Protein AF-A0A292QP17-F1 (afdb_monomer_lite)

Radius of gyration: 52.18 Å; chains: 1; bounding box: 113×86×152 Å

Structure (mmCIF, N/CA/C/O backbone):
data_AF-A0A292QP17-F1
#
_entry.id   AF-A0A292QP17-F1
#
loop_
_atom_site.group_PDB
_atom_site.id
_atom_site.type_symbol
_atom_site.label_atom_id
_atom_site.label_alt_id
_atom_site.label_comp_id
_atom_site.label_asym_id
_atom_site.label_entity_id
_atom_site.label_seq_id
_atom_site.pdbx_PDB_ins_code
_atom_site.Cartn_x
_atom_site.Cartn_y
_atom_site.Cartn_z
_atom_site.occupancy
_atom_site.B_iso_or_equiv
_atom_site.auth_seq_id
_atom_site.auth_comp_id
_atom_site.auth_asym_id
_atom_site.auth_atom_id
_atom_site.pdbx_PDB_model_num
ATOM 1 N N . MET A 1 1 ? 50.361 14.205 -34.081 1.00 39.09 1 MET A N 1
ATOM 2 C CA . MET A 1 1 ? 49.705 14.824 -32.908 1.00 39.09 1 MET A CA 1
ATOM 3 C C . MET A 1 1 ? 50.433 16.118 -32.607 1.00 39.09 1 MET A C 1
ATOM 5 O O . MET A 1 1 ? 51.654 16.113 -32.688 1.00 39.09 1 MET A O 1
ATOM 9 N N . THR A 1 2 ? 49.721 17.203 -32.314 1.00 47.66 2 THR A N 1
ATOM 10 C CA . THR A 1 2 ? 50.339 18.479 -31.921 1.00 47.66 2 THR A CA 1
ATOM 11 C C . THR A 1 2 ? 50.500 18.476 -30.406 1.00 47.66 2 THR A C 1
ATOM 13 O O . THR A 1 2 ? 49.503 18.347 -29.698 1.00 47.66 2 THR A O 1
ATOM 16 N N . GLU A 1 3 ? 51.724 18.567 -29.887 1.00 60.66 3 GLU A N 1
ATOM 17 C CA . GLU A 1 3 ? 51.924 18.586 -28.436 1.00 60.66 3 GLU A CA 1
ATOM 18 C C . GLU A 1 3 ? 51.480 19.923 -27.835 1.00 60.66 3 GLU A C 1
ATOM 20 O O . GLU A 1 3 ? 52.009 20.980 -28.176 1.00 60.66 3 GLU A O 1
ATOM 25 N N . TYR A 1 4 ? 50.526 19.874 -26.903 1.00 76.44 4 TYR A N 1
ATOM 26 C CA . TYR A 1 4 ? 50.118 21.050 -26.137 1.00 76.44 4 TYR A CA 1
ATOM 27 C C . TYR A 1 4 ? 51.253 21.534 -25.227 1.00 76.44 4 TYR A C 1
ATOM 29 O O . TYR A 1 4 ? 51.888 20.736 -24.524 1.00 76.44 4 TYR A O 1
ATOM 37 N N . ASN A 1 5 ? 51.474 22.850 -25.204 1.00 77.88 5 ASN A N 1
ATOM 38 C CA . ASN A 1 5 ? 52.463 23.473 -24.329 1.00 77.88 5 ASN A CA 1
ATOM 39 C C . ASN A 1 5 ? 52.028 23.411 -22.846 1.00 77.88 5 ASN A C 1
ATOM 41 O O . ASN A 1 5 ? 50.898 23.042 -22.519 1.00 77.88 5 ASN A O 1
ATOM 45 N N . VAL A 1 6 ? 52.929 23.762 -21.924 1.00 71.75 6 VAL A N 1
ATOM 46 C CA . VAL A 1 6 ? 52.686 23.625 -20.473 1.00 71.75 6 VAL A CA 1
ATOM 47 C C . VAL A 1 6 ? 51.477 24.448 -19.999 1.00 71.75 6 VAL A C 1
ATOM 49 O O . VAL A 1 6 ? 50.675 23.941 -19.217 1.00 71.75 6 VAL A O 1
ATOM 52 N N . GLN A 1 7 ? 51.290 25.671 -20.511 1.00 71.69 7 GLN A N 1
ATOM 53 C CA . GLN A 1 7 ? 50.132 26.511 -20.174 1.00 71.69 7 GLN A CA 1
ATOM 54 C C . GLN A 1 7 ? 48.825 25.929 -20.727 1.00 71.69 7 GLN A C 1
ATOM 56 O O . GLN A 1 7 ? 47.835 25.861 -20.004 1.00 71.69 7 GLN A O 1
ATOM 61 N N . GLN A 1 8 ? 48.832 25.440 -21.968 1.00 75.81 8 GLN A N 1
ATOM 62 C CA . GLN A 1 8 ? 47.685 24.783 -22.601 1.00 75.81 8 GLN A CA 1
ATOM 63 C C . GLN A 1 8 ? 47.260 23.518 -21.840 1.00 75.81 8 GLN A C 1
ATOM 65 O O . GLN A 1 8 ? 46.077 23.345 -21.553 1.00 75.81 8 GLN A O 1
ATOM 70 N N . LYS A 1 9 ? 48.215 22.661 -21.451 1.00 79.19 9 LYS A N 1
ATOM 71 C CA . LYS A 1 9 ? 47.945 21.460 -20.638 1.00 79.19 9 LYS A CA 1
ATOM 72 C C . LYS A 1 9 ? 47.366 21.820 -19.272 1.00 79.19 9 LYS A C 1
ATOM 74 O O . LYS A 1 9 ? 46.407 21.187 -18.834 1.00 79.19 9 LYS A O 1
ATOM 79 N N . GLN A 1 10 ? 47.903 22.847 -18.613 1.00 78.19 10 GLN A N 1
ATOM 80 C CA . GLN A 1 10 ? 47.377 23.297 -17.327 1.00 78.19 10 GLN A CA 1
ATOM 81 C C . GLN A 1 10 ? 45.957 23.876 -17.460 1.00 78.19 10 GLN A C 1
ATOM 83 O O . GLN A 1 10 ? 45.074 23.489 -16.696 1.00 78.19 10 GLN A O 1
ATOM 88 N N . PHE A 1 11 ? 45.697 24.693 -18.484 1.00 81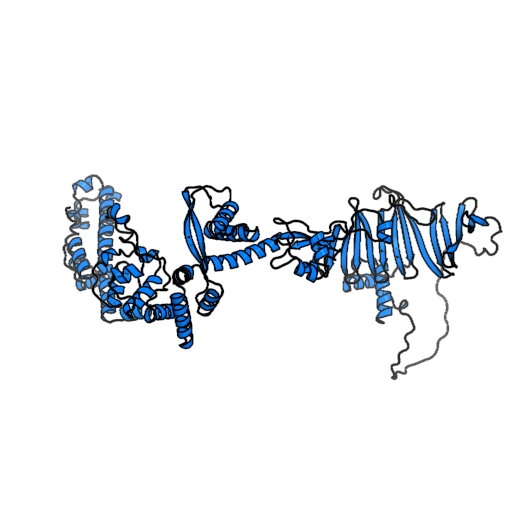.38 11 PHE A N 1
ATOM 89 C CA . PHE A 1 11 ? 44.361 25.223 -18.760 1.00 81.38 11 PHE A CA 1
ATOM 90 C C . PHE A 1 11 ? 43.337 24.112 -19.062 1.00 81.38 11 PHE A C 1
ATOM 92 O O . PHE A 1 11 ? 42.224 24.143 -18.542 1.00 81.38 11 PHE A O 1
ATOM 99 N N . ILE A 1 12 ? 43.709 23.084 -19.838 1.00 80.50 12 ILE A N 1
ATOM 100 C CA . ILE A 1 12 ? 42.854 21.909 -20.091 1.00 80.50 12 ILE A CA 1
ATOM 101 C C . ILE A 1 12 ? 42.467 21.214 -18.773 1.00 80.50 12 ILE A C 1
ATOM 103 O O . ILE A 1 12 ? 41.304 20.850 -18.591 1.00 80.50 12 ILE A O 1
ATOM 107 N N . GLN A 1 13 ? 43.403 21.056 -17.831 1.00 78.12 13 GLN A N 1
ATOM 108 C CA . GLN A 1 13 ? 43.125 20.450 -16.520 1.00 78.12 13 GLN A CA 1
ATOM 109 C C . GLN A 1 13 ? 42.220 21.333 -15.643 1.00 78.12 13 GLN A C 1
ATOM 111 O O . GLN A 1 13 ? 41.300 20.826 -14.998 1.00 78.12 13 GLN A O 1
ATOM 116 N N . GLU A 1 14 ? 42.416 22.653 -15.661 1.00 78.06 14 GLU A N 1
ATOM 117 C CA . GLU A 1 14 ? 41.554 23.610 -14.955 1.00 78.06 14 GLU A CA 1
ATOM 118 C C . GLU A 1 14 ? 40.126 23.623 -15.541 1.00 78.06 14 GLU A C 1
ATOM 120 O O . GLU A 1 14 ? 39.151 23.525 -14.789 1.00 78.06 14 GLU A O 1
ATOM 125 N N . TYR A 1 15 ? 39.981 23.595 -16.872 1.00 76.81 15 TYR A N 1
ATOM 126 C CA . TYR A 1 15 ? 38.689 23.478 -17.561 1.00 76.81 15 TYR A CA 1
ATOM 127 C C . TYR A 1 15 ? 37.989 22.143 -17.236 1.00 76.81 15 TYR A C 1
ATOM 129 O O . TYR A 1 15 ? 36.796 22.128 -16.911 1.00 76.81 15 TYR A O 1
ATOM 137 N N . LYS A 1 16 ? 38.724 21.014 -17.214 1.00 79.19 16 LYS A N 1
ATOM 138 C CA . LYS A 1 16 ? 38.202 19.710 -16.745 1.00 79.19 16 LYS A CA 1
ATOM 139 C C . LYS A 1 16 ? 37.657 19.789 -15.323 1.00 79.19 16 LYS A C 1
ATOM 141 O O . LYS A 1 16 ? 36.577 19.253 -15.062 1.00 79.19 16 LYS A O 1
ATOM 146 N N . ALA A 1 17 ? 38.378 20.438 -14.410 1.00 72.25 17 ALA A N 1
ATOM 147 C CA . ALA A 1 17 ? 37.969 20.573 -13.016 1.00 72.25 17 ALA A CA 1
ATOM 148 C C . ALA A 1 17 ? 36.721 21.462 -12.870 1.00 72.25 17 ALA A C 1
ATOM 150 O O . ALA A 1 17 ? 35.746 21.055 -12.232 1.00 72.25 17 ALA A O 1
ATOM 151 N N . GLN A 1 18 ? 36.711 22.634 -13.513 1.00 74.12 18 GLN A N 1
ATOM 152 C CA . GLN A 1 18 ? 35.611 23.601 -13.451 1.00 74.12 18 GLN A CA 1
ATOM 153 C C . GLN A 1 18 ? 34.304 23.041 -14.037 1.00 74.12 18 GLN A C 1
ATOM 155 O O . GLN A 1 18 ? 33.238 23.200 -13.436 1.00 74.12 18 GLN A O 1
ATOM 160 N N . HIS A 1 19 ? 34.381 22.328 -15.164 1.00 67.69 19 HIS A N 1
ATOM 161 C CA . HIS A 1 19 ? 33.215 21.764 -15.857 1.00 67.69 19 HIS A CA 1
ATOM 162 C C . HIS A 1 19 ? 32.889 20.311 -15.454 1.00 67.69 19 HIS A C 1
ATOM 164 O O . HIS A 1 19 ? 31.920 19.738 -15.950 1.00 67.69 19 HIS A O 1
ATOM 170 N N . LYS A 1 20 ? 33.644 19.723 -14.510 1.00 75.12 20 LYS A N 1
ATOM 171 C CA . LYS A 1 20 ? 33.499 18.333 -14.021 1.00 75.12 20 LYS A CA 1
ATOM 172 C C . LYS A 1 20 ? 33.649 17.267 -15.118 1.00 75.12 20 LYS A C 1
ATOM 174 O O . LYS A 1 20 ? 33.000 16.223 -15.078 1.00 75.12 20 LYS A O 1
ATOM 179 N N . LEU A 1 21 ? 34.536 17.519 -16.079 1.00 68.12 21 LEU A N 1
ATOM 180 C CA . LEU A 1 21 ? 34.821 16.662 -17.236 1.00 68.12 21 LEU A CA 1
ATOM 181 C C . LEU A 1 21 ? 36.082 15.796 -17.025 1.00 68.12 21 LEU A C 1
ATOM 183 O O . LEU A 1 21 ? 36.800 15.483 -17.970 1.00 68.12 21 LEU A O 1
ATOM 187 N N . THR A 1 22 ? 36.365 15.395 -15.781 1.00 58.22 22 THR A N 1
ATOM 188 C CA . THR A 1 22 ? 37.618 14.722 -15.368 1.00 58.22 22 THR A CA 1
ATOM 189 C C . THR A 1 22 ? 37.908 13.395 -16.073 1.00 58.22 22 THR A C 1
ATOM 191 O O . THR A 1 22 ? 39.045 12.940 -16.057 1.00 58.22 22 THR A O 1
ATOM 194 N N . ASN A 1 23 ? 36.900 12.780 -16.697 1.00 62.69 23 ASN A N 1
ATOM 195 C CA . ASN A 1 23 ? 37.002 11.484 -17.373 1.00 62.69 23 ASN A CA 1
ATOM 196 C C . ASN A 1 23 ? 37.081 11.619 -18.910 1.00 62.69 23 ASN A C 1
ATOM 198 O O . ASN A 1 23 ? 36.809 10.655 -19.619 1.00 62.69 23 ASN A O 1
ATOM 202 N N . GLN A 1 24 ? 37.346 12.817 -19.438 1.00 63.56 24 GLN A N 1
ATOM 203 C CA . GLN A 1 24 ? 37.535 13.064 -20.873 1.00 63.56 24 GLN A CA 1
ATOM 204 C C . GLN A 1 24 ? 39.028 13.195 -21.204 1.00 63.56 24 GLN A C 1
ATOM 206 O O . GLN A 1 24 ? 39.811 13.673 -20.375 1.00 63.56 24 GLN A O 1
ATOM 211 N N . THR A 1 25 ? 39.427 12.789 -22.411 1.00 74.44 25 THR A N 1
ATOM 212 C CA . THR A 1 25 ? 40.802 12.989 -22.904 1.00 74.44 25 THR A CA 1
ATOM 213 C C . THR A 1 25 ? 41.065 14.467 -23.209 1.00 74.44 25 THR A C 1
ATOM 215 O O . THR A 1 25 ? 40.134 15.275 -23.272 1.00 74.44 25 THR A O 1
ATOM 218 N N . ASP A 1 26 ? 42.330 14.854 -23.369 1.00 70.25 26 ASP A N 1
ATOM 219 C CA . ASP A 1 26 ? 42.687 16.253 -23.642 1.00 70.25 26 ASP A CA 1
ATOM 220 C C . ASP A 1 26 ? 42.139 16.706 -25.011 1.00 70.25 26 ASP A C 1
ATOM 222 O O . ASP A 1 26 ? 41.616 17.812 -25.132 1.00 70.25 26 ASP A O 1
ATOM 226 N N . GLU A 1 27 ? 42.115 15.817 -26.009 1.00 72.31 27 GLU A N 1
ATOM 227 C CA . GLU A 1 27 ? 41.538 16.067 -27.338 1.00 72.31 27 GLU A CA 1
ATOM 228 C C . GLU A 1 27 ? 40.015 16.264 -27.277 1.00 72.31 27 GLU A C 1
ATOM 230 O O . GLU A 1 27 ? 39.464 17.132 -27.957 1.00 72.31 27 GLU A O 1
ATOM 235 N N . GLN A 1 28 ? 39.318 15.491 -26.434 1.00 65.62 28 GLN A N 1
ATOM 236 C CA . GLN A 1 28 ? 37.877 15.652 -26.211 1.00 65.62 28 GLN A CA 1
ATOM 237 C C . GLN A 1 28 ? 37.563 17.009 -25.572 1.00 65.62 28 GLN A C 1
ATOM 239 O O . GLN A 1 28 ? 36.618 17.679 -25.987 1.00 65.62 28 GLN A O 1
ATOM 244 N N . ILE A 1 29 ? 38.378 17.453 -24.609 1.00 78.62 29 ILE A N 1
ATOM 245 C CA . ILE A 1 29 ? 38.250 18.788 -24.010 1.00 78.62 29 ILE A CA 1
ATOM 246 C C . ILE A 1 29 ? 38.546 19.894 -25.016 1.00 78.62 29 ILE A C 1
ATOM 248 O O . ILE A 1 29 ? 37.822 20.887 -25.033 1.00 78.62 29 ILE A O 1
ATOM 252 N N . MET A 1 30 ? 39.519 19.713 -25.908 1.00 74.94 30 MET A N 1
ATOM 253 C CA . MET A 1 30 ? 39.791 20.696 -26.955 1.00 74.94 30 MET A CA 1
ATOM 254 C C . MET A 1 30 ? 38.618 20.898 -27.917 1.00 74.94 30 MET A C 1
ATOM 256 O O . MET A 1 30 ? 38.344 22.036 -28.297 1.00 74.94 30 MET A O 1
ATOM 260 N N . LEU A 1 31 ? 37.863 19.844 -28.239 1.00 71.81 31 LEU A N 1
ATOM 261 C CA . LEU A 1 31 ? 36.622 19.971 -29.014 1.00 71.81 31 LEU A CA 1
ATOM 262 C C . LEU A 1 31 ? 35.525 20.734 -28.251 1.00 71.81 31 LEU A C 1
ATOM 264 O O . LEU A 1 31 ? 34.751 21.465 -28.873 1.00 71.81 31 LEU A O 1
ATOM 268 N N . PHE A 1 32 ? 35.459 20.611 -26.919 1.00 72.62 32 PHE A N 1
ATOM 269 C CA . PHE A 1 32 ? 34.558 21.430 -26.101 1.00 72.62 32 PHE A CA 1
ATOM 270 C C . PHE A 1 32 ? 35.002 22.896 -26.066 1.00 72.62 32 PHE A C 1
ATOM 272 O O . PHE A 1 32 ? 34.186 23.757 -26.379 1.00 72.62 32 PHE A O 1
ATOM 279 N N . ILE A 1 33 ? 36.279 23.173 -25.781 1.00 76.38 33 ILE A N 1
ATOM 280 C CA . ILE A 1 33 ? 36.854 24.529 -25.752 1.00 76.38 33 ILE A CA 1
ATOM 281 C C . ILE A 1 33 ? 36.634 25.231 -27.097 1.00 76.38 33 ILE A C 1
ATOM 283 O O . ILE A 1 33 ? 36.056 26.314 -27.135 1.00 76.38 33 ILE A O 1
ATOM 287 N N . GLN A 1 34 ? 37.001 24.597 -28.214 1.00 70.19 34 GLN A N 1
ATOM 288 C CA . GLN A 1 34 ? 36.843 25.181 -29.549 1.00 70.19 34 GLN A CA 1
ATOM 289 C C . GLN A 1 34 ? 35.371 25.482 -29.882 1.00 70.19 34 GLN A C 1
ATOM 291 O O . GLN A 1 34 ? 35.066 26.517 -30.476 1.00 70.19 34 GLN A O 1
ATOM 296 N N . LYS A 1 35 ? 34.438 24.619 -29.457 1.00 69.75 35 LYS A N 1
ATOM 297 C CA . LYS A 1 35 ? 32.996 24.840 -29.632 1.00 69.75 35 LYS A CA 1
ATOM 298 C C . LYS A 1 35 ? 32.454 25.943 -28.719 1.00 69.75 35 LYS A C 1
ATOM 300 O O . LYS A 1 35 ? 31.580 26.691 -29.150 1.00 69.75 35 LYS A O 1
ATOM 305 N N . ASP A 1 36 ? 32.956 26.064 -27.493 1.00 69.69 36 ASP A N 1
ATOM 306 C CA . ASP A 1 36 ? 32.594 27.121 -26.539 1.00 69.69 36 ASP A CA 1
ATOM 307 C C . ASP A 1 36 ? 33.038 28.495 -27.074 1.00 69.69 36 ASP A C 1
ATOM 309 O O . ASP A 1 36 ? 32.225 29.413 -27.188 1.00 69.69 36 ASP A O 1
ATOM 313 N N . MET A 1 37 ? 34.278 28.585 -27.573 1.00 73.00 37 MET A N 1
ATOM 314 C CA . MET A 1 37 ? 34.803 29.770 -28.264 1.00 73.00 37 MET A CA 1
ATOM 315 C C . MET A 1 37 ? 33.953 30.152 -29.489 1.00 73.00 37 MET A C 1
ATOM 317 O O . MET A 1 37 ? 33.605 31.318 -29.665 1.00 73.00 37 MET A O 1
ATOM 321 N N . GLN A 1 38 ? 33.557 29.174 -30.314 1.00 64.12 38 GLN A N 1
ATOM 322 C CA . GLN A 1 38 ? 32.714 29.401 -31.499 1.00 64.12 38 GLN A CA 1
ATOM 323 C C . GLN A 1 38 ? 31.256 29.766 -31.177 1.00 64.12 38 GLN A C 1
ATOM 325 O O . GLN A 1 38 ? 30.623 30.465 -31.964 1.00 64.12 38 GLN A O 1
ATOM 330 N N . THR A 1 39 ? 30.701 29.274 -30.065 1.00 60.91 39 THR A N 1
ATOM 331 C CA . THR A 1 39 ? 29.273 29.447 -29.734 1.00 60.91 39 THR A CA 1
ATOM 332 C C . THR A 1 39 ? 29.030 30.677 -28.862 1.00 60.91 39 THR A C 1
ATOM 334 O O . THR A 1 39 ? 28.027 31.363 -29.039 1.00 60.91 39 THR A O 1
ATOM 337 N N . ASN A 1 40 ? 29.942 30.954 -27.926 1.00 59.50 40 ASN A N 1
ATOM 338 C CA . ASN A 1 40 ? 29.779 31.972 -26.889 1.00 59.50 40 ASN A CA 1
ATOM 339 C C . ASN A 1 40 ? 30.774 33.142 -27.019 1.00 59.50 40 ASN A C 1
ATOM 341 O O . ASN A 1 40 ? 30.689 34.089 -26.242 1.00 59.50 40 ASN A O 1
ATOM 345 N N . GLY A 1 41 ? 31.711 33.099 -27.977 1.00 58.00 41 GLY A N 1
ATOM 346 C CA . GLY A 1 41 ? 32.659 34.191 -28.253 1.00 58.00 41 GLY A CA 1
ATOM 347 C C . GLY A 1 41 ? 33.713 34.426 -27.164 1.00 58.00 41 GLY A C 1
ATOM 348 O O . GLY A 1 41 ? 34.422 35.430 -27.199 1.00 58.00 41 GLY A O 1
ATOM 349 N N . VAL A 1 42 ? 33.816 33.523 -26.187 1.00 64.44 42 VAL A N 1
ATOM 350 C CA . VAL A 1 42 ? 34.834 33.566 -25.130 1.00 64.44 42 VAL A CA 1
ATOM 351 C C . VAL A 1 42 ? 36.184 33.177 -25.732 1.00 64.44 42 VAL A C 1
ATOM 353 O O . VAL A 1 42 ? 36.251 32.243 -26.523 1.00 64.44 42 VAL A O 1
ATOM 356 N N . VAL A 1 43 ? 37.264 33.863 -25.357 1.00 70.88 43 VAL A N 1
ATOM 357 C CA . VAL A 1 43 ? 38.633 33.505 -25.761 1.00 70.88 43 VAL A CA 1
ATOM 358 C C . VAL A 1 43 ? 39.404 33.032 -24.534 1.00 70.88 43 VAL A C 1
ATOM 360 O O . VAL A 1 43 ? 39.374 33.691 -23.494 1.00 70.88 43 VAL A O 1
ATOM 363 N N . TYR A 1 44 ? 40.079 31.888 -24.651 1.00 73.25 44 TYR A N 1
ATOM 364 C CA . TYR A 1 44 ? 40.796 31.257 -23.544 1.00 73.25 44 TYR A CA 1
ATOM 365 C C . TYR A 1 44 ? 42.319 31.422 -23.673 1.00 73.25 44 TYR A C 1
ATOM 367 O O . TYR A 1 44 ? 42.844 31.222 -24.773 1.00 73.25 44 TYR A O 1
ATOM 375 N N . PRO A 1 45 ? 43.035 31.746 -22.574 1.00 61.16 45 PRO A N 1
ATOM 376 C CA . PRO A 1 45 ? 44.485 31.922 -22.590 1.00 61.16 45 PRO A CA 1
ATOM 377 C C . PRO A 1 45 ? 45.237 30.698 -23.130 1.00 61.16 45 PRO A C 1
ATOM 379 O O . PRO A 1 45 ? 44.998 29.571 -22.697 1.00 61.16 45 PRO A O 1
ATOM 382 N N . GLY A 1 46 ? 46.157 30.920 -24.068 1.00 66.75 46 GLY A N 1
ATOM 383 C CA . GLY A 1 46 ? 46.931 29.880 -24.752 1.00 66.75 46 GLY A CA 1
ATOM 384 C C . GLY A 1 46 ? 46.212 29.200 -25.927 1.00 66.75 46 GLY A C 1
ATOM 385 O O . GLY A 1 46 ? 46.827 28.387 -26.625 1.00 66.75 46 GLY A O 1
ATOM 386 N N . PHE A 1 47 ? 44.938 29.517 -26.178 1.00 74.69 47 PHE A N 1
ATOM 387 C CA . PHE A 1 47 ? 44.127 28.964 -27.271 1.00 74.69 47 PHE A CA 1
ATOM 388 C C . PHE A 1 47 ? 43.577 30.035 -28.225 1.00 74.69 47 PHE A C 1
ATOM 390 O O . PHE A 1 47 ? 42.710 29.754 -29.046 1.00 74.69 47 PHE A O 1
ATOM 397 N N . GLU A 1 48 ? 44.118 31.252 -28.176 1.00 71.44 48 GLU A N 1
ATOM 398 C CA . GLU A 1 48 ? 43.677 32.425 -28.943 1.00 71.44 48 GLU A CA 1
ATOM 399 C C . GLU A 1 48 ? 43.672 32.171 -30.459 1.00 71.44 48 GLU A C 1
ATOM 401 O O . GLU A 1 48 ? 42.780 32.628 -31.167 1.00 71.44 48 GLU A O 1
ATOM 406 N N . HIS A 1 49 ? 44.619 31.364 -30.945 1.00 65.06 49 HIS A N 1
ATOM 407 C CA . HIS A 1 49 ? 44.734 30.930 -32.341 1.00 65.06 49 HIS A CA 1
ATOM 408 C C . HIS A 1 49 ? 43.548 30.081 -32.851 1.00 65.06 49 HIS A C 1
ATOM 410 O O . HIS A 1 49 ? 43.447 29.842 -34.052 1.00 65.06 49 HIS A O 1
ATOM 416 N N . LEU A 1 50 ? 42.658 29.616 -31.964 1.00 62.81 50 LEU A N 1
ATOM 417 C CA . LEU A 1 50 ? 41.429 28.890 -32.311 1.00 62.81 50 LEU A CA 1
ATOM 418 C C . LEU A 1 50 ? 40.196 29.809 -32.409 1.00 62.81 50 LEU A C 1
ATOM 420 O O . LEU A 1 50 ? 39.120 29.341 -32.792 1.00 62.81 50 LEU A O 1
ATOM 424 N N . ALA A 1 51 ? 40.329 31.101 -32.084 1.00 58.38 51 ALA A N 1
ATOM 425 C CA . ALA A 1 51 ? 39.276 32.092 -32.284 1.00 58.38 51 ALA A CA 1
ATOM 426 C C . ALA A 1 51 ? 39.228 32.526 -33.759 1.00 58.38 51 ALA A C 1
ATOM 428 O O . ALA A 1 51 ? 40.204 33.029 -34.312 1.00 58.38 51 ALA A O 1
ATOM 429 N N . ASN A 1 52 ? 38.076 32.342 -34.405 1.00 51.22 52 ASN A N 1
ATOM 430 C CA . ASN A 1 52 ? 37.906 32.659 -35.823 1.00 51.22 52 ASN A CA 1
ATOM 431 C C . ASN A 1 52 ? 37.783 34.186 -36.034 1.00 51.22 52 ASN A C 1
ATOM 433 O O . ASN A 1 52 ? 36.914 34.804 -35.411 1.00 51.22 52 ASN A O 1
ATOM 437 N N . PRO A 1 53 ? 38.557 34.813 -36.939 1.00 45.53 53 PRO A N 1
ATOM 438 C CA . PRO A 1 53 ? 38.469 36.248 -37.194 1.00 45.53 53 PRO A CA 1
ATOM 439 C C . PRO A 1 53 ? 37.308 36.570 -38.150 1.00 45.53 53 PRO A C 1
ATOM 441 O O . PRO A 1 53 ? 37.539 36.879 -39.315 1.00 45.53 53 PRO A O 1
ATOM 444 N N . ASN A 1 54 ? 36.054 36.479 -37.683 1.00 36.19 54 ASN A N 1
ATOM 445 C CA . ASN A 1 54 ? 34.901 37.096 -38.361 1.00 36.19 54 ASN A CA 1
ATOM 446 C C . ASN A 1 54 ? 33.613 37.114 -37.511 1.00 36.19 54 ASN A C 1
ATOM 448 O O . ASN A 1 54 ? 32.809 36.184 -37.556 1.00 36.19 54 ASN A O 1
ATOM 452 N N . THR A 1 55 ? 33.352 38.237 -36.836 1.00 32.31 55 THR A N 1
ATOM 453 C CA . THR A 1 55 ? 31.990 38.658 -36.456 1.00 32.31 55 THR A CA 1
ATOM 454 C C . THR A 1 55 ? 31.848 40.167 -36.628 1.00 32.31 55 THR A C 1
ATOM 456 O O . THR A 1 55 ? 32.386 40.946 -35.844 1.00 32.31 55 THR A O 1
ATOM 459 N N . SER A 1 56 ? 31.105 40.595 -37.648 1.00 29.08 56 SER A N 1
ATOM 460 C CA . SER A 1 56 ? 30.771 42.005 -37.860 1.00 29.08 56 SER A CA 1
ATOM 461 C C . SER A 1 56 ? 29.548 42.397 -37.023 1.00 29.08 56 SER A C 1
ATOM 463 O O . SER A 1 56 ? 28.421 42.088 -37.401 1.00 29.08 56 SER A O 1
ATOM 465 N N . ALA A 1 57 ? 29.747 43.112 -35.913 1.00 26.75 57 ALA A N 1
ATOM 466 C CA . ALA A 1 57 ? 28.670 43.822 -35.220 1.00 26.75 57 ALA A CA 1
ATOM 467 C C . ALA A 1 57 ? 29.196 45.094 -34.535 1.00 26.75 57 ALA A C 1
ATOM 469 O O . ALA A 1 57 ? 30.014 45.047 -33.626 1.00 26.75 57 ALA A O 1
ATOM 470 N N . SER A 1 58 ? 28.702 46.232 -35.019 1.00 26.02 58 SER A N 1
ATOM 471 C CA . SER A 1 58 ? 28.993 47.598 -34.575 1.00 26.02 58 SER A CA 1
ATOM 472 C C . SER A 1 58 ? 28.949 47.828 -33.056 1.00 26.02 58 SER A C 1
ATOM 474 O O . SER A 1 58 ? 27.928 47.574 -32.417 1.00 26.02 58 SER A O 1
ATOM 476 N N . SER A 1 59 ? 29.984 48.489 -32.527 1.00 25.95 59 SER A N 1
ATOM 477 C CA . SER A 1 59 ? 29.838 49.415 -31.398 1.00 25.95 59 SER A CA 1
ATOM 478 C C . SER A 1 59 ? 30.730 50.647 -31.579 1.00 25.95 59 SER A C 1
ATOM 480 O O . SER A 1 59 ? 31.957 50.556 -31.578 1.00 25.95 59 SER A O 1
ATOM 482 N N . THR A 1 60 ? 30.103 51.807 -31.733 1.00 26.30 60 THR A N 1
ATOM 483 C CA . THR A 1 60 ? 30.737 53.126 -31.833 1.00 26.30 60 THR A CA 1
ATOM 484 C C . THR A 1 60 ? 31.356 53.565 -30.499 1.00 26.30 60 THR A C 1
ATOM 486 O O . THR A 1 60 ? 30.633 53.580 -29.508 1.00 26.30 60 THR A O 1
ATOM 489 N N . ALA A 1 61 ? 32.627 53.999 -30.491 1.00 25.70 61 ALA A N 1
ATOM 490 C CA . ALA A 1 61 ? 33.126 55.237 -29.847 1.00 25.70 61 ALA A CA 1
ATOM 491 C C . ALA A 1 61 ? 34.650 55.219 -29.572 1.00 25.70 61 ALA A C 1
ATOM 493 O O . ALA A 1 61 ? 35.134 54.456 -28.748 1.00 25.70 61 ALA A O 1
ATOM 494 N N . ASN A 1 62 ? 35.356 56.148 -30.226 1.00 27.12 62 ASN A N 1
ATOM 495 C CA . ASN A 1 62 ? 36.566 56.876 -29.809 1.00 27.12 62 ASN A CA 1
ATOM 496 C C . ASN A 1 62 ? 37.664 56.194 -28.963 1.00 27.12 62 ASN A C 1
ATOM 498 O O . ASN A 1 62 ? 37.523 55.991 -27.761 1.00 27.12 62 ASN A O 1
ATOM 502 N N . GLY A 1 63 ? 38.855 56.102 -29.566 1.00 25.94 63 GLY A N 1
ATOM 503 C CA . GLY A 1 63 ? 40.126 55.898 -28.867 1.00 25.94 63 GLY A CA 1
ATOM 504 C C . GLY A 1 63 ? 41.322 55.978 -29.820 1.00 25.94 63 GLY A C 1
ATOM 505 O O . GLY A 1 63 ? 41.864 54.948 -30.202 1.00 25.94 63 GLY A O 1
ATOM 506 N N . GLN A 1 64 ? 41.725 57.186 -30.235 1.00 29.81 64 GLN A N 1
ATOM 507 C CA . GLN A 1 64 ? 43.041 57.378 -30.867 1.00 29.81 64 GLN A CA 1
ATOM 508 C C . GLN A 1 64 ? 44.147 57.001 -29.877 1.00 29.81 64 GLN A C 1
ATOM 510 O O . GLN A 1 64 ? 44.041 57.398 -28.721 1.00 29.81 64 GLN A O 1
ATOM 515 N N . ILE A 1 65 ? 45.227 56.371 -30.356 1.00 27.42 65 ILE A N 1
ATOM 516 C CA . ILE A 1 65 ? 46.625 56.618 -29.944 1.00 27.42 65 ILE A CA 1
ATOM 517 C C . ILE A 1 65 ? 47.556 55.786 -30.856 1.00 27.42 65 ILE A C 1
ATOM 519 O O . ILE A 1 65 ? 47.505 54.569 -30.791 1.00 27.42 65 ILE A O 1
ATOM 523 N N . PHE A 1 66 ? 48.329 56.489 -31.708 1.00 28.89 66 PHE A N 1
ATOM 524 C CA . PHE A 1 66 ? 49.687 56.212 -32.249 1.00 28.89 66 PHE A CA 1
ATOM 525 C C . PHE A 1 66 ? 50.093 54.790 -32.733 1.00 28.89 66 PHE A C 1
ATOM 527 O O . PHE A 1 66 ? 49.658 53.778 -32.209 1.00 28.89 66 PHE A O 1
ATOM 534 N N . ASP A 1 67 ? 51.043 54.593 -33.653 1.00 24.69 67 ASP A N 1
ATOM 535 C CA . ASP A 1 67 ? 51.586 55.371 -34.783 1.00 24.69 67 ASP A CA 1
ATOM 536 C C . ASP A 1 67 ? 52.383 54.366 -35.658 1.00 24.69 67 ASP A C 1
ATOM 538 O O . ASP A 1 67 ? 52.470 53.171 -35.376 1.00 24.69 67 ASP A O 1
ATOM 542 N N . THR A 1 68 ? 52.933 54.861 -36.750 1.00 28.27 68 THR A N 1
ATOM 543 C CA . THR A 1 68 ? 53.636 54.197 -37.838 1.00 28.27 68 THR A CA 1
ATOM 544 C C . THR A 1 68 ? 54.981 53.536 -37.490 1.00 28.27 68 THR A C 1
ATOM 546 O O . THR A 1 68 ? 55.724 53.964 -36.614 1.00 28.27 68 THR A O 1
ATOM 549 N N . SER A 1 69 ? 55.354 52.581 -38.355 1.00 27.52 69 SER A N 1
ATOM 550 C CA . SER A 1 69 ? 56.728 52.171 -38.708 1.00 27.52 69 SER A CA 1
ATOM 551 C C . SER A 1 69 ? 57.586 51.392 -37.691 1.00 27.52 69 SER A C 1
ATOM 553 O O . SER A 1 69 ? 57.999 51.907 -36.661 1.00 27.52 69 SER A O 1
ATOM 555 N N . ASN A 1 70 ? 58.039 50.195 -38.095 1.00 26.56 70 ASN A N 1
ATOM 556 C CA . ASN A 1 70 ? 59.459 50.035 -38.441 1.00 26.56 70 ASN A CA 1
ATOM 557 C C . ASN A 1 70 ? 59.747 48.807 -39.327 1.00 26.56 70 ASN A C 1
ATOM 559 O O . ASN A 1 70 ? 58.933 47.892 -39.439 1.00 26.56 70 ASN A O 1
ATOM 563 N N . LYS A 1 71 ? 60.909 48.828 -39.988 1.00 29.08 71 LYS A N 1
ATOM 564 C CA . LYS A 1 71 ? 61.443 47.785 -40.884 1.00 29.08 71 LYS A CA 1
ATOM 565 C C . LYS A 1 71 ? 62.620 47.064 -40.209 1.00 29.08 71 LYS A C 1
ATOM 567 O O . LYS A 1 71 ? 63.351 47.737 -39.502 1.00 29.08 71 LYS A O 1
ATOM 572 N N . PHE A 1 72 ? 62.821 45.783 -40.557 1.00 28.27 72 PHE A N 1
ATOM 573 C CA . PHE A 1 72 ? 64.059 44.973 -40.445 1.00 28.27 72 PHE A CA 1
ATOM 574 C C . PHE A 1 72 ? 64.835 44.957 -39.107 1.00 28.27 72 PHE A C 1
ATOM 576 O O . PHE A 1 72 ? 65.303 45.987 -38.647 1.00 28.27 72 PHE A O 1
ATOM 583 N N . ASP A 1 73 ? 65.157 43.756 -38.608 1.00 26.05 73 ASP A N 1
ATOM 584 C CA . ASP A 1 73 ? 66.556 43.293 -38.687 1.00 26.05 73 ASP A CA 1
ATOM 585 C C . ASP A 1 73 ? 66.670 41.755 -38.616 1.00 26.05 73 ASP A C 1
ATOM 587 O O . ASP A 1 73 ? 65.704 41.057 -38.295 1.00 26.05 73 ASP A O 1
ATOM 591 N N . GLU A 1 74 ? 67.840 41.233 -38.976 1.00 27.05 74 GLU A N 1
ATOM 592 C CA . GLU A 1 74 ? 68.129 39.814 -39.182 1.00 27.05 74 GLU A CA 1
ATOM 593 C C . GLU A 1 74 ? 68.782 39.102 -37.970 1.00 27.05 74 GLU A C 1
ATOM 595 O O . GLU A 1 74 ? 69.322 39.715 -37.055 1.00 27.05 74 GLU A O 1
ATOM 600 N N . ASN A 1 75 ? 68.845 37.766 -38.069 1.00 31.33 75 ASN A N 1
ATOM 601 C CA . ASN A 1 75 ? 69.922 36.893 -37.569 1.00 31.33 75 ASN A CA 1
ATOM 602 C C . ASN A 1 75 ? 70.258 36.818 -36.058 1.00 31.33 75 ASN A C 1
ATOM 604 O O . ASN A 1 75 ? 70.927 37.684 -35.495 1.00 31.33 75 ASN A O 1
ATOM 608 N N . LYS A 1 76 ? 70.056 35.616 -35.477 1.00 28.30 76 LYS A N 1
ATOM 609 C CA . LYS A 1 76 ? 71.050 34.971 -34.580 1.00 28.30 76 LYS A CA 1
ATOM 610 C C . LYS A 1 76 ? 70.834 33.454 -34.371 1.00 28.30 76 LYS A C 1
ATOM 612 O O . LYS A 1 76 ? 69.920 33.069 -33.658 1.00 28.30 76 LYS A O 1
ATOM 617 N N . GLY A 1 77 ? 71.759 32.633 -34.899 1.00 25.45 77 GLY A N 1
ATOM 618 C CA . GLY A 1 77 ? 72.011 31.220 -34.515 1.00 25.45 77 GLY A CA 1
ATOM 619 C C . GLY A 1 77 ? 71.022 30.175 -35.077 1.00 25.45 77 GLY A C 1
ATOM 620 O O . GLY A 1 77 ? 69.848 30.260 -34.755 1.00 25.45 77 GLY A O 1
ATOM 621 N N . ILE A 1 78 ? 71.338 29.187 -35.937 1.00 26.42 78 ILE A N 1
ATOM 622 C CA . ILE A 1 78 ? 72.521 28.293 -36.088 1.00 26.42 78 ILE A CA 1
ATOM 623 C C . ILE A 1 78 ? 72.661 27.386 -34.837 1.00 26.42 78 ILE A C 1
ATOM 625 O O . ILE A 1 78 ? 72.800 27.922 -33.745 1.00 26.42 78 ILE A O 1
ATOM 629 N N . SER A 1 79 ? 72.597 26.038 -34.893 1.00 28.48 79 SER A N 1
ATOM 630 C CA . SER A 1 79 ? 73.150 25.115 -35.913 1.00 28.48 79 SER A CA 1
ATOM 631 C C . SER A 1 79 ? 72.547 23.680 -35.922 1.00 28.48 79 SER A C 1
ATOM 633 O O . SER A 1 79 ? 72.223 23.201 -34.846 1.00 28.48 79 SER A O 1
ATOM 635 N N . VAL A 1 80 ? 72.534 23.028 -37.112 1.00 26.09 80 VAL A N 1
ATOM 636 C CA . VAL A 1 80 ? 72.555 21.565 -37.490 1.00 26.09 80 VAL A CA 1
ATOM 637 C C . VAL A 1 80 ? 71.739 20.496 -36.697 1.00 26.09 80 VAL A C 1
ATOM 639 O O . VAL A 1 80 ? 71.461 20.650 -35.522 1.00 26.09 80 VAL A O 1
ATOM 642 N N . GLU A 1 81 ? 71.293 19.361 -37.269 1.00 26.45 81 GLU A N 1
ATOM 643 C CA . GLU A 1 81 ? 71.803 18.569 -38.414 1.00 26.45 81 GLU A CA 1
ATOM 644 C C . GLU A 1 81 ? 70.794 18.275 -39.548 1.00 26.45 81 GLU A C 1
ATOM 646 O O . GLU A 1 81 ? 69.578 18.315 -39.378 1.00 26.45 81 GLU A O 1
ATOM 651 N N . LYS A 1 82 ? 71.337 17.980 -40.741 1.00 28.23 82 LYS A N 1
ATOM 652 C CA . LYS A 1 82 ? 70.609 17.572 -41.957 1.00 28.23 82 LYS A CA 1
ATOM 653 C C . LYS A 1 82 ? 70.637 16.053 -42.132 1.00 28.23 82 LYS A C 1
ATOM 655 O O . LYS A 1 82 ? 71.668 15.435 -41.887 1.00 28.23 82 LYS A O 1
ATOM 660 N N . SER A 1 83 ? 69.618 15.507 -42.795 1.00 25.86 83 SER A N 1
ATOM 661 C CA . SER A 1 83 ? 69.817 14.474 -43.823 1.00 25.86 83 SER A CA 1
ATOM 662 C C . SER A 1 83 ? 68.765 14.595 -44.937 1.00 25.86 83 SER A C 1
ATOM 664 O O . SER A 1 83 ? 67.579 14.762 -44.679 1.00 25.86 83 SER A O 1
ATOM 666 N N . SER A 1 84 ? 69.270 14.590 -46.170 1.00 24.70 84 SER A N 1
ATOM 667 C CA . SER A 1 84 ? 68.630 14.503 -47.500 1.00 24.70 84 SER A CA 1
ATOM 668 C C . SER A 1 84 ? 67.630 13.338 -47.655 1.00 24.70 84 SER A C 1
ATOM 670 O O . SER A 1 84 ? 67.756 12.380 -46.902 1.00 24.70 84 SER A O 1
ATOM 672 N N . THR A 1 85 ? 66.691 13.239 -48.613 1.00 26.17 85 THR A N 1
ATOM 673 C CA . THR A 1 85 ? 66.115 14.066 -49.725 1.00 26.17 85 THR A CA 1
ATOM 674 C C . THR A 1 85 ? 64.759 13.386 -50.116 1.00 26.17 85 THR A C 1
ATOM 676 O O . THR A 1 85 ? 64.355 12.474 -49.403 1.00 26.17 85 THR A O 1
ATOM 679 N N . THR A 1 86 ? 63.942 13.718 -51.133 1.00 26.81 86 THR A N 1
ATOM 680 C CA . THR A 1 86 ? 64.056 14.528 -52.372 1.00 26.81 86 THR A CA 1
ATOM 681 C C . THR A 1 86 ? 62.659 15.023 -52.804 1.00 26.81 86 THR A C 1
ATOM 683 O O . THR A 1 86 ? 61.658 14.433 -52.409 1.00 26.81 86 THR A O 1
ATOM 686 N N . GLU A 1 87 ? 62.571 16.021 -53.690 1.00 38.12 87 GLU A N 1
ATOM 687 C CA . GLU A 1 87 ? 61.383 16.230 -54.538 1.00 38.12 87 GLU A CA 1
ATOM 688 C C . GLU A 1 87 ? 61.514 15.416 -55.837 1.00 38.12 87 GLU A C 1
ATOM 690 O O . GLU A 1 87 ? 62.491 15.604 -56.559 1.00 38.12 87 GLU A O 1
ATOM 695 N N . THR A 1 88 ? 60.557 14.532 -56.151 1.00 32.09 88 THR A N 1
ATOM 696 C CA . THR A 1 88 ? 59.993 14.294 -57.508 1.00 32.09 88 THR A CA 1
ATOM 697 C C . THR A 1 88 ? 58.956 13.162 -57.491 1.00 32.09 88 THR A C 1
ATOM 699 O O . THR A 1 88 ? 59.206 12.096 -56.936 1.00 32.09 88 THR A O 1
ATOM 702 N N . SER A 1 89 ? 57.805 13.377 -58.135 1.00 32.44 89 SER A N 1
ATOM 703 C CA . SER A 1 89 ? 57.042 12.341 -58.866 1.00 32.44 89 SER A CA 1
ATOM 704 C C . SER A 1 89 ? 55.910 12.955 -59.709 1.00 32.44 89 SER A C 1
ATOM 706 O O . SER A 1 89 ? 54.771 12.497 -59.697 1.00 32.44 89 SER A O 1
ATOM 708 N N . ASP A 1 90 ? 56.248 13.959 -60.525 1.00 38.84 90 ASP A N 1
ATOM 709 C CA . ASP A 1 90 ? 55.650 13.992 -61.864 1.00 38.84 90 ASP A CA 1
ATOM 710 C C . ASP A 1 90 ? 56.306 12.858 -62.675 1.00 38.84 90 ASP A C 1
ATOM 712 O O . ASP A 1 90 ? 57.528 12.701 -62.630 1.00 38.84 90 ASP A O 1
ATOM 716 N N . ASN A 1 91 ? 55.495 12.082 -63.404 1.00 37.69 91 ASN A N 1
ATOM 717 C CA . ASN A 1 91 ? 55.787 10.753 -63.980 1.00 37.69 91 ASN A CA 1
ATOM 718 C C . ASN A 1 91 ? 55.815 9.580 -62.979 1.00 37.69 91 ASN A C 1
ATOM 720 O O . ASN A 1 91 ? 56.869 9.044 -62.643 1.00 37.69 91 ASN A O 1
ATOM 724 N N . LEU A 1 92 ? 54.626 9.073 -62.643 1.00 35.56 92 LEU A N 1
ATOM 725 C CA . LEU A 1 92 ? 54.450 7.629 -62.474 1.00 35.56 92 LEU A CA 1
ATOM 726 C C . LEU A 1 92 ? 54.346 6.980 -63.864 1.00 35.56 92 LEU A C 1
ATOM 728 O O . LEU A 1 92 ? 53.544 7.415 -64.694 1.00 35.56 92 LEU A O 1
ATOM 732 N N . SER A 1 93 ? 55.166 5.951 -64.105 1.00 37.09 93 SER A N 1
ATOM 733 C CA . SER A 1 93 ? 55.051 5.058 -65.268 1.00 37.09 93 SER A CA 1
ATOM 734 C C . SER A 1 93 ? 53.638 4.471 -65.348 1.00 37.09 93 SER A C 1
ATOM 736 O O . SER A 1 93 ? 52.983 4.261 -64.328 1.00 37.09 93 SER A O 1
ATOM 738 N N . SER A 1 94 ? 53.169 4.145 -66.551 1.00 44.00 94 SER A N 1
ATOM 739 C CA . SER A 1 94 ? 51.894 3.447 -66.773 1.00 44.00 94 SER A CA 1
ATOM 740 C C . SER A 1 94 ? 51.955 1.943 -66.448 1.00 44.00 94 SER A C 1
ATOM 742 O O . SER A 1 94 ? 51.258 1.144 -67.070 1.00 44.00 94 SER A O 1
ATOM 744 N N . GLU A 1 95 ? 52.794 1.551 -65.492 1.00 51.81 95 GLU A N 1
ATOM 745 C CA . GLU A 1 95 ? 52.971 0.187 -64.995 1.00 51.81 95 GLU A CA 1
ATOM 746 C C . GLU A 1 95 ? 52.386 0.113 -63.577 1.00 51.81 95 GLU A C 1
ATOM 748 O O . GLU A 1 95 ? 52.697 0.949 -62.735 1.00 51.81 95 GLU A O 1
ATOM 753 N N . GLY A 1 96 ? 51.493 -0.851 -63.325 1.00 60.34 96 GLY A N 1
ATOM 754 C CA . GLY A 1 96 ? 50.836 -1.040 -62.020 1.00 60.34 96 GLY A CA 1
ATOM 755 C C . GLY A 1 96 ? 49.381 -0.554 -61.914 1.00 60.34 96 GLY A C 1
ATOM 756 O O . GLY A 1 96 ? 48.738 -0.814 -60.899 1.00 60.34 96 GLY A O 1
ATOM 757 N N . LYS A 1 97 ? 48.817 0.096 -62.947 1.00 80.88 97 LYS A N 1
ATOM 758 C CA . LYS A 1 97 ? 47.384 0.456 -62.994 1.00 80.88 97 LYS A CA 1
ATOM 759 C C . LYS A 1 97 ? 46.568 -0.561 -63.794 1.00 80.88 97 LYS A C 1
ATOM 761 O O . LYS A 1 97 ? 46.632 -0.588 -65.021 1.00 80.88 97 LYS A O 1
ATOM 766 N N . GLU A 1 98 ? 45.726 -1.323 -63.108 1.00 83.62 98 GLU A N 1
ATOM 767 C CA . GLU A 1 98 ? 44.769 -2.254 -63.714 1.00 83.62 98 GLU A CA 1
ATOM 768 C C . GLU A 1 98 ? 43.352 -1.673 -63.663 1.00 83.62 98 GLU A C 1
ATOM 770 O O . GLU A 1 98 ? 42.929 -1.131 -62.643 1.00 83.62 98 GLU A O 1
ATOM 775 N N . VAL A 1 99 ? 42.598 -1.791 -64.760 1.00 84.62 99 VAL A N 1
ATOM 776 C CA . VAL A 1 99 ? 41.173 -1.435 -64.802 1.00 84.62 99 VAL A CA 1
ATOM 777 C C . VAL A 1 99 ? 40.379 -2.660 -65.228 1.00 84.62 99 VAL A C 1
ATOM 779 O O . VAL A 1 99 ? 40.633 -3.232 -66.287 1.00 84.62 99 VAL A O 1
ATOM 782 N N . THR A 1 100 ? 39.417 -3.055 -64.403 1.00 86.31 100 THR A N 1
ATOM 783 C CA . THR A 1 100 ? 38.530 -4.197 -64.630 1.00 86.31 100 THR A CA 1
ATOM 784 C C . THR A 1 100 ? 37.072 -3.788 -64.430 1.00 86.31 100 THR A C 1
ATOM 786 O O . THR A 1 100 ? 36.763 -2.734 -63.868 1.00 86.31 100 THR A O 1
ATOM 789 N N . THR A 1 101 ? 36.157 -4.625 -64.912 1.00 84.38 101 THR A N 1
ATOM 790 C CA . THR A 1 101 ? 34.723 -4.512 -64.632 1.00 84.38 101 THR A CA 1
ATOM 791 C C . THR A 1 101 ? 34.305 -5.737 -63.833 1.00 84.38 101 THR A C 1
ATOM 793 O O . THR A 1 101 ? 34.686 -6.851 -64.196 1.00 84.38 101 THR A O 1
ATOM 796 N N . ASP A 1 102 ? 33.566 -5.545 -62.740 1.00 79.75 102 ASP A N 1
ATOM 797 C CA . ASP A 1 102 ? 33.055 -6.665 -61.946 1.00 79.75 102 ASP A CA 1
ATOM 798 C C . ASP A 1 102 ? 31.804 -7.311 -62.569 1.00 79.75 102 ASP A C 1
ATOM 800 O O . ASP A 1 102 ? 31.241 -6.838 -63.559 1.00 79.75 102 ASP A O 1
ATOM 804 N N . GLU A 1 103 ? 31.350 -8.409 -61.966 1.00 76.44 103 GLU A N 1
ATOM 805 C CA . GLU A 1 103 ? 30.149 -9.152 -62.374 1.00 76.44 103 GLU A CA 1
ATOM 806 C C . GLU A 1 103 ? 28.843 -8.333 -62.315 1.00 76.44 103 GLU A C 1
ATOM 808 O O . GLU A 1 103 ? 27.844 -8.728 -62.915 1.00 76.44 103 GLU A O 1
ATOM 813 N N . ASN A 1 104 ? 28.855 -7.179 -61.641 1.00 74.50 104 ASN A N 1
ATOM 814 C CA . ASN A 1 104 ? 27.725 -6.261 -61.501 1.00 74.50 104 ASN A CA 1
ATOM 815 C C . ASN A 1 104 ? 27.828 -5.045 -62.445 1.00 74.50 104 ASN A C 1
ATOM 817 O O . ASN A 1 104 ? 26.946 -4.185 -62.433 1.00 74.50 104 ASN A O 1
ATOM 821 N N . GLY A 1 105 ? 28.879 -4.961 -63.270 1.00 75.81 105 GLY A N 1
ATOM 822 C CA . GLY A 1 105 ? 29.117 -3.849 -64.191 1.00 75.81 105 GLY A CA 1
ATOM 823 C C . GLY A 1 105 ? 29.818 -2.634 -63.570 1.00 75.81 105 GLY A C 1
ATOM 824 O O . GLY A 1 105 ? 29.899 -1.594 -64.224 1.00 75.81 105 GLY A O 1
ATOM 825 N N . ASN A 1 106 ? 30.327 -2.733 -62.338 1.00 85.50 106 ASN A N 1
ATOM 826 C CA . ASN A 1 106 ? 31.067 -1.649 -61.690 1.00 85.50 106 ASN A CA 1
ATOM 827 C C . ASN A 1 106 ? 32.490 -1.558 -62.247 1.00 85.50 106 ASN A C 1
ATOM 829 O O . ASN A 1 106 ? 33.137 -2.578 -62.488 1.00 85.50 106 ASN A O 1
ATOM 833 N N . THR A 1 107 ? 33.017 -0.342 -62.387 1.00 87.62 107 THR A N 1
ATOM 834 C CA . THR A 1 107 ? 34.407 -0.130 -62.814 1.00 87.62 107 THR A CA 1
ATOM 835 C C . THR A 1 107 ? 35.327 -0.162 -61.601 1.00 87.62 107 THR A C 1
ATOM 837 O O . THR A 1 107 ? 35.204 0.683 -60.714 1.00 87.62 107 THR A O 1
ATOM 840 N N . ILE A 1 108 ? 36.278 -1.093 -61.586 1.00 87.81 108 ILE A N 1
ATOM 841 C CA . ILE A 1 108 ? 37.310 -1.211 -60.555 1.00 87.81 108 ILE A CA 1
ATOM 842 C C . ILE A 1 108 ? 38.644 -0.765 -61.152 1.00 87.81 108 ILE A C 1
ATOM 844 O O . ILE A 1 108 ? 39.105 -1.304 -62.152 1.00 87.81 108 ILE A O 1
ATOM 848 N N . THR A 1 109 ? 39.270 0.233 -60.538 1.00 88.69 109 THR A N 1
ATOM 849 C CA . THR A 1 109 ? 40.646 0.653 -60.823 1.00 88.69 109 THR A CA 1
ATOM 850 C C . THR A 1 109 ? 41.526 0.237 -59.656 1.00 88.69 109 THR A C 1
ATOM 852 O O . THR A 1 109 ? 41.289 0.683 -58.538 1.00 88.69 109 THR A O 1
ATOM 855 N N . THR A 1 110 ? 42.543 -0.577 -59.906 1.00 88.31 110 THR A N 1
ATOM 856 C CA . THR A 1 110 ? 43.513 -1.028 -58.901 1.00 88.31 110 THR A CA 1
ATOM 857 C C . THR A 1 110 ? 44.878 -0.427 -59.222 1.00 88.31 110 THR A C 1
ATOM 859 O O . THR A 1 110 ? 45.297 -0.428 -60.380 1.00 88.31 110 THR A O 1
ATOM 862 N N . ILE A 1 111 ? 45.565 0.085 -58.204 1.00 88.69 111 ILE A N 1
ATOM 863 C CA . ILE A 1 111 ? 46.944 0.572 -58.270 1.00 88.69 111 ILE A CA 1
ATOM 864 C C . ILE A 1 111 ? 47.797 -0.356 -57.403 1.00 88.69 111 ILE A C 1
ATOM 866 O O . ILE A 1 111 ? 47.461 -0.597 -56.237 1.00 88.69 111 ILE A O 1
ATOM 870 N N . LYS A 1 112 ? 48.876 -0.881 -57.984 1.00 85.81 112 LYS A N 1
ATOM 871 C CA . LYS A 1 112 ? 49.824 -1.796 -57.340 1.00 85.81 112 LYS A CA 1
ATOM 872 C C . LYS A 1 112 ? 51.217 -1.185 -57.221 1.00 85.81 112 LYS A C 1
ATOM 874 O O . LYS A 1 112 ? 51.601 -0.373 -58.061 1.00 85.81 112 LYS A O 1
ATOM 879 N N . ASP A 1 113 ? 51.962 -1.639 -56.221 1.00 81.50 113 ASP A N 1
ATOM 880 C CA . ASP A 1 113 ? 53.412 -1.486 -56.106 1.00 81.50 113 ASP A CA 1
ATOM 881 C C . ASP A 1 113 ? 54.022 -2.897 -56.042 1.00 81.50 113 ASP A C 1
ATOM 883 O O . ASP A 1 113 ? 53.812 -3.641 -55.085 1.00 81.50 113 ASP A O 1
ATOM 887 N N . GLY A 1 114 ? 54.666 -3.331 -57.128 1.00 80.94 114 GLY A N 1
ATOM 888 C CA . GLY A 1 114 ? 54.998 -4.745 -57.330 1.00 80.94 114 GLY A CA 1
ATOM 889 C C . GLY A 1 114 ? 53.748 -5.637 -57.397 1.00 80.94 114 GLY A C 1
ATOM 890 O O . GLY A 1 114 ? 52.827 -5.368 -58.172 1.00 80.94 114 GLY A O 1
ATOM 891 N N . ASP A 1 115 ? 53.727 -6.703 -56.592 1.00 77.12 115 ASP A N 1
ATOM 892 C CA . ASP A 1 115 ? 52.570 -7.601 -56.447 1.00 77.12 115 ASP A CA 1
ATOM 893 C C . ASP A 1 115 ? 51.513 -7.064 -55.454 1.00 77.12 115 ASP A C 1
ATOM 895 O O . ASP A 1 115 ? 50.367 -7.525 -55.464 1.00 77.12 115 ASP A O 1
ATOM 899 N N . ASP A 1 116 ? 51.865 -6.079 -54.618 1.00 80.56 116 ASP A N 1
ATOM 900 C CA . ASP A 1 116 ? 51.003 -5.559 -53.557 1.00 80.56 116 ASP A CA 1
ATOM 901 C C . ASP A 1 116 ? 50.021 -4.501 -54.078 1.00 80.56 116 ASP A C 1
ATOM 903 O O . ASP A 1 116 ? 50.375 -3.580 -54.815 1.00 80.56 116 ASP A O 1
ATOM 907 N N . ILE A 1 117 ? 48.756 -4.595 -53.661 1.00 84.56 117 ILE A N 1
ATOM 908 C CA . ILE A 1 117 ? 47.748 -3.559 -53.925 1.00 84.56 117 ILE A CA 1
ATOM 909 C C . ILE A 1 117 ? 47.944 -2.425 -52.916 1.00 84.56 117 ILE A C 1
ATOM 911 O O . ILE A 1 117 ? 47.943 -2.677 -51.714 1.00 84.56 117 ILE A O 1
ATOM 915 N N . ILE A 1 118 ? 48.035 -1.180 -53.398 1.00 89.00 118 ILE A N 1
ATOM 916 C CA . ILE A 1 118 ? 48.154 0.025 -52.555 1.00 89.00 118 ILE A CA 1
ATOM 917 C C . ILE A 1 118 ? 46.879 0.883 -52.562 1.00 89.00 118 ILE A C 1
ATOM 919 O O . ILE A 1 118 ? 46.527 1.499 -51.551 1.00 89.00 118 ILE A O 1
ATOM 923 N N . GLU A 1 119 ? 46.130 0.889 -53.669 1.00 91.06 119 GLU A N 1
ATOM 924 C CA . GLU A 1 119 ? 44.836 1.569 -53.772 1.00 91.06 119 GLU A CA 1
ATOM 925 C C . GLU A 1 119 ? 43.871 0.816 -54.696 1.00 91.06 119 GLU A C 1
ATOM 927 O O . GLU A 1 119 ? 44.260 0.268 -55.727 1.00 91.06 119 GLU A O 1
ATOM 932 N N . GLN A 1 120 ? 42.585 0.832 -54.351 1.00 90.00 120 GLN A N 1
ATOM 933 C CA . GLN A 1 120 ? 41.499 0.353 -55.193 1.00 90.00 120 GLN A CA 1
ATOM 934 C C . GLN A 1 120 ? 40.351 1.366 -55.203 1.00 90.00 120 GLN A C 1
ATOM 936 O O . GLN A 1 120 ? 39.824 1.726 -54.155 1.00 90.00 120 GLN A O 1
ATOM 941 N N . THR A 1 121 ? 39.934 1.805 -56.388 1.00 90.31 121 THR A N 1
ATOM 942 C CA . THR A 1 121 ? 38.778 2.683 -56.597 1.00 90.31 121 THR A CA 1
ATOM 943 C C . THR A 1 121 ? 37.668 1.920 -57.309 1.00 90.31 121 THR A C 1
ATOM 945 O O . THR A 1 121 ? 37.854 1.455 -58.432 1.00 90.31 121 THR A O 1
ATOM 948 N N . ILE A 1 122 ? 36.504 1.817 -56.669 1.00 89.75 122 ILE A N 1
ATOM 949 C CA . ILE A 1 122 ? 35.297 1.170 -57.191 1.00 89.75 122 ILE A CA 1
ATOM 950 C C . ILE A 1 122 ? 34.273 2.256 -57.526 1.00 89.75 122 ILE A C 1
ATOM 952 O O . ILE A 1 122 ? 33.794 2.955 -56.630 1.00 89.75 122 ILE A O 1
ATOM 956 N N . SER A 1 123 ? 33.917 2.370 -58.803 1.00 88.94 123 SER A N 1
ATOM 957 C CA . SER A 1 123 ? 32.912 3.306 -59.313 1.00 88.94 123 SER A CA 1
ATOM 958 C C . SER A 1 123 ? 31.648 2.559 -59.729 1.00 88.94 123 SER A C 1
ATOM 960 O O . SER A 1 123 ? 31.687 1.687 -60.598 1.00 88.94 123 SER A O 1
ATOM 962 N N . SER A 1 124 ? 30.524 2.928 -59.120 1.00 88.44 124 SER A N 1
ATOM 963 C CA . SER A 1 124 ? 29.208 2.314 -59.310 1.00 88.44 124 SER A CA 1
ATOM 964 C C . SER A 1 124 ? 28.094 3.366 -59.348 1.00 88.44 124 SER A C 1
ATOM 966 O O . SER A 1 124 ? 28.312 4.548 -59.072 1.00 88.44 124 SER A O 1
ATOM 968 N N . THR A 1 125 ? 26.880 2.949 -59.711 1.00 86.69 125 THR A N 1
ATOM 969 C CA . THR A 1 125 ? 25.683 3.807 -59.691 1.00 86.69 125 THR A CA 1
ATOM 970 C C . THR A 1 125 ? 24.625 3.174 -58.795 1.00 86.69 125 THR A C 1
ATOM 972 O O . THR A 1 125 ? 24.334 1.990 -58.940 1.00 86.69 125 THR A O 1
ATOM 975 N N . ASP A 1 126 ? 24.048 3.934 -57.860 1.00 83.81 126 ASP A N 1
ATOM 976 C CA . ASP A 1 126 ? 22.965 3.417 -57.011 1.00 83.81 126 ASP A CA 1
ATOM 977 C C . ASP A 1 126 ? 21.611 3.351 -57.744 1.00 83.81 126 ASP A C 1
ATOM 979 O O . ASP A 1 126 ? 21.425 3.953 -58.801 1.00 83.81 126 ASP A O 1
ATOM 983 N N . GLU A 1 127 ? 20.626 2.659 -57.157 1.00 81.44 127 GLU A N 1
ATOM 984 C CA . GLU A 1 127 ? 19.264 2.487 -57.710 1.00 81.44 127 GLU A CA 1
ATOM 985 C C . GLU A 1 127 ? 18.541 3.804 -58.068 1.00 81.44 127 GLU A C 1
ATOM 987 O O . GLU A 1 127 ? 17.500 3.793 -58.724 1.00 81.44 127 GLU A O 1
ATOM 992 N N . LYS A 1 128 ? 19.053 4.950 -57.603 1.00 83.38 128 LYS A N 1
ATOM 993 C CA . LYS A 1 128 ? 18.496 6.290 -57.821 1.00 83.38 128 LYS A CA 1
ATOM 994 C C . LYS A 1 128 ? 19.340 7.118 -58.796 1.00 83.38 128 LYS A C 1
ATOM 996 O O . LYS A 1 128 ? 19.127 8.326 -58.886 1.00 83.38 128 LYS A O 1
ATOM 1001 N N . GLY A 1 129 ? 20.291 6.499 -59.497 1.00 82.06 129 GLY A N 1
ATOM 1002 C CA . GLY A 1 129 ? 21.150 7.155 -60.481 1.00 82.06 129 GLY A CA 1
ATOM 1003 C C . GLY A 1 129 ? 22.263 8.018 -59.881 1.00 82.06 129 GLY A C 1
ATOM 1004 O O . GLY A 1 129 ? 22.794 8.873 -60.584 1.00 82.06 129 GLY A O 1
ATOM 1005 N N . ASN A 1 130 ? 22.602 7.861 -58.594 1.00 87.81 130 ASN A N 1
ATOM 1006 C CA . ASN A 1 130 ? 23.723 8.599 -58.002 1.00 87.81 130 ASN A CA 1
ATOM 1007 C C . ASN A 1 130 ? 25.033 7.856 -58.240 1.00 87.81 130 ASN A C 1
ATOM 1009 O O . ASN A 1 130 ? 25.109 6.654 -57.987 1.00 87.81 130 ASN A O 1
ATOM 1013 N N . ASN A 1 131 ? 26.080 8.593 -58.598 1.00 87.62 131 ASN A N 1
ATOM 1014 C CA . ASN A 1 131 ? 27.423 8.042 -58.722 1.00 87.62 131 ASN A CA 1
ATOM 1015 C C . ASN A 1 131 ? 27.998 7.799 -57.323 1.00 87.62 131 ASN A C 1
ATOM 1017 O O . ASN A 1 131 ? 28.074 8.726 -56.506 1.00 87.62 131 ASN A O 1
ATOM 1021 N N . ILE A 1 132 ? 28.406 6.562 -57.061 1.00 91.06 132 ILE A N 1
ATOM 1022 C CA . ILE A 1 132 ? 29.065 6.127 -55.833 1.00 91.06 132 ILE A CA 1
ATOM 1023 C C . ILE A 1 132 ? 30.502 5.753 -56.185 1.00 91.06 132 ILE A C 1
ATOM 1025 O O . ILE A 1 132 ? 30.742 4.898 -57.031 1.00 91.06 132 ILE A O 1
ATOM 1029 N N . GLU A 1 133 ? 31.459 6.389 -55.522 1.00 91.62 133 GLU A N 1
ATOM 1030 C CA . GLU A 1 133 ? 32.886 6.104 -55.676 1.00 91.62 133 GLU A CA 1
ATOM 1031 C C . GLU A 1 133 ? 33.430 5.669 -54.314 1.00 91.62 133 GLU A C 1
ATOM 1033 O O . GLU A 1 133 ? 33.312 6.407 -53.335 1.00 91.62 133 GLU A O 1
ATOM 1038 N N . THR A 1 134 ? 33.999 4.470 -54.229 1.00 91.38 134 THR A N 1
ATOM 1039 C CA . THR A 1 134 ? 34.647 3.958 -53.013 1.00 91.38 134 THR A CA 1
ATOM 1040 C C . THR A 1 134 ? 36.133 3.799 -53.285 1.00 91.38 134 THR A C 1
ATOM 1042 O O . THR A 1 134 ? 36.511 2.965 -54.099 1.00 91.38 134 THR A O 1
ATOM 1045 N N . VAL A 1 135 ? 36.967 4.589 -52.611 1.00 91.50 135 VAL A N 1
ATOM 1046 C CA . VAL A 1 135 ? 38.433 4.485 -52.667 1.00 91.50 135 VAL A CA 1
ATOM 1047 C C . VAL A 1 135 ? 38.916 3.775 -51.406 1.00 91.50 135 VAL A C 1
ATOM 1049 O O . VAL A 1 135 ? 38.603 4.234 -50.309 1.00 91.50 135 VAL A O 1
ATOM 1052 N N . VAL A 1 136 ? 39.662 2.683 -51.546 1.00 91.44 136 VAL A N 1
ATOM 1053 C CA . VAL A 1 136 ? 40.247 1.891 -50.454 1.00 91.44 136 VAL A CA 1
ATOM 1054 C C . VAL A 1 136 ? 41.766 1.911 -50.593 1.00 91.44 136 VAL A C 1
ATOM 1056 O O . VAL A 1 136 ? 42.294 1.521 -51.629 1.00 91.44 136 VAL A O 1
ATOM 1059 N N . ASN A 1 137 ? 42.468 2.359 -49.556 1.00 91.69 137 ASN A N 1
ATOM 1060 C CA . ASN A 1 137 ? 43.924 2.314 -49.457 1.00 91.69 137 ASN A CA 1
ATOM 1061 C C . ASN A 1 137 ? 44.346 1.135 -48.579 1.00 91.69 137 ASN A C 1
ATOM 1063 O O . ASN A 1 137 ? 43.731 0.883 -47.536 1.00 91.69 137 ASN A O 1
ATOM 1067 N N . TYR A 1 138 ? 45.416 0.460 -48.985 1.00 89.12 138 TYR A N 1
ATOM 1068 C CA . TYR A 1 138 ? 45.909 -0.772 -48.379 1.00 89.12 138 TYR A CA 1
ATOM 1069 C C . TYR A 1 138 ? 47.345 -0.610 -47.867 1.00 89.12 138 TYR A C 1
ATOM 1071 O O . TYR A 1 138 ? 48.099 0.235 -48.348 1.00 89.12 138 TYR A O 1
ATOM 1079 N N . GLN A 1 139 ? 47.711 -1.432 -46.888 1.00 87.00 139 GLN A N 1
ATOM 1080 C CA . GLN A 1 139 ? 49.080 -1.637 -46.424 1.00 87.00 139 GLN A CA 1
ATOM 1081 C C . GLN A 1 139 ? 49.211 -3.096 -45.973 1.00 87.00 139 GLN A C 1
ATOM 1083 O O . GLN A 1 139 ? 48.309 -3.608 -45.307 1.00 87.00 139 GLN A O 1
ATOM 1088 N N . ASP A 1 140 ? 50.301 -3.774 -46.342 1.00 84.31 140 ASP A N 1
ATOM 1089 C CA . ASP A 1 140 ? 50.568 -5.174 -45.971 1.00 84.31 140 ASP A CA 1
ATOM 1090 C C . ASP A 1 140 ? 49.381 -6.116 -46.303 1.00 84.31 140 ASP A C 1
ATOM 1092 O O . ASP A 1 140 ? 48.974 -6.969 -45.509 1.00 84.31 140 ASP A O 1
ATOM 1096 N N . GLY A 1 141 ? 48.746 -5.889 -47.463 1.00 81.81 141 GLY A N 1
ATOM 1097 C CA . GLY A 1 141 ? 47.559 -6.615 -47.937 1.00 81.81 141 GLY A CA 1
ATOM 1098 C C . GLY A 1 141 ? 46.239 -6.309 -47.208 1.00 81.81 141 GLY A C 1
ATOM 1099 O O . GLY A 1 141 ? 45.205 -6.868 -47.572 1.00 81.81 141 GLY A O 1
ATOM 1100 N N . LYS A 1 142 ? 46.228 -5.426 -46.200 1.00 87.38 142 LYS A N 1
ATOM 1101 C CA . LYS A 1 142 ? 45.043 -5.085 -45.390 1.00 87.38 142 LYS A CA 1
ATOM 1102 C C . LYS A 1 142 ? 44.540 -3.665 -45.683 1.00 87.38 142 LYS A C 1
ATOM 1104 O O . LYS A 1 142 ? 45.360 -2.760 -45.843 1.00 87.38 142 LYS A O 1
ATOM 1109 N N . PRO A 1 143 ? 43.217 -3.409 -45.714 1.00 90.44 143 PRO A N 1
ATOM 1110 C CA . PRO A 1 143 ? 42.704 -2.051 -45.874 1.00 90.44 143 PRO A CA 1
ATOM 1111 C C . PRO A 1 143 ? 43.035 -1.216 -44.631 1.00 90.44 143 PRO A C 1
ATOM 1113 O O . PRO A 1 143 ? 42.784 -1.655 -43.508 1.00 90.44 143 PRO A O 1
ATOM 1116 N N . ILE A 1 144 ? 43.588 -0.015 -44.834 1.00 92.00 144 ILE A N 1
ATOM 1117 C CA . ILE A 1 144 ? 43.936 0.959 -43.778 1.00 92.00 144 ILE A CA 1
ATOM 1118 C C . ILE A 1 144 ? 43.015 2.184 -43.774 1.00 92.00 144 ILE A C 1
ATOM 1120 O O . ILE A 1 144 ? 42.770 2.790 -42.726 1.00 92.00 144 ILE A O 1
ATOM 1124 N N . LYS A 1 145 ? 42.445 2.541 -44.930 1.00 93.50 145 LYS A N 1
ATOM 1125 C CA . LYS A 1 145 ? 41.520 3.670 -45.076 1.00 93.50 145 LYS A CA 1
ATOM 1126 C C . LYS A 1 145 ? 40.552 3.432 -46.227 1.00 93.50 145 LYS A C 1
ATOM 1128 O O . LYS A 1 145 ? 40.953 2.963 -47.281 1.00 93.50 145 LYS A O 1
ATOM 1133 N N . GLN A 1 146 ? 39.301 3.838 -46.056 1.00 93.94 146 GLN A N 1
ATOM 1134 C CA . GLN A 1 146 ? 38.273 3.818 -47.090 1.00 93.94 146 GLN A CA 1
ATOM 1135 C C . GLN A 1 146 ? 37.539 5.156 -47.125 1.00 93.94 146 GLN A C 1
ATOM 1137 O O . GLN A 1 146 ? 37.134 5.688 -46.095 1.00 93.94 146 GLN A O 1
ATOM 1142 N N . THR A 1 147 ? 37.366 5.717 -48.316 1.00 93.44 147 THR A N 1
ATOM 1143 C CA . THR A 1 147 ? 36.643 6.968 -48.555 1.00 93.44 147 THR A CA 1
ATOM 1144 C C . THR A 1 147 ? 35.518 6.689 -49.535 1.00 93.44 147 THR A C 1
ATOM 1146 O O . THR A 1 147 ? 35.769 6.406 -50.704 1.00 93.44 147 THR A O 1
ATOM 1149 N N . LYS A 1 148 ? 34.274 6.784 -49.067 1.00 92.12 148 LYS A N 1
ATOM 1150 C CA . LYS A 1 148 ? 33.085 6.664 -49.909 1.00 92.12 148 LYS A CA 1
ATOM 1151 C C . LYS A 1 148 ? 32.581 8.054 -50.264 1.00 92.12 148 LYS A C 1
ATOM 1153 O O . LYS A 1 148 ? 32.319 8.863 -49.372 1.00 92.12 148 LYS A O 1
ATOM 1158 N N . LYS A 1 149 ? 32.432 8.330 -51.555 1.00 92.75 149 LYS A N 1
ATOM 1159 C CA . LYS A 1 149 ? 31.854 9.563 -52.088 1.00 92.75 149 LYS A CA 1
ATOM 1160 C C . LYS A 1 149 ? 30.526 9.264 -52.775 1.00 92.75 149 LYS A C 1
ATOM 1162 O O . LYS A 1 149 ? 30.366 8.231 -53.424 1.00 92.75 149 LYS A O 1
ATOM 1167 N N . LYS A 1 150 ? 29.588 10.201 -52.668 1.00 92.00 150 LYS A N 1
ATOM 1168 C CA . LYS A 1 150 ? 28.306 10.198 -53.372 1.00 92.00 150 LYS A CA 1
ATOM 1169 C C . LYS A 1 150 ? 28.157 11.503 -54.146 1.00 92.00 150 LYS A C 1
ATOM 1171 O O . LYS A 1 150 ? 28.171 12.586 -53.561 1.00 92.00 150 LYS A O 1
ATOM 1176 N N . ASN A 1 151 ? 28.038 11.400 -55.470 1.00 89.25 151 ASN A N 1
ATOM 1177 C CA . ASN A 1 151 ? 28.046 12.536 -56.400 1.00 89.25 151 ASN A CA 1
ATOM 1178 C C . ASN A 1 151 ? 29.229 13.498 -56.133 1.00 89.25 151 ASN A C 1
ATOM 1180 O O . ASN A 1 151 ? 29.044 14.706 -56.005 1.00 89.25 151 ASN A O 1
ATOM 1184 N N . GLY A 1 152 ? 30.435 12.942 -55.960 1.00 85.56 152 GLY A N 1
ATOM 1185 C CA . GLY A 1 152 ? 31.680 13.681 -55.692 1.00 85.56 152 GLY A CA 1
ATOM 1186 C C . GLY A 1 152 ? 31.883 14.168 -54.248 1.00 85.56 152 GLY A C 1
ATOM 1187 O O . GLY A 1 152 ? 33.019 14.420 -53.853 1.00 85.56 152 GLY A O 1
ATOM 1188 N N . ASN A 1 153 ? 30.830 14.248 -53.430 1.00 90.00 153 ASN A N 1
ATOM 1189 C CA . ASN A 1 153 ? 30.936 14.650 -52.023 1.00 90.00 153 ASN A CA 1
ATOM 1190 C C . ASN A 1 153 ? 31.293 13.455 -51.138 1.00 90.00 153 ASN A C 1
ATOM 1192 O O . ASN A 1 153 ? 30.740 12.375 -51.327 1.00 90.00 153 ASN A O 1
ATOM 1196 N N . ILE A 1 154 ? 32.165 13.643 -50.144 1.00 90.69 154 ILE A N 1
ATOM 1197 C CA . ILE A 1 154 ? 32.482 12.599 -49.157 1.00 90.69 154 ILE A CA 1
ATOM 1198 C C . ILE A 1 154 ? 31.223 12.278 -48.339 1.00 90.69 154 ILE A C 1
ATOM 1200 O O . ILE A 1 154 ? 30.665 13.150 -47.676 1.00 90.69 154 ILE A O 1
ATOM 1204 N N . ASP A 1 155 ? 30.798 11.017 -48.383 1.00 91.62 155 ASP A N 1
ATOM 1205 C CA . ASP A 1 155 ? 29.680 10.473 -47.610 1.00 91.62 155 ASP A CA 1
ATOM 1206 C C . ASP A 1 155 ? 30.191 9.887 -46.284 1.00 91.62 155 ASP A C 1
ATOM 1208 O O . ASP A 1 155 ? 29.711 10.249 -45.204 1.00 91.62 155 ASP A O 1
ATOM 1212 N N . THR A 1 156 ? 31.240 9.055 -46.357 1.00 93.50 156 THR A N 1
ATOM 1213 C CA . THR A 1 156 ? 31.922 8.470 -45.191 1.00 93.50 156 THR A CA 1
ATOM 1214 C C . THR A 1 156 ? 33.431 8.328 -45.399 1.00 93.50 156 THR A C 1
ATOM 1216 O O . THR A 1 156 ? 33.888 8.006 -46.496 1.00 93.50 156 THR A O 1
ATOM 1219 N N . VAL A 1 157 ? 34.201 8.472 -44.319 1.00 94.19 157 VAL A N 1
ATOM 1220 C CA . VAL A 1 157 ? 35.618 8.077 -44.238 1.00 94.19 157 VAL A CA 1
ATOM 1221 C C . VAL A 1 157 ? 35.775 7.058 -43.117 1.00 94.19 157 VAL A C 1
ATOM 1223 O O . VAL A 1 157 ? 35.434 7.364 -41.977 1.00 94.19 157 VAL A O 1
ATOM 1226 N N . THR A 1 158 ? 36.310 5.883 -43.427 1.00 94.88 158 THR A N 1
ATOM 1227 C CA . THR A 1 158 ? 36.601 4.808 -42.472 1.00 94.88 158 THR A CA 1
ATOM 1228 C C . THR A 1 158 ? 38.106 4.611 -42.367 1.00 94.88 158 THR A C 1
ATOM 1230 O O . THR A 1 158 ? 38.782 4.498 -43.386 1.00 94.88 158 THR A O 1
ATOM 1233 N N . THR A 1 159 ? 38.644 4.568 -41.152 1.00 95.19 159 THR A N 1
ATOM 1234 C CA . THR A 1 159 ? 40.042 4.199 -40.883 1.00 95.19 159 THR A CA 1
ATOM 1235 C C . THR A 1 159 ? 40.098 2.906 -40.092 1.00 95.19 159 THR A C 1
ATOM 1237 O O . THR A 1 159 ? 39.369 2.754 -39.109 1.00 95.19 159 THR A O 1
ATOM 1240 N N . TYR A 1 160 ? 40.984 2.009 -40.507 1.00 94.44 160 TYR A N 1
ATOM 1241 C CA . TYR A 1 160 ? 41.150 0.678 -39.941 1.00 94.44 160 TYR A CA 1
ATOM 1242 C C . TYR A 1 160 ? 42.414 0.637 -39.089 1.00 94.44 160 TYR A C 1
ATOM 1244 O O . TYR A 1 160 ? 43.464 1.140 -39.491 1.00 94.44 160 TYR A O 1
ATOM 1252 N N . LYS A 1 161 ? 42.326 0.017 -37.915 1.00 94.12 161 LYS A N 1
ATOM 1253 C CA . LYS A 1 161 ? 43.472 -0.221 -37.042 1.00 94.12 161 LYS A CA 1
ATOM 1254 C C . LYS A 1 161 ? 43.456 -1.661 -36.556 1.00 94.12 161 LYS A C 1
ATOM 1256 O O . LYS A 1 161 ? 42.566 -2.045 -35.801 1.00 94.12 161 LYS A O 1
ATOM 1261 N N . TYR A 1 162 ? 44.436 -2.440 -36.994 1.00 91.06 162 TYR A N 1
ATOM 1262 C CA . TYR A 1 162 ? 44.633 -3.817 -36.548 1.00 91.06 162 TYR A CA 1
ATOM 1263 C C . TYR A 1 162 ? 45.446 -3.840 -35.256 1.00 91.06 162 TYR A C 1
ATOM 1265 O O . TYR A 1 162 ? 46.323 -3.001 -35.039 1.00 91.06 162 TYR A O 1
ATOM 1273 N N . HIS A 1 163 ? 45.124 -4.799 -34.401 1.00 90.62 163 HIS A N 1
ATOM 1274 C CA . HIS A 1 163 ? 45.751 -5.023 -33.113 1.00 90.62 163 HIS A CA 1
ATOM 1275 C C . HIS A 1 163 ? 46.077 -6.509 -32.991 1.00 90.62 163 HIS A C 1
ATOM 1277 O O . HIS A 1 163 ? 45.174 -7.345 -33.016 1.00 90.62 163 HIS A O 1
ATOM 1283 N N . ASP A 1 164 ? 47.361 -6.830 -32.862 1.00 87.50 164 ASP A N 1
ATOM 1284 C CA . ASP A 1 164 ? 47.808 -8.202 -32.636 1.00 87.50 164 ASP A CA 1
ATOM 1285 C C . ASP A 1 164 ? 47.450 -8.680 -31.221 1.00 87.50 164 ASP A C 1
ATOM 1287 O O . ASP A 1 164 ? 47.267 -7.883 -30.294 1.00 87.50 164 ASP A O 1
ATOM 1291 N N . ALA A 1 165 ? 47.367 -10.000 -31.048 1.00 84.44 165 ALA A N 1
ATOM 1292 C CA . ALA A 1 165 ? 47.138 -10.604 -29.742 1.00 84.44 165 ALA A CA 1
ATOM 1293 C C . ALA A 1 165 ? 48.286 -10.274 -28.766 1.00 84.44 165 ALA A C 1
ATOM 1295 O O . ALA A 1 165 ? 49.465 -10.358 -29.110 1.00 84.44 165 ALA A O 1
ATOM 1296 N N . SER A 1 166 ? 47.932 -9.945 -27.525 1.00 79.19 166 SER A N 1
ATOM 1297 C CA . SER A 1 166 ? 48.854 -9.608 -26.436 1.00 79.19 166 SER A CA 1
ATOM 1298 C C . SER A 1 166 ? 48.556 -10.427 -25.174 1.00 79.19 166 SER A C 1
ATOM 1300 O O . SER A 1 166 ? 47.564 -11.156 -25.104 1.00 79.19 166 SER A O 1
ATOM 1302 N N . GLU A 1 167 ? 49.398 -10.306 -24.141 1.00 71.25 167 GLU A N 1
ATOM 1303 C CA . GLU A 1 167 ? 49.134 -10.949 -22.843 1.00 71.25 167 GLU A CA 1
ATOM 1304 C C . GLU A 1 167 ? 47.828 -10.455 -22.190 1.00 71.25 167 GLU A C 1
ATOM 1306 O O . GLU A 1 167 ? 47.142 -11.232 -21.521 1.00 71.25 167 GLU A O 1
ATOM 1311 N N . GLU A 1 168 ? 47.455 -9.190 -22.422 1.00 69.62 168 GLU A N 1
ATOM 1312 C CA . GLU A 1 168 ? 46.191 -8.608 -21.952 1.00 69.62 168 GLU A CA 1
ATOM 1313 C C . GLU A 1 168 ? 45.002 -9.011 -22.843 1.00 69.62 168 GLU A C 1
ATOM 1315 O O . GLU A 1 168 ? 43.943 -9.370 -22.326 1.00 69.62 168 GLU A O 1
ATOM 1320 N N . ASN A 1 169 ? 45.180 -9.013 -24.171 1.00 66.56 169 ASN A N 1
ATOM 1321 C CA . ASN A 1 169 ? 44.139 -9.331 -25.152 1.00 66.56 169 ASN A CA 1
ATOM 1322 C C . ASN A 1 169 ? 44.518 -10.566 -25.976 1.00 66.56 169 ASN A C 1
ATOM 1324 O O . ASN A 1 169 ? 45.200 -10.478 -26.992 1.00 66.56 169 ASN A O 1
ATOM 1328 N N . LYS A 1 170 ? 44.020 -11.734 -25.558 1.00 76.69 170 LYS A N 1
ATOM 1329 C CA . LYS A 1 170 ? 44.385 -13.058 -26.105 1.00 76.69 170 LYS A CA 1
ATOM 1330 C C . LYS A 1 170 ? 43.948 -13.334 -27.553 1.00 76.69 170 LYS A C 1
ATOM 1332 O O . LYS A 1 170 ? 44.179 -14.436 -28.044 1.00 76.69 170 LYS A O 1
ATOM 1337 N N . LEU A 1 171 ? 43.282 -12.385 -28.205 1.00 83.62 171 LEU A N 1
ATOM 1338 C CA . LEU A 1 171 ? 42.811 -12.466 -29.585 1.00 83.62 171 LEU A CA 1
ATOM 1339 C C . LEU A 1 171 ? 43.222 -11.184 -30.308 1.00 83.62 171 LEU A C 1
ATOM 1341 O O . LEU A 1 171 ? 43.155 -10.101 -29.724 1.00 83.62 171 LEU A O 1
ATOM 1345 N N . ALA A 1 172 ? 43.622 -11.320 -31.571 1.00 87.81 172 ALA A N 1
ATOM 1346 C CA . ALA A 1 172 ? 43.773 -10.177 -32.459 1.00 87.81 172 ALA A CA 1
ATOM 1347 C C . ALA A 1 172 ? 42.392 -9.581 -32.782 1.00 87.81 172 ALA A C 1
ATOM 1349 O O . ALA A 1 172 ? 41.379 -10.282 -32.727 1.00 87.81 172 ALA A O 1
ATOM 1350 N N . TYR A 1 173 ? 42.354 -8.287 -33.088 1.00 91.94 173 TYR A N 1
ATOM 1351 C CA . TYR A 1 173 ? 41.120 -7.581 -33.430 1.00 91.94 173 TYR A CA 1
ATOM 1352 C C . TYR A 1 173 ? 41.388 -6.373 -34.336 1.00 91.94 173 TYR A C 1
ATOM 1354 O O . TYR A 1 173 ? 42.508 -5.865 -34.433 1.00 91.94 173 TYR A O 1
ATOM 1362 N N . VAL A 1 174 ? 40.338 -5.879 -34.984 1.00 92.56 174 VAL A N 1
ATOM 1363 C CA . VAL A 1 174 ? 40.338 -4.665 -35.801 1.00 92.56 174 VAL A CA 1
ATOM 1364 C C . VAL A 1 174 ? 39.385 -3.626 -35.210 1.00 92.56 174 VAL A C 1
ATOM 1366 O O . VAL A 1 174 ? 38.279 -3.940 -34.770 1.00 92.56 174 VAL A O 1
ATOM 1369 N N . THR A 1 175 ? 39.823 -2.368 -35.196 1.00 94.38 175 THR A N 1
ATOM 1370 C CA . THR A 1 175 ? 38.991 -1.201 -34.880 1.00 94.38 175 THR A CA 1
ATOM 1371 C C . THR A 1 175 ? 38.735 -0.405 -36.156 1.00 94.38 175 THR A C 1
ATOM 1373 O O . THR A 1 175 ? 39.680 0.053 -36.798 1.00 94.38 175 THR A O 1
ATOM 1376 N N . LEU A 1 176 ? 37.464 -0.215 -36.508 1.00 95.06 176 LEU A N 1
ATOM 1377 C CA . LEU A 1 176 ? 37.015 0.583 -3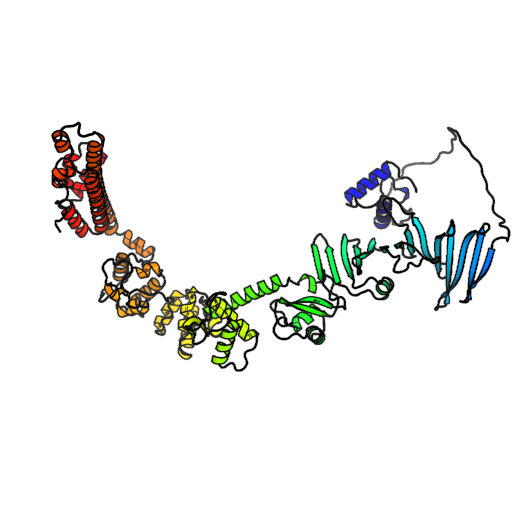7.647 1.00 95.06 176 LEU A CA 1
ATOM 1378 C C . LEU A 1 176 ? 36.410 1.898 -37.137 1.00 95.06 176 LEU A C 1
ATOM 1380 O O . LEU A 1 176 ? 35.307 1.887 -36.591 1.00 95.06 176 LEU A O 1
ATOM 1384 N N . GLU A 1 177 ? 37.082 3.035 -37.330 1.00 96.25 177 GLU A N 1
ATOM 1385 C CA . GLU A 1 177 ? 36.506 4.362 -37.058 1.00 96.25 177 GLU A CA 1
ATOM 1386 C C . GLU A 1 177 ? 35.937 4.966 -38.348 1.00 96.25 177 GLU A C 1
ATOM 1388 O O . GLU A 1 177 ? 36.677 5.417 -39.217 1.00 96.25 177 GLU A O 1
ATOM 1393 N N . THR A 1 178 ? 34.609 4.995 -38.464 1.00 94.56 178 THR A N 1
ATOM 1394 C CA . THR A 1 178 ? 33.869 5.615 -39.572 1.00 94.56 178 THR A CA 1
ATOM 1395 C C . THR A 1 178 ? 33.345 6.992 -39.171 1.00 94.56 178 THR A C 1
ATOM 1397 O O . THR A 1 178 ? 32.470 7.098 -38.312 1.00 94.56 178 THR A O 1
ATOM 1400 N N . THR A 1 179 ? 33.808 8.052 -39.829 1.00 94.75 179 THR A N 1
ATOM 1401 C CA . THR A 1 179 ? 33.228 9.401 -39.743 1.00 94.75 179 THR A CA 1
ATOM 1402 C C . THR A 1 179 ? 32.296 9.642 -40.928 1.00 94.75 179 THR A C 1
ATOM 1404 O O . THR A 1 179 ? 32.688 9.469 -42.082 1.00 94.75 179 THR A O 1
ATOM 1407 N N . LYS A 1 180 ? 31.054 10.044 -40.650 1.00 93.81 180 LYS A N 1
ATOM 1408 C CA . LYS A 1 180 ? 30.042 10.394 -41.657 1.00 93.81 180 LYS A CA 1
ATOM 1409 C C . LYS A 1 180 ? 30.056 11.890 -41.979 1.00 93.81 180 LYS A C 1
ATOM 1411 O O . LYS A 1 180 ? 30.518 12.697 -41.176 1.00 93.81 180 LYS A O 1
ATOM 1416 N N . SER A 1 181 ? 29.466 12.263 -43.112 1.00 89.50 181 SER A N 1
ATOM 1417 C CA . SER A 1 181 ? 29.303 13.652 -43.577 1.00 89.50 181 SER A CA 1
ATOM 1418 C C . SER A 1 181 ? 28.589 14.605 -42.595 1.00 89.50 181 SER A C 1
ATOM 1420 O O . SER A 1 181 ? 28.750 15.820 -42.689 1.00 89.50 181 SER A O 1
ATOM 1422 N N . ASP A 1 182 ? 27.836 14.090 -41.616 1.00 89.50 182 ASP A N 1
ATOM 1423 C CA . ASP A 1 182 ? 27.199 14.870 -40.543 1.00 89.50 182 ASP A CA 1
ATOM 1424 C C . ASP A 1 182 ? 28.061 15.021 -39.268 1.00 89.50 182 ASP A C 1
ATOM 1426 O O . ASP A 1 182 ? 27.583 15.567 -38.268 1.00 89.50 182 ASP A O 1
ATOM 1430 N N . ASN A 1 183 ? 29.319 14.564 -39.310 1.00 87.31 183 ASN A N 1
ATOM 1431 C CA . ASN A 1 183 ? 30.261 14.398 -38.197 1.00 87.31 183 ASN A CA 1
ATOM 1432 C C . ASN A 1 183 ? 29.866 13.340 -37.147 1.00 87.31 183 ASN A C 1
ATOM 1434 O O . ASN A 1 183 ? 30.481 13.284 -36.081 1.00 87.31 183 ASN A O 1
ATOM 1438 N N . THR A 1 184 ? 28.888 12.470 -37.424 1.00 93.38 184 THR A N 1
ATOM 1439 C CA . THR A 1 184 ? 28.659 11.282 -36.590 1.00 93.38 184 THR A CA 1
ATOM 1440 C C . THR A 1 184 ? 29.832 10.313 -36.751 1.00 93.38 184 THR A C 1
ATOM 1442 O O . THR A 1 184 ? 30.152 9.897 -37.868 1.00 93.38 184 THR A O 1
ATOM 1445 N N . LYS A 1 185 ? 30.453 9.924 -35.632 1.00 95.62 185 LYS A N 1
ATOM 1446 C CA . LYS A 1 185 ? 31.507 8.901 -35.588 1.00 95.62 185 LYS A CA 1
ATOM 1447 C C . LYS A 1 185 ? 30.931 7.555 -35.168 1.00 95.62 185 LYS A C 1
ATOM 1449 O O . LYS A 1 185 ? 30.135 7.490 -34.235 1.00 95.62 185 LYS A O 1
ATOM 1454 N N . VAL A 1 186 ? 31.351 6.483 -35.826 1.00 95.25 186 VAL A N 1
ATOM 1455 C CA . VAL A 1 186 ? 31.010 5.096 -35.493 1.00 95.25 186 VAL A CA 1
ATOM 1456 C C . VAL A 1 186 ? 32.309 4.313 -35.383 1.00 95.25 186 VAL A C 1
ATOM 1458 O O . VAL A 1 186 ? 32.981 4.103 -36.386 1.00 95.25 186 VAL A O 1
ATOM 1461 N N . ILE A 1 187 ? 32.658 3.900 -34.172 1.00 96.00 187 ILE A N 1
ATOM 1462 C CA . ILE A 1 187 ? 33.809 3.046 -33.877 1.00 96.00 187 ILE A CA 1
ATOM 1463 C C . ILE A 1 187 ? 33.270 1.628 -33.706 1.00 96.00 187 ILE A C 1
ATOM 1465 O O . ILE A 1 187 ? 32.387 1.431 -32.875 1.00 96.00 187 ILE A O 1
ATOM 1469 N N . THR A 1 188 ? 33.747 0.663 -34.489 1.00 95.19 188 THR A N 1
ATOM 1470 C CA . THR A 1 188 ? 33.350 -0.754 -34.389 1.00 95.19 188 THR A CA 1
ATOM 1471 C C . THR A 1 188 ? 34.579 -1.608 -34.116 1.00 95.19 188 THR A C 1
ATOM 1473 O O . THR A 1 188 ? 35.566 -1.484 -34.836 1.00 95.19 188 THR A O 1
ATOM 1476 N N . THR A 1 189 ? 34.504 -2.472 -33.108 1.00 93.88 189 THR A N 1
ATOM 1477 C CA . THR A 1 189 ? 35.544 -3.443 -32.761 1.00 93.88 189 THR A CA 1
ATOM 1478 C C . THR A 1 189 ? 35.073 -4.837 -33.162 1.00 93.88 189 THR A C 1
ATOM 1480 O O . THR A 1 189 ? 33.979 -5.264 -32.775 1.00 93.88 189 THR A O 1
ATOM 1483 N N . ALA A 1 190 ? 35.891 -5.552 -33.927 1.00 92.94 190 ALA A N 1
ATOM 1484 C CA . ALA A 1 190 ? 35.595 -6.898 -34.408 1.00 92.94 190 ALA A CA 1
ATOM 1485 C C . ALA A 1 190 ? 36.850 -7.777 -34.406 1.00 92.94 190 ALA A C 1
ATOM 1487 O O . ALA A 1 190 ? 37.959 -7.249 -34.406 1.00 92.94 190 ALA A O 1
ATOM 1488 N N . LEU A 1 191 ? 36.688 -9.100 -34.424 1.00 90.94 191 LEU A N 1
ATOM 1489 C CA . LEU A 1 191 ? 37.804 -10.028 -34.639 1.00 90.94 191 LEU A CA 1
ATOM 1490 C C . LEU A 1 191 ? 38.368 -9.864 -36.060 1.00 90.94 191 LEU A C 1
ATOM 1492 O O . LEU A 1 191 ? 39.558 -9.600 -36.224 1.00 90.94 191 LEU A O 1
ATOM 1496 N N . GLU A 1 192 ? 37.491 -9.913 -37.064 1.00 88.19 192 GLU A N 1
ATOM 1497 C CA . GLU A 1 192 ? 37.815 -9.756 -38.484 1.00 88.19 192 GLU A CA 1
ATOM 1498 C C . GLU A 1 192 ? 36.819 -8.814 -39.194 1.00 88.19 192 GLU A C 1
ATOM 1500 O O . GLU A 1 192 ? 35.781 -8.427 -38.648 1.00 88.19 192 GLU A O 1
ATOM 1505 N N . THR A 1 193 ? 37.161 -8.396 -40.414 1.00 88.44 193 THR A N 1
ATOM 1506 C CA . THR A 1 193 ? 36.323 -7.568 -41.297 1.00 88.44 193 THR A CA 1
ATOM 1507 C C . THR A 1 193 ? 36.650 -7.897 -42.752 1.00 88.44 193 THR A C 1
ATOM 1509 O O . THR A 1 193 ? 37.781 -8.286 -43.053 1.00 88.44 193 THR A O 1
ATOM 1512 N N . ASP A 1 194 ? 35.680 -7.761 -43.658 1.00 83.19 194 ASP A N 1
ATOM 1513 C CA . ASP A 1 194 ? 35.943 -7.912 -45.089 1.00 83.19 194 ASP A CA 1
ATOM 1514 C C . ASP A 1 194 ? 36.662 -6.684 -45.688 1.00 83.19 194 ASP A C 1
ATOM 1516 O O . ASP A 1 194 ? 36.847 -5.646 -45.048 1.00 83.19 194 ASP A O 1
ATOM 1520 N N . LYS A 1 195 ? 37.065 -6.804 -46.957 1.00 72.19 195 LYS A N 1
ATOM 1521 C CA . LYS A 1 195 ? 37.744 -5.746 -47.728 1.00 72.19 195 LYS A CA 1
ATOM 1522 C C . LYS A 1 195 ? 36.948 -4.432 -47.856 1.00 72.19 195 LYS A C 1
ATOM 1524 O O . LYS A 1 195 ? 37.538 -3.404 -48.174 1.00 72.19 195 LYS A O 1
ATOM 1529 N N . ASP A 1 196 ? 35.631 -4.475 -47.646 1.00 71.44 196 ASP A N 1
ATOM 1530 C CA . ASP A 1 196 ? 34.697 -3.360 -47.827 1.00 71.44 196 ASP A CA 1
ATOM 1531 C C . ASP A 1 196 ? 34.291 -2.711 -46.484 1.00 71.44 196 ASP A C 1
ATOM 1533 O O . ASP A 1 196 ? 33.540 -1.725 -46.471 1.00 71.44 196 ASP A O 1
ATOM 1537 N N . GLY A 1 197 ? 34.795 -3.246 -45.362 1.00 74.25 197 GLY A N 1
ATOM 1538 C CA . GLY A 1 197 ? 34.548 -2.772 -44.001 1.00 74.25 197 GLY A CA 1
ATOM 1539 C C . GLY A 1 197 ? 33.310 -3.354 -43.327 1.00 74.25 197 GLY A C 1
ATOM 1540 O O . GLY A 1 197 ? 32.843 -2.805 -42.323 1.00 74.25 197 GLY A O 1
ATOM 1541 N N . ASN A 1 198 ? 32.742 -4.435 -43.865 1.00 82.56 198 ASN A N 1
ATOM 1542 C CA . ASN A 1 198 ? 31.649 -5.139 -43.209 1.00 82.56 198 ASN A CA 1
ATOM 1543 C C . ASN A 1 198 ? 32.196 -6.068 -42.119 1.00 82.56 198 ASN A C 1
ATOM 1545 O O . ASN A 1 198 ? 33.282 -6.640 -42.226 1.00 82.56 198 ASN A O 1
ATOM 1549 N N . VAL A 1 199 ? 31.410 -6.223 -41.058 1.00 87.88 199 VAL A N 1
ATOM 1550 C CA . VAL A 1 199 ? 31.700 -7.089 -39.913 1.00 87.88 199 VAL A CA 1
ATOM 1551 C C . VAL A 1 199 ? 30.565 -8.092 -39.794 1.00 87.88 199 VAL A C 1
ATOM 1553 O O . VAL A 1 199 ? 29.390 -7.699 -39.760 1.00 87.88 199 VAL A O 1
ATOM 1556 N N . ASP A 1 200 ? 30.903 -9.376 -39.720 1.00 88.06 200 ASP A N 1
ATOM 1557 C CA . ASP A 1 200 ? 29.913 -10.416 -39.494 1.00 88.06 200 ASP A CA 1
ATOM 1558 C C . ASP A 1 200 ? 29.568 -10.598 -38.015 1.00 88.06 200 ASP A C 1
ATOM 1560 O O . ASP A 1 200 ? 30.230 -10.126 -37.090 1.00 88.06 200 ASP A O 1
ATOM 1564 N N . GLN A 1 201 ? 28.416 -11.226 -37.784 1.00 87.31 201 GLN A N 1
ATOM 1565 C CA . GLN A 1 201 ? 27.786 -11.259 -36.465 1.00 87.31 201 GLN A CA 1
ATOM 1566 C C . GLN A 1 201 ? 28.571 -12.085 -35.433 1.00 87.31 201 GLN A C 1
ATOM 1568 O O . GLN A 1 201 ? 28.327 -11.948 -34.230 1.00 87.31 201 GLN A O 1
ATOM 1573 N N . GLU A 1 202 ? 29.451 -12.970 -35.891 1.00 88.00 202 GLU A N 1
ATOM 1574 C CA . GLU A 1 202 ? 30.257 -13.844 -35.037 1.00 88.00 202 GLU A CA 1
ATOM 1575 C C . GLU A 1 202 ? 31.552 -13.149 -34.589 1.00 88.00 202 GLU A C 1
ATOM 1577 O O . GLU A 1 202 ? 31.973 -13.349 -33.452 1.00 88.00 202 GLU A O 1
ATOM 1582 N N . ASP A 1 203 ? 32.075 -12.238 -35.414 1.00 90.25 203 ASP A N 1
ATOM 1583 C CA . ASP A 1 203 ? 33.276 -11.437 -35.149 1.00 90.25 203 ASP A CA 1
ATOM 1584 C C . ASP A 1 203 ? 32.998 -10.145 -34.375 1.00 90.25 203 ASP A C 1
ATOM 1586 O O . ASP A 1 203 ? 33.910 -9.558 -33.795 1.00 90.25 203 ASP A O 1
ATOM 1590 N N . PHE A 1 204 ? 31.747 -9.679 -34.365 1.00 91.88 204 PHE A N 1
ATOM 1591 C CA . PHE A 1 204 ? 31.344 -8.451 -33.684 1.00 91.88 204 PHE A CA 1
ATOM 1592 C C . PHE A 1 204 ? 31.579 -8.500 -32.162 1.00 91.88 204 PHE A C 1
ATOM 1594 O O . PHE A 1 204 ? 30.933 -9.275 -31.450 1.00 91.88 204 PHE A O 1
ATOM 1601 N N . LEU A 1 205 ? 32.419 -7.590 -31.653 1.00 90.75 205 LEU A N 1
ATOM 1602 C CA . LEU A 1 205 ? 32.679 -7.425 -30.219 1.00 90.75 205 LEU A CA 1
ATOM 1603 C C . LEU A 1 205 ? 31.864 -6.259 -29.638 1.00 90.75 205 LEU A C 1
ATOM 1605 O O . LEU A 1 205 ? 31.005 -6.462 -28.773 1.00 90.75 205 LEU A O 1
ATOM 1609 N N . ASP A 1 206 ? 32.104 -5.042 -30.134 1.00 94.56 206 ASP A N 1
ATOM 1610 C CA . ASP A 1 206 ? 31.392 -3.836 -29.710 1.00 94.56 206 ASP A CA 1
ATOM 1611 C C . ASP A 1 206 ? 31.299 -2.770 -30.814 1.00 94.56 206 ASP A C 1
ATOM 1613 O O . ASP A 1 206 ? 31.998 -2.805 -31.826 1.00 94.56 206 ASP A O 1
ATOM 1617 N N . ARG A 1 207 ? 30.407 -1.796 -30.618 1.00 95.56 207 ARG A N 1
ATOM 1618 C CA . ARG A 1 207 ? 30.340 -0.579 -31.429 1.00 95.56 207 ARG A CA 1
ATOM 1619 C C . ARG A 1 207 ? 29.930 0.621 -30.599 1.00 95.56 207 ARG A C 1
ATOM 1621 O O . ARG A 1 207 ? 28.857 0.622 -29.997 1.00 95.56 207 ARG A O 1
ATOM 1628 N N . THR A 1 208 ? 30.713 1.688 -30.674 1.00 97.25 208 THR A N 1
ATOM 1629 C CA . THR A 1 208 ? 30.422 2.986 -30.065 1.00 97.25 208 THR A CA 1
ATOM 1630 C C . THR A 1 208 ? 30.135 4.043 -31.131 1.00 97.25 208 THR A C 1
ATOM 1632 O O . THR A 1 208 ? 30.990 4.396 -31.937 1.00 97.25 208 THR A O 1
ATOM 1635 N N . THR A 1 209 ? 28.922 4.595 -31.107 1.00 95.75 209 THR A N 1
ATOM 1636 C CA . THR A 1 209 ? 28.488 5.701 -31.970 1.00 95.75 209 THR A CA 1
ATOM 1637 C C . THR A 1 209 ? 28.465 7.009 -31.186 1.00 95.75 209 THR A C 1
ATOM 1639 O O . THR A 1 209 ? 27.753 7.113 -30.188 1.00 95.75 209 THR A O 1
ATOM 1642 N N . ILE A 1 210 ? 29.188 8.022 -31.660 1.00 95.19 210 ILE A N 1
ATOM 1643 C CA . ILE A 1 210 ? 29.143 9.400 -31.160 1.00 95.19 210 ILE A CA 1
ATOM 1644 C C . ILE A 1 210 ? 28.345 10.227 -32.169 1.00 95.19 210 ILE A C 1
ATOM 1646 O O . ILE A 1 210 ? 28.830 10.555 -33.251 1.00 95.19 210 ILE A O 1
ATOM 1650 N N . SER A 1 211 ? 27.100 10.532 -31.818 1.00 92.88 211 SER A N 1
ATOM 1651 C CA . SER A 1 211 ? 26.184 11.317 -32.650 1.00 92.88 211 SER A CA 1
ATOM 1652 C C . SER A 1 211 ? 26.551 12.807 -32.660 1.00 92.88 211 SER A C 1
ATOM 1654 O O . SER A 1 211 ? 27.134 13.319 -31.705 1.00 92.88 211 SER A O 1
ATOM 1656 N N . LYS A 1 212 ? 26.120 13.541 -33.696 1.00 90.25 212 LYS A N 1
ATOM 1657 C CA . LYS A 1 212 ? 26.304 15.004 -33.842 1.00 90.25 212 LYS A CA 1
ATOM 1658 C C . LYS A 1 212 ? 25.868 15.851 -32.627 1.00 90.25 212 LYS A C 1
ATOM 1660 O O . LYS A 1 212 ? 26.392 16.944 -32.414 1.00 90.25 212 LYS A O 1
ATOM 1665 N N . ASP A 1 213 ? 24.908 15.376 -31.832 1.00 88.62 213 ASP A N 1
ATOM 1666 C CA . ASP A 1 213 ? 24.432 16.034 -30.604 1.00 88.62 213 ASP A CA 1
ATOM 1667 C C . ASP A 1 213 ? 25.327 15.777 -29.371 1.00 88.62 213 ASP A C 1
ATOM 1669 O O . ASP A 1 213 ? 25.044 16.294 -28.292 1.00 88.62 213 ASP A O 1
ATOM 1673 N N . GLY A 1 214 ? 26.396 14.988 -29.516 1.00 88.25 214 GLY A N 1
ATOM 1674 C CA . GLY A 1 214 ? 27.259 14.533 -28.426 1.00 88.25 214 GLY A CA 1
ATOM 1675 C C . GLY A 1 214 ? 26.728 13.306 -27.677 1.00 88.25 214 GLY A C 1
ATOM 1676 O O . GLY A 1 214 ? 27.331 12.904 -26.684 1.00 88.25 214 GLY A O 1
ATOM 1677 N N . THR A 1 215 ? 25.619 12.694 -28.112 1.00 93.25 215 THR A N 1
ATOM 1678 C CA . THR A 1 215 ? 25.131 11.444 -27.516 1.00 93.25 215 THR A CA 1
ATOM 1679 C C . THR A 1 215 ? 26.052 10.284 -27.898 1.00 93.25 215 THR A C 1
ATOM 1681 O O . THR A 1 215 ? 26.144 9.913 -29.070 1.00 93.25 215 THR A O 1
ATOM 1684 N N . VAL A 1 216 ? 26.667 9.659 -26.893 1.00 96.12 216 VAL A N 1
ATOM 1685 C CA . VAL A 1 216 ? 27.468 8.435 -27.030 1.00 96.12 216 VAL A CA 1
ATOM 1686 C C . VAL A 1 216 ? 26.553 7.224 -26.863 1.00 96.12 216 VAL A C 1
ATOM 1688 O O . VAL A 1 216 ? 25.780 7.157 -25.909 1.00 96.12 216 VAL A O 1
ATOM 1691 N N . THR A 1 217 ? 26.613 6.270 -27.788 1.00 97.00 217 THR A N 1
ATOM 1692 C CA . THR A 1 217 ? 25.846 5.018 -27.755 1.00 97.00 217 THR A CA 1
ATOM 1693 C C . THR A 1 217 ? 26.777 3.835 -27.988 1.00 97.00 217 THR A C 1
ATOM 1695 O O . THR A 1 217 ? 27.185 3.608 -29.122 1.00 97.00 217 THR A O 1
ATOM 1698 N N . SER A 1 218 ? 27.084 3.080 -26.938 1.00 96.62 218 SER A N 1
ATOM 1699 C CA . SER A 1 218 ? 27.875 1.848 -27.006 1.00 96.62 218 SER A CA 1
ATOM 1700 C C . SER A 1 218 ? 26.956 0.629 -27.062 1.00 96.62 218 SER A C 1
ATOM 1702 O O . SER A 1 218 ? 25.950 0.567 -26.352 1.00 96.62 218 SER A O 1
ATOM 1704 N N . ILE A 1 219 ? 27.281 -0.329 -27.922 1.00 96.25 219 ILE A N 1
ATOM 1705 C CA . ILE A 1 219 ? 26.521 -1.555 -28.168 1.00 96.25 219 ILE A CA 1
ATOM 1706 C C . ILE A 1 219 ? 27.478 -2.737 -28.097 1.00 96.25 219 ILE A C 1
ATOM 1708 O O . ILE A 1 219 ? 28.514 -2.702 -28.747 1.00 96.25 219 ILE A O 1
ATOM 1712 N N . TYR A 1 220 ? 27.122 -3.783 -27.358 1.00 94.56 220 TYR A N 1
ATOM 1713 C CA . TYR A 1 220 ? 27.884 -5.035 -27.298 1.00 94.56 220 TYR A CA 1
ATOM 1714 C C . TYR A 1 220 ? 26.961 -6.220 -26.987 1.00 94.56 220 TYR A C 1
ATOM 1716 O O . TYR A 1 220 ? 25.798 -6.035 -26.611 1.00 94.56 220 TYR A O 1
ATOM 1724 N N . ILE A 1 221 ? 27.460 -7.445 -27.158 1.00 91.31 221 ILE A N 1
ATOM 1725 C CA . ILE A 1 221 ? 26.717 -8.666 -26.817 1.00 91.31 221 ILE A CA 1
ATOM 1726 C C . ILE A 1 221 ? 27.040 -9.070 -25.377 1.00 91.31 221 ILE A C 1
ATOM 1728 O O . ILE A 1 221 ? 28.200 -9.207 -25.001 1.00 91.31 221 ILE A O 1
ATOM 1732 N N . GLN A 1 222 ? 26.007 -9.311 -24.575 1.00 89.62 222 GLN A N 1
ATOM 1733 C CA . GLN A 1 222 ? 26.123 -9.839 -23.220 1.00 89.62 222 GLN A CA 1
ATOM 1734 C C . GLN A 1 222 ? 25.072 -10.932 -23.003 1.00 89.62 222 GLN A C 1
ATOM 1736 O O . GLN A 1 222 ? 23.897 -10.735 -23.306 1.00 89.62 222 GLN A O 1
ATOM 1741 N N . ASP A 1 223 ? 25.480 -12.093 -22.484 1.00 87.12 223 ASP A N 1
ATOM 1742 C CA . ASP A 1 223 ? 24.579 -13.212 -22.160 1.00 87.12 223 ASP A CA 1
ATOM 1743 C C . ASP A 1 223 ? 23.651 -13.613 -23.335 1.00 87.12 223 ASP A C 1
ATOM 1745 O O . ASP A 1 223 ? 22.458 -13.871 -23.163 1.00 87.12 223 ASP A O 1
ATOM 1749 N N . GLY A 1 224 ? 24.188 -13.604 -24.565 1.00 89.00 224 GLY A N 1
ATOM 1750 C CA . GLY A 1 224 ? 23.454 -13.917 -25.803 1.00 89.00 224 GLY A CA 1
ATOM 1751 C C . GLY A 1 224 ? 22.470 -12.837 -26.280 1.00 89.00 224 GLY A C 1
ATOM 1752 O O . GLY A 1 224 ? 21.701 -13.080 -27.210 1.00 89.00 224 GLY A O 1
ATOM 1753 N N . ASN A 1 225 ? 22.488 -11.656 -25.661 1.00 94.50 225 ASN A N 1
ATOM 1754 C CA . ASN A 1 225 ? 21.572 -10.546 -25.906 1.00 94.50 225 ASN A CA 1
ATOM 1755 C C . ASN A 1 225 ? 22.342 -9.259 -26.231 1.00 94.50 225 ASN A C 1
ATOM 1757 O O . ASN A 1 225 ? 23.427 -9.023 -25.706 1.00 94.50 225 ASN A O 1
ATOM 1761 N N . LEU A 1 226 ? 21.782 -8.402 -27.081 1.00 95.75 226 LEU A N 1
ATOM 1762 C CA . LEU A 1 226 ? 22.369 -7.100 -27.397 1.00 95.75 226 LEU A CA 1
ATOM 1763 C C . LEU A 1 226 ? 22.078 -6.108 -26.260 1.00 95.75 226 LEU A C 1
ATOM 1765 O O . LEU A 1 226 ? 20.918 -5.897 -25.888 1.00 95.75 226 LEU A O 1
ATOM 1769 N N . LEU A 1 227 ? 23.122 -5.476 -25.723 1.00 96.94 227 LEU A N 1
ATOM 1770 C CA . LEU A 1 227 ? 23.017 -4.382 -24.761 1.00 96.94 227 LEU A CA 1
ATOM 1771 C C . LEU A 1 227 ? 23.360 -3.054 -25.444 1.00 96.94 227 LEU A C 1
ATOM 1773 O O . LEU A 1 227 ? 24.417 -2.925 -26.048 1.00 96.94 227 LEU A O 1
ATOM 1777 N N . GLU A 1 228 ? 22.487 -2.057 -25.310 1.00 97.06 228 GLU A N 1
ATOM 1778 C CA . GLU A 1 228 ? 22.749 -0.661 -25.672 1.00 97.06 228 GLU A CA 1
ATOM 1779 C C . GLU A 1 228 ? 22.955 0.166 -24.397 1.00 97.06 228 GLU A C 1
ATOM 1781 O O . GLU A 1 228 ? 22.086 0.190 -23.523 1.00 97.06 228 GLU A O 1
ATOM 1786 N N . GLN A 1 229 ? 24.062 0.899 -24.315 1.00 97.69 229 GLN A N 1
ATOM 1787 C CA . GLN A 1 229 ? 24.323 1.920 -23.305 1.00 97.69 229 GLN A CA 1
ATOM 1788 C C . GLN A 1 229 ? 24.411 3.289 -23.978 1.00 97.69 229 GLN A C 1
ATOM 1790 O O . GLN A 1 229 ? 25.268 3.522 -24.823 1.00 97.69 229 GLN A O 1
ATOM 1795 N N . LYS A 1 230 ? 23.527 4.212 -23.602 1.00 96.81 230 LYS A N 1
ATOM 1796 C CA . LYS A 1 230 ? 23.427 5.547 -24.195 1.00 96.81 230 LYS A CA 1
ATOM 1797 C C . LYS A 1 230 ? 23.647 6.624 -23.142 1.00 96.81 230 LYS A C 1
ATOM 1799 O O . LYS A 1 230 ? 22.893 6.691 -22.173 1.00 96.81 230 LYS A O 1
ATOM 1804 N N . VAL A 1 231 ? 24.640 7.482 -23.353 1.00 95.94 231 VAL A N 1
ATOM 1805 C CA . VAL A 1 231 ? 24.924 8.666 -22.537 1.00 95.94 231 VAL A CA 1
ATOM 1806 C C . VAL A 1 231 ? 24.637 9.899 -23.381 1.00 95.94 231 VAL A C 1
ATOM 1808 O O . VAL A 1 231 ? 25.292 10.143 -24.390 1.00 95.94 231 VAL A O 1
ATOM 1811 N N . LYS A 1 232 ? 23.623 10.662 -22.984 1.00 92.44 232 LYS A N 1
ATOM 1812 C CA . LYS A 1 232 ? 23.244 11.915 -23.640 1.00 92.44 232 LYS A CA 1
ATOM 1813 C C . LYS A 1 232 ? 24.065 13.093 -23.120 1.00 92.44 232 LYS A C 1
ATOM 1815 O O . LYS A 1 232 ? 24.550 13.065 -21.990 1.00 92.44 232 LYS A O 1
ATOM 1820 N N . PHE A 1 233 ? 24.116 14.168 -23.907 1.00 86.12 233 PHE A N 1
ATOM 1821 C CA . PHE A 1 233 ? 24.775 15.429 -23.543 1.00 86.12 233 PHE A CA 1
ATOM 1822 C C . PHE A 1 233 ? 24.256 16.057 -22.230 1.00 86.12 233 PHE A C 1
ATOM 1824 O O . PHE A 1 233 ? 25.012 16.690 -21.503 1.00 86.12 233 PHE A O 1
ATOM 1831 N N . ASP A 1 234 ? 22.987 15.833 -21.866 1.00 85.50 234 ASP A N 1
ATOM 1832 C CA . ASP A 1 234 ? 22.398 16.268 -20.585 1.00 85.50 234 ASP A CA 1
ATOM 1833 C C . ASP A 1 234 ? 22.829 15.408 -19.369 1.00 85.50 234 ASP A C 1
ATOM 1835 O O . ASP A 1 234 ? 22.312 15.578 -18.260 1.00 85.50 234 ASP A O 1
ATOM 1839 N N . GLY A 1 235 ? 23.756 14.464 -19.568 1.00 88.50 235 GLY A N 1
ATOM 1840 C CA . GLY A 1 235 ? 24.237 13.512 -18.567 1.00 88.50 235 GLY A CA 1
ATOM 1841 C C . GLY A 1 235 ? 23.287 12.340 -18.306 1.00 88.50 235 GLY A C 1
ATOM 1842 O O . GLY A 1 235 ? 23.566 11.509 -17.437 1.00 88.50 235 GLY A O 1
ATOM 1843 N N . LYS A 1 236 ? 22.161 12.243 -19.026 1.00 93.69 236 LYS A N 1
ATOM 1844 C CA . LYS A 1 236 ? 21.201 11.147 -18.873 1.00 93.69 236 LYS A CA 1
ATOM 1845 C C . LYS A 1 236 ? 21.758 9.851 -19.445 1.00 93.69 236 LYS A C 1
ATOM 1847 O O . LYS A 1 236 ? 22.131 9.785 -20.617 1.00 93.69 236 LYS A O 1
ATOM 1852 N N . LYS A 1 237 ? 21.728 8.799 -18.629 1.00 96.88 237 LYS A N 1
ATOM 1853 C CA . LYS A 1 237 ? 22.133 7.445 -19.019 1.00 96.88 237 LYS A CA 1
ATOM 1854 C C . LYS A 1 237 ? 20.899 6.594 -19.291 1.00 96.88 237 LYS A C 1
ATOM 1856 O O . LYS A 1 237 ? 19.926 6.647 -18.535 1.00 96.88 237 LYS A O 1
ATOM 1861 N N . VAL A 1 238 ? 20.933 5.803 -20.356 1.00 97.56 238 VAL A N 1
ATOM 1862 C CA . VAL A 1 238 ? 19.899 4.823 -20.701 1.00 97.56 238 VAL A CA 1
ATOM 1863 C C . VAL A 1 238 ? 20.583 3.518 -21.075 1.00 97.56 238 VAL A C 1
ATOM 1865 O O . VAL A 1 238 ? 21.299 3.471 -22.069 1.00 97.56 238 VAL A O 1
ATOM 1868 N N . THR A 1 239 ? 20.335 2.464 -20.306 1.00 97.81 239 THR A N 1
ATOM 1869 C CA . THR A 1 239 ? 20.825 1.113 -20.597 1.00 97.81 239 THR A CA 1
ATOM 1870 C C . THR A 1 239 ? 19.637 0.253 -20.994 1.00 97.81 239 THR A C 1
ATOM 1872 O O . THR A 1 239 ? 18.692 0.123 -20.216 1.00 97.81 239 THR A O 1
ATOM 1875 N N . THR A 1 240 ? 19.658 -0.331 -22.189 1.00 97.81 240 THR A N 1
ATOM 1876 C CA . THR A 1 240 ? 18.581 -1.183 -22.711 1.00 97.81 240 THR A CA 1
ATOM 1877 C C . THR A 1 240 ? 19.153 -2.533 -23.124 1.00 97.81 240 THR A C 1
ATOM 1879 O O . THR A 1 240 ? 20.078 -2.587 -23.924 1.00 97.81 240 THR A O 1
ATOM 1882 N N . MET A 1 241 ? 18.587 -3.623 -22.607 1.00 97.44 241 MET A N 1
ATOM 1883 C CA . MET A 1 241 ? 18.879 -4.979 -23.075 1.00 97.44 241 MET A CA 1
ATOM 1884 C C . MET A 1 241 ? 17.765 -5.436 -24.008 1.00 97.44 241 MET A C 1
ATOM 1886 O O . MET A 1 241 ? 16.578 -5.291 -23.685 1.00 97.44 241 MET A O 1
ATOM 1890 N N . TYR A 1 242 ? 18.152 -6.008 -25.138 1.00 97.31 242 TYR A N 1
ATOM 1891 C CA . TYR A 1 242 ? 17.264 -6.480 -26.186 1.00 97.31 242 TYR A CA 1
ATOM 1892 C C . TYR A 1 242 ? 17.207 -8.007 -26.235 1.00 97.31 242 TYR A C 1
ATOM 1894 O O . TYR A 1 242 ? 18.116 -8.682 -25.777 1.00 97.31 242 TYR A O 1
ATOM 1902 N N . ASN A 1 243 ? 16.115 -8.549 -26.765 1.00 96.06 243 ASN A N 1
ATOM 1903 C CA . ASN A 1 243 ? 15.888 -9.978 -26.923 1.00 96.06 243 ASN A CA 1
ATOM 1904 C C . ASN A 1 243 ? 16.590 -10.473 -28.196 1.00 96.06 243 ASN A C 1
ATOM 1906 O O . ASN A 1 243 ? 16.083 -10.253 -29.298 1.00 96.06 243 ASN A O 1
ATOM 1910 N N . GLY A 1 244 ? 17.739 -11.130 -28.033 1.00 93.69 244 GLY A N 1
ATOM 1911 C CA . GLY A 1 244 ? 18.589 -11.613 -29.126 1.00 93.69 244 GLY A CA 1
ATOM 1912 C C . GLY A 1 244 ? 19.799 -10.719 -29.426 1.00 93.69 244 GLY A C 1
ATOM 1913 O O . GLY A 1 244 ? 19.927 -9.617 -28.891 1.00 93.69 244 GLY A O 1
ATOM 1914 N N . LYS A 1 245 ? 20.701 -11.227 -30.277 1.00 93.25 245 LYS A N 1
ATOM 1915 C CA . LYS A 1 245 ? 22.027 -10.646 -30.575 1.00 93.25 245 LYS A CA 1
ATOM 1916 C C . LYS A 1 245 ? 22.211 -10.084 -31.995 1.00 93.25 245 LYS A C 1
ATOM 1918 O O . LYS A 1 245 ? 23.286 -9.590 -32.297 1.00 93.25 245 LYS A O 1
ATOM 1923 N N . ASP A 1 246 ? 21.196 -10.179 -32.853 1.00 91.56 246 ASP A N 1
ATOM 1924 C CA . ASP A 1 246 ? 21.268 -9.795 -34.272 1.00 91.56 246 ASP A CA 1
ATOM 1925 C C . ASP A 1 246 ? 21.364 -8.267 -34.453 1.00 91.56 246 ASP A C 1
ATOM 1927 O O . ASP A 1 246 ? 20.382 -7.533 -34.298 1.00 91.56 246 ASP A O 1
ATOM 1931 N N . LEU A 1 247 ? 22.569 -7.802 -34.781 1.00 89.75 247 LEU A N 1
ATOM 1932 C CA . LEU A 1 247 ? 22.938 -6.411 -35.007 1.00 89.75 247 LEU A CA 1
ATOM 1933 C C . LEU A 1 247 ? 22.332 -5.861 -36.307 1.00 89.75 247 LEU A C 1
ATOM 1935 O O . LEU A 1 247 ? 21.858 -4.724 -36.317 1.00 89.75 247 LEU A O 1
ATOM 1939 N N . LYS A 1 248 ? 22.273 -6.673 -37.376 1.00 89.25 248 LYS A N 1
ATOM 1940 C CA . LYS A 1 248 ? 21.698 -6.285 -38.678 1.00 89.25 248 LYS A CA 1
ATOM 1941 C C . LYS A 1 248 ? 20.198 -5.978 -38.510 1.00 89.25 248 LYS A C 1
ATOM 1943 O O . LYS A 1 248 ? 19.725 -4.916 -38.919 1.00 89.25 248 LYS A O 1
ATOM 1948 N N . ASN A 1 249 ? 19.458 -6.831 -37.799 1.00 90.31 249 ASN A N 1
ATOM 1949 C CA . ASN A 1 249 ? 18.047 -6.596 -37.468 1.00 90.31 249 ASN A CA 1
ATOM 1950 C C . ASN A 1 249 ? 17.852 -5.496 -36.403 1.00 90.31 249 ASN A C 1
ATOM 1952 O O . ASN A 1 249 ? 16.906 -4.706 -36.481 1.00 90.31 249 ASN A O 1
ATOM 1956 N N . TYR A 1 250 ? 18.765 -5.381 -35.431 1.00 92.38 250 TYR A N 1
ATOM 1957 C CA . TYR A 1 250 ? 18.771 -4.263 -34.484 1.00 92.38 250 TYR A CA 1
ATOM 1958 C C . TYR A 1 250 ? 18.904 -2.904 -35.187 1.00 92.38 250 TYR A C 1
ATOM 1960 O O . TYR A 1 250 ? 18.257 -1.939 -34.773 1.00 92.38 250 TYR A O 1
ATOM 1968 N N . ASP A 1 251 ? 19.710 -2.797 -36.238 1.00 89.06 251 ASP A N 1
ATOM 1969 C CA . ASP A 1 251 ? 19.872 -1.549 -36.983 1.00 89.06 251 ASP A CA 1
ATOM 1970 C C . ASP A 1 251 ? 18.704 -1.268 -37.928 1.00 89.06 251 ASP A C 1
ATOM 1972 O O . ASP A 1 251 ? 18.229 -0.132 -37.954 1.00 89.06 251 ASP A O 1
ATOM 1976 N N . ALA A 1 252 ? 18.179 -2.289 -38.612 1.00 90.06 252 ALA A N 1
ATOM 1977 C CA . ALA A 1 252 ? 17.042 -2.144 -39.520 1.00 90.06 252 ALA A CA 1
ATOM 1978 C C . ALA A 1 252 ? 15.715 -1.825 -38.801 1.00 90.06 252 ALA A C 1
ATOM 1980 O O . ALA A 1 252 ? 15.023 -0.876 -39.166 1.00 90.06 252 ALA A O 1
ATOM 1981 N N . ASN A 1 253 ? 15.353 -2.607 -37.776 1.00 87.62 253 ASN A N 1
ATOM 1982 C CA . ASN A 1 253 ? 14.007 -2.588 -37.177 1.00 87.62 253 ASN A CA 1
ATOM 1983 C C . ASN A 1 253 ? 13.986 -2.248 -35.678 1.00 87.62 253 ASN A C 1
ATOM 1985 O O . ASN A 1 253 ? 12.927 -1.918 -35.140 1.00 87.62 253 ASN A O 1
ATOM 1989 N N . LYS A 1 254 ? 15.147 -2.326 -35.012 1.00 89.44 254 LYS A N 1
ATOM 1990 C CA . LYS A 1 254 ? 15.305 -2.525 -33.560 1.00 89.44 254 LYS A CA 1
ATOM 1991 C C . LYS A 1 254 ? 14.726 -3.863 -33.086 1.00 89.44 254 LYS A C 1
ATOM 1993 O O . LYS A 1 254 ? 13.658 -4.311 -33.490 1.00 89.44 254 LYS A O 1
ATOM 1998 N N . LEU A 1 255 ? 15.452 -4.497 -32.172 1.00 95.12 255 LEU A N 1
ATOM 1999 C CA . LEU A 1 255 ? 14.988 -5.692 -31.472 1.00 95.12 255 LEU A CA 1
ATOM 2000 C C . LEU A 1 255 ? 13.967 -5.312 -30.383 1.00 95.12 255 LEU A C 1
ATOM 2002 O O . LEU A 1 255 ? 13.912 -4.166 -29.929 1.00 95.12 255 LEU A O 1
ATOM 2006 N N . HIS A 1 256 ? 13.180 -6.284 -29.920 1.00 97.06 256 HIS A N 1
ATOM 2007 C CA . HIS A 1 256 ? 12.312 -6.098 -28.754 1.00 97.06 256 HIS A CA 1
ATOM 2008 C C . HIS A 1 256 ? 13.117 -6.036 -27.459 1.00 97.06 256 HIS A C 1
ATOM 2010 O O . HIS A 1 256 ? 14.139 -6.701 -27.320 1.00 97.06 256 HIS A O 1
ATOM 2016 N N . ARG A 1 257 ? 12.648 -5.270 -26.477 1.00 97.62 257 ARG A N 1
ATOM 2017 C CA . ARG A 1 257 ? 13.353 -5.076 -25.202 1.00 97.62 257 ARG A CA 1
ATOM 2018 C C . ARG A 1 257 ? 13.092 -6.221 -24.223 1.00 97.62 257 ARG A C 1
ATOM 2020 O O . ARG A 1 257 ? 12.038 -6.858 -24.246 1.00 97.62 257 ARG A O 1
ATOM 2027 N N . LEU A 1 258 ? 14.028 -6.418 -23.296 1.00 96.81 258 LEU A N 1
ATOM 2028 C CA . LEU A 1 258 ? 13.897 -7.271 -22.107 1.00 96.81 258 LEU A CA 1
ATOM 2029 C C . LEU A 1 258 ? 13.870 -6.430 -20.824 1.00 96.81 258 LEU A C 1
ATOM 2031 O O . LEU A 1 258 ? 12.971 -6.583 -19.990 1.00 96.81 258 LEU A O 1
ATOM 2035 N N . VAL A 1 259 ? 14.804 -5.484 -20.699 1.00 97.19 259 VAL A N 1
ATOM 2036 C CA . VAL A 1 259 ? 14.900 -4.529 -19.585 1.00 97.19 259 VAL A CA 1
ATOM 2037 C C . VAL A 1 259 ? 15.420 -3.180 -20.081 1.00 97.19 259 VAL A C 1
ATOM 2039 O O . VAL A 1 259 ? 16.165 -3.107 -21.055 1.00 97.19 259 VAL A O 1
ATOM 2042 N N . GLN A 1 260 ? 15.017 -2.105 -19.407 1.00 97.56 260 GLN A N 1
ATOM 2043 C CA . GLN A 1 260 ? 15.630 -0.791 -19.547 1.00 97.56 260 GLN A CA 1
ATOM 2044 C C . GLN A 1 260 ? 15.829 -0.149 -18.174 1.00 97.56 260 GLN A C 1
ATOM 2046 O O . GLN A 1 260 ? 14.885 -0.074 -17.383 1.00 97.56 260 GLN A O 1
ATOM 2051 N N . GLU A 1 261 ? 17.031 0.364 -17.935 1.00 97.50 261 GLU A N 1
ATOM 2052 C CA . GLU A 1 261 ? 17.352 1.296 -16.859 1.00 97.50 261 GLU A CA 1
ATOM 2053 C C . GLU A 1 261 ? 17.528 2.705 -17.448 1.00 97.50 261 GLU A C 1
ATOM 2055 O O . GLU A 1 261 ? 18.136 2.883 -18.502 1.00 97.50 261 GLU A O 1
ATOM 2060 N N . THR A 1 262 ? 17.007 3.723 -16.766 1.00 96.88 262 THR A N 1
ATOM 2061 C CA . THR A 1 262 ? 17.324 5.132 -17.047 1.00 96.88 262 THR A CA 1
ATOM 2062 C C . THR A 1 262 ? 17.825 5.799 -15.777 1.00 96.88 262 THR A C 1
ATOM 2064 O O . THR A 1 262 ? 17.140 5.717 -14.755 1.00 96.88 262 THR A O 1
ATOM 2067 N N . GLU A 1 263 ? 18.938 6.521 -15.849 1.00 95.50 263 GLU A N 1
ATOM 2068 C CA . GLU A 1 263 ? 19.464 7.341 -14.759 1.00 95.50 263 GLU A CA 1
ATOM 2069 C C . GLU A 1 263 ? 19.508 8.809 -15.187 1.00 95.50 263 GLU A C 1
ATOM 2071 O O . GLU A 1 263 ? 20.101 9.167 -16.204 1.00 95.50 263 GLU A O 1
ATOM 2076 N N . GLU A 1 264 ? 18.866 9.671 -14.403 1.00 92.25 264 GLU A N 1
ATOM 2077 C CA . GLU A 1 264 ? 18.837 11.113 -14.635 1.00 92.25 264 GLU A CA 1
ATOM 2078 C C . GLU A 1 264 ? 18.938 11.819 -13.279 1.00 92.25 264 GLU A C 1
ATOM 2080 O O . GLU A 1 264 ? 18.099 11.592 -12.403 1.00 92.25 264 GLU A O 1
ATOM 2085 N N . LYS A 1 265 ? 19.976 12.646 -13.083 1.00 89.06 265 LYS A N 1
ATOM 2086 C CA . LYS A 1 265 ? 20.246 13.364 -11.817 1.00 89.06 265 LYS A CA 1
ATOM 2087 C C . LYS A 1 265 ? 20.281 12.424 -10.593 1.00 89.06 265 LYS A C 1
ATOM 2089 O O . LYS A 1 265 ? 19.696 12.719 -9.554 1.00 89.06 265 LYS A O 1
ATOM 2094 N N . GLY A 1 266 ? 20.911 11.254 -10.747 1.00 88.00 266 GLY A N 1
ATOM 2095 C CA . GLY A 1 266 ? 21.006 10.203 -9.723 1.00 88.00 266 GLY A CA 1
ATOM 2096 C C . GLY A 1 266 ? 19.725 9.385 -9.492 1.00 88.00 266 GLY A C 1
ATOM 2097 O O . GLY A 1 266 ? 19.739 8.431 -8.718 1.00 88.00 266 GLY A O 1
ATOM 2098 N N . ILE A 1 267 ? 18.610 9.707 -10.161 1.00 90.19 267 ILE A N 1
ATOM 2099 C CA . ILE A 1 267 ? 17.359 8.949 -10.039 1.00 90.19 267 ILE A CA 1
ATOM 2100 C C . ILE A 1 267 ? 17.347 7.827 -11.080 1.00 90.19 267 ILE A C 1
ATOM 2102 O O . ILE A 1 267 ? 17.035 8.064 -12.250 1.00 90.19 267 ILE A O 1
ATOM 2106 N N . LYS A 1 268 ? 17.630 6.598 -10.635 1.00 93.25 268 LYS A N 1
ATOM 2107 C CA . LYS A 1 268 ? 17.463 5.374 -11.431 1.00 93.25 268 LYS A CA 1
ATOM 2108 C C . LYS A 1 268 ? 15.986 4.968 -11.528 1.00 93.25 268 LYS A C 1
ATOM 2110 O O . LYS A 1 268 ? 15.237 5.054 -10.552 1.00 93.25 268 LYS A O 1
ATOM 2115 N N . ARG A 1 269 ? 15.555 4.518 -12.708 1.00 93.56 269 ARG A N 1
ATOM 2116 C CA . ARG A 1 269 ? 14.210 3.975 -12.982 1.00 93.56 269 ARG A CA 1
ATOM 2117 C C . ARG A 1 269 ? 14.324 2.756 -13.882 1.00 93.56 269 ARG A C 1
ATOM 2119 O O . ARG A 1 269 ? 15.200 2.717 -14.738 1.00 93.56 269 ARG A O 1
ATOM 2126 N N . TYR A 1 270 ? 13.405 1.810 -13.711 1.00 94.25 270 TYR A N 1
ATOM 2127 C CA . TYR A 1 270 ? 13.458 0.494 -14.344 1.00 94.25 270 TYR A CA 1
ATOM 2128 C C . TYR A 1 270 ? 12.144 0.155 -15.051 1.00 94.25 270 TYR A C 1
ATOM 2130 O O . TYR A 1 270 ? 11.063 0.352 -14.491 1.00 94.25 270 TYR A O 1
ATOM 2138 N N . ALA A 1 271 ? 12.241 -0.410 -16.253 1.00 96.19 271 ALA A N 1
ATOM 2139 C CA . ALA A 1 271 ? 11.141 -1.051 -16.967 1.00 96.19 271 ALA A CA 1
ATOM 2140 C C . ALA A 1 271 ? 11.537 -2.473 -17.370 1.00 96.19 271 ALA A C 1
ATOM 2142 O O . ALA A 1 271 ? 12.663 -2.717 -17.798 1.00 96.19 271 ALA A O 1
ATOM 2143 N N . LEU A 1 272 ? 10.587 -3.400 -17.251 1.00 96.38 272 LEU A N 1
ATOM 2144 C CA . LEU A 1 272 ? 10.716 -4.781 -17.708 1.00 96.38 272 LEU A CA 1
ATOM 2145 C C . LEU A 1 272 ? 9.750 -5.014 -18.866 1.00 96.38 272 LEU A C 1
ATOM 2147 O O . LEU A 1 272 ? 8.658 -4.445 -18.898 1.00 96.38 272 LEU A O 1
ATOM 2151 N N . TYR A 1 273 ? 10.131 -5.888 -19.786 1.00 97.69 273 TYR A N 1
ATOM 2152 C CA . TYR A 1 273 ? 9.394 -6.165 -21.016 1.00 97.69 273 TYR A CA 1
ATOM 2153 C C . TYR A 1 273 ? 9.328 -7.678 -21.258 1.00 97.69 273 TYR A C 1
ATOM 2155 O O . TYR A 1 273 ? 9.974 -8.460 -20.555 1.00 97.69 273 TYR A O 1
ATOM 2163 N N . ASP A 1 274 ? 8.501 -8.125 -22.198 1.00 96.88 274 ASP A N 1
ATOM 2164 C CA . ASP A 1 274 ? 8.310 -9.545 -22.520 1.00 96.88 274 ASP A CA 1
ATOM 2165 C C . ASP A 1 274 ? 9.160 -10.078 -23.684 1.00 96.88 274 ASP A C 1
ATOM 2167 O O . ASP A 1 274 ? 9.040 -11.260 -24.004 1.00 96.88 274 ASP A O 1
ATOM 2171 N N . GLY A 1 275 ? 10.008 -9.247 -24.301 1.00 96.31 275 GLY A N 1
ATOM 2172 C CA . GLY A 1 275 ? 10.770 -9.615 -25.499 1.00 96.31 275 GLY A CA 1
ATOM 2173 C C . GLY A 1 275 ? 9.918 -9.737 -26.768 1.00 96.31 275 GLY A C 1
ATOM 2174 O O . GLY A 1 275 ? 10.400 -10.279 -27.760 1.00 96.31 275 GLY A O 1
ATOM 2175 N N . LYS A 1 276 ? 8.658 -9.272 -26.736 1.00 96.19 276 LYS A N 1
ATOM 2176 C CA . LYS A 1 276 ? 7.660 -9.361 -27.821 1.00 96.19 276 LYS A CA 1
ATOM 2177 C C . LYS A 1 276 ? 6.864 -8.056 -27.989 1.00 96.19 276 LYS A C 1
ATOM 2179 O O . LYS A 1 276 ? 5.699 -8.078 -28.392 1.00 96.19 276 LYS A O 1
ATOM 2184 N N . GLY A 1 277 ? 7.469 -6.921 -27.636 1.00 95.75 277 GLY A N 1
ATOM 2185 C CA . GLY A 1 277 ? 6.873 -5.597 -27.805 1.00 95.75 277 GLY A CA 1
ATOM 2186 C C . GLY A 1 277 ? 5.911 -5.144 -26.700 1.00 95.75 277 GLY A C 1
ATOM 2187 O O . GLY A 1 277 ? 5.173 -4.187 -26.928 1.00 95.75 277 GLY A O 1
ATOM 2188 N N . ASN A 1 278 ? 5.876 -5.790 -25.524 1.00 97.81 278 ASN A N 1
ATOM 2189 C CA . ASN A 1 278 ? 4.963 -5.421 -24.431 1.00 97.81 278 ASN A CA 1
ATOM 2190 C C . ASN A 1 278 ? 5.699 -5.135 -23.110 1.00 97.81 278 ASN A C 1
ATOM 2192 O O . ASN A 1 278 ? 6.550 -5.903 -22.655 1.00 97.81 278 ASN A O 1
ATOM 2196 N N . THR 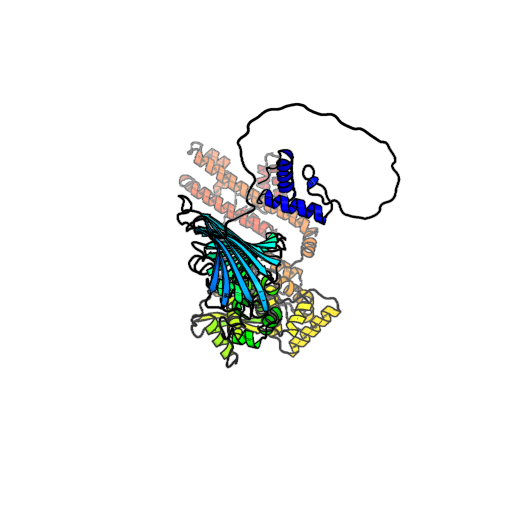A 1 279 ? 5.320 -4.052 -22.427 1.00 97.94 279 THR A N 1
ATOM 2197 C CA . THR A 1 279 ? 5.844 -3.700 -21.098 1.00 97.94 279 THR A CA 1
ATOM 2198 C C . THR A 1 279 ? 5.147 -4.482 -19.981 1.00 97.94 279 THR A C 1
ATOM 2200 O O . THR A 1 279 ? 3.919 -4.509 -19.889 1.00 97.94 279 THR A O 1
ATOM 2203 N N . LYS A 1 280 ? 5.928 -5.065 -19.066 1.00 96.00 280 LYS A N 1
ATOM 2204 C CA . LYS A 1 280 ? 5.455 -5.724 -17.839 1.00 96.00 280 LYS A CA 1
ATOM 2205 C C . LYS A 1 280 ? 5.173 -4.686 -16.750 1.00 96.00 280 LYS A C 1
ATOM 2207 O O . LYS A 1 280 ? 5.998 -3.819 -16.465 1.00 96.00 280 LYS A O 1
ATOM 2212 N N . THR A 1 281 ? 4.022 -4.785 -16.090 1.00 94.62 281 THR A N 1
ATOM 2213 C CA . THR A 1 281 ? 3.685 -3.957 -14.922 1.00 94.62 281 THR A CA 1
ATOM 2214 C C . THR A 1 281 ? 2.706 -4.669 -13.983 1.00 94.62 281 THR A C 1
ATOM 2216 O O . THR A 1 281 ? 2.357 -5.822 -14.208 1.00 94.62 281 THR A O 1
ATOM 2219 N N . THR A 1 282 ? 2.258 -3.998 -12.919 1.00 91.56 282 THR A N 1
ATOM 2220 C CA . THR A 1 282 ? 1.283 -4.542 -11.963 1.00 91.56 282 THR A CA 1
ATOM 2221 C C . THR A 1 282 ? 0.033 -3.668 -11.852 1.00 91.56 282 THR A C 1
ATOM 2223 O O . THR A 1 282 ? 0.109 -2.435 -11.944 1.00 91.56 282 THR A O 1
ATOM 2226 N N . VAL A 1 283 ? -1.122 -4.305 -11.642 1.00 85.69 283 VAL A N 1
ATOM 2227 C CA . VAL A 1 283 ? -2.406 -3.639 -11.361 1.00 85.69 283 VAL A CA 1
ATOM 2228 C C . VAL A 1 283 ? -2.344 -2.966 -9.989 1.00 85.69 283 VAL A C 1
ATOM 2230 O O . VAL A 1 283 ? -2.026 -3.611 -8.989 1.00 85.69 283 VAL A O 1
ATOM 2233 N N . GLN A 1 284 ? -2.681 -1.678 -9.911 1.00 82.69 284 GLN A N 1
ATOM 2234 C CA . GLN A 1 284 ? -2.703 -0.930 -8.650 1.00 82.69 284 GLN A CA 1
ATOM 2235 C C . GLN A 1 284 ? -4.110 -0.822 -8.047 1.00 82.69 284 GLN A C 1
ATOM 2237 O O . GLN A 1 284 ? -5.119 -0.985 -8.728 1.00 82.69 284 GLN A O 1
ATOM 2242 N N . ASN A 1 285 ? -4.185 -0.486 -6.754 1.00 74.75 285 ASN A N 1
ATOM 2243 C CA . ASN A 1 285 ? -5.462 -0.207 -6.097 1.00 74.75 285 ASN A CA 1
ATOM 2244 C C . ASN A 1 285 ? -6.236 0.916 -6.816 1.00 74.75 285 ASN A C 1
ATOM 2246 O O . ASN A 1 285 ? -5.665 1.968 -7.110 1.00 74.75 285 ASN A O 1
ATOM 2250 N N . GLY A 1 286 ? -7.528 0.686 -7.062 1.00 66.44 286 GLY A N 1
ATOM 2251 C CA . GLY A 1 286 ? -8.416 1.596 -7.789 1.00 66.44 286 GLY A CA 1
ATOM 2252 C C . GLY A 1 286 ? -8.293 1.551 -9.317 1.00 66.44 286 GLY A C 1
ATOM 2253 O O . GLY A 1 286 ? -8.939 2.351 -9.988 1.00 66.44 286 GLY A O 1
ATOM 2254 N N . GLU A 1 287 ? -7.484 0.655 -9.891 1.00 75.75 287 GLU A N 1
ATOM 2255 C CA . GLU A 1 287 ? -7.367 0.521 -11.345 1.00 75.75 287 GLU A CA 1
ATOM 2256 C C . GLU A 1 287 ? -8.360 -0.487 -11.934 1.00 75.75 287 GLU A C 1
ATOM 2258 O O . GLU A 1 287 ? -8.347 -1.669 -11.602 1.00 75.75 287 GLU A O 1
ATOM 2263 N N . SER A 1 288 ? -9.183 -0.018 -12.873 1.00 78.50 288 SER A N 1
ATOM 2264 C CA . SER A 1 288 ? -9.901 -0.869 -13.824 1.00 78.50 288 SER A CA 1
ATOM 2265 C C . SER A 1 288 ? -9.075 -1.052 -15.109 1.00 78.50 288 SER A C 1
ATOM 2267 O O . SER A 1 288 ? -8.213 -0.216 -15.400 1.00 78.50 288 SER A O 1
ATOM 2269 N N . PRO A 1 289 ? -9.351 -2.078 -15.939 1.00 80.81 289 PRO A N 1
ATOM 2270 C CA . PRO A 1 289 ? -8.698 -2.226 -17.242 1.00 80.81 289 PRO A CA 1
ATOM 2271 C C . PRO A 1 289 ? -8.869 -0.992 -18.143 1.00 80.81 289 PRO A C 1
ATOM 2273 O O . PRO A 1 289 ? -7.911 -0.591 -18.797 1.00 80.81 289 PRO A O 1
ATOM 2276 N N . ALA A 1 290 ? -10.032 -0.331 -18.098 1.00 80.12 290 ALA A N 1
ATOM 2277 C CA . ALA A 1 290 ? -10.285 0.943 -18.775 1.00 80.12 290 ALA A CA 1
ATOM 2278 C C . ALA A 1 290 ? -9.337 2.062 -18.300 1.00 80.12 290 ALA A C 1
ATOM 2280 O O . ALA A 1 290 ? -8.729 2.754 -19.115 1.00 80.12 290 ALA A O 1
ATOM 2281 N N . LEU A 1 291 ? -9.143 2.209 -16.983 1.00 82.06 291 LEU A N 1
ATOM 2282 C CA . LEU A 1 291 ? -8.243 3.223 -16.423 1.00 82.06 291 LEU A CA 1
ATOM 2283 C C . LEU A 1 291 ? -6.765 2.917 -16.725 1.00 82.06 291 LEU A C 1
ATOM 2285 O O . LEU A 1 291 ? -5.981 3.835 -16.964 1.00 82.06 291 LEU A O 1
ATOM 2289 N N . ILE A 1 292 ? -6.372 1.639 -16.746 1.00 88.00 292 ILE A N 1
ATOM 2290 C CA . ILE A 1 292 ? -5.027 1.218 -17.175 1.00 88.00 292 ILE A CA 1
ATOM 2291 C C . ILE A 1 292 ? -4.819 1.567 -18.652 1.00 88.00 292 ILE A C 1
ATOM 2293 O O . ILE A 1 292 ? -3.805 2.175 -18.997 1.00 88.00 292 ILE A O 1
ATOM 2297 N N . ALA A 1 293 ? -5.796 1.238 -19.500 1.00 93.38 293 ALA A N 1
ATOM 2298 C CA . ALA A 1 293 ? -5.775 1.536 -20.925 1.00 93.38 293 ALA A CA 1
ATOM 2299 C C . ALA A 1 293 ? -5.652 3.046 -21.189 1.00 93.38 293 ALA A C 1
ATOM 2301 O O . ALA A 1 293 ? -4.777 3.465 -21.944 1.00 93.38 293 ALA A O 1
ATOM 2302 N N . GLN A 1 294 ? -6.434 3.868 -20.480 1.00 92.00 294 GLN A N 1
ATOM 2303 C CA . GLN A 1 294 ? -6.365 5.330 -20.539 1.00 92.00 294 GLN A CA 1
ATOM 2304 C C . GLN A 1 294 ? -4.981 5.868 -20.135 1.00 92.00 294 GLN A C 1
ATOM 2306 O O . GLN A 1 294 ? -4.403 6.673 -20.864 1.00 92.00 294 GLN A O 1
ATOM 2311 N N . LYS A 1 295 ? -4.418 5.410 -19.005 1.00 92.06 295 LYS A N 1
ATOM 2312 C CA . LYS A 1 295 ? -3.099 5.861 -18.512 1.00 92.06 295 LYS A CA 1
ATOM 2313 C C . LYS A 1 295 ? -1.966 5.578 -19.496 1.00 92.06 295 LYS A C 1
ATOM 2315 O O . LYS A 1 295 ? -1.066 6.399 -19.635 1.00 92.06 295 LYS A O 1
ATOM 2320 N N . PHE A 1 296 ? -2.013 4.424 -20.158 1.00 95.38 296 PHE A N 1
ATOM 2321 C CA . PHE A 1 296 ? -1.003 3.995 -21.127 1.00 95.38 296 PHE A CA 1
ATOM 2322 C C . PHE A 1 296 ? -1.357 4.387 -22.572 1.00 95.38 296 PHE A C 1
ATOM 2324 O O . PHE A 1 296 ? -0.579 4.117 -23.477 1.00 95.38 296 PHE A O 1
ATOM 2331 N N . LYS A 1 297 ? -2.495 5.062 -22.799 1.00 96.00 297 LYS A N 1
ATOM 2332 C CA . LYS A 1 297 ? -3.007 5.454 -24.125 1.00 96.00 297 LYS A CA 1
ATOM 2333 C C . LYS A 1 297 ? -3.154 4.271 -25.104 1.00 96.00 297 LYS A C 1
ATOM 2335 O O . LYS A 1 297 ? -2.944 4.420 -26.304 1.00 96.00 297 LYS A O 1
ATOM 2340 N N . VAL A 1 298 ? -3.544 3.098 -24.597 1.00 96.38 298 VAL A N 1
ATOM 2341 C CA . VAL A 1 298 ? -3.767 1.869 -25.386 1.00 96.38 298 VAL A CA 1
ATOM 2342 C C . VAL A 1 298 ? -5.257 1.534 -25.506 1.00 96.38 298 VAL A C 1
ATOM 2344 O O . VAL A 1 298 ? -6.077 1.983 -24.708 1.00 96.38 298 VAL A O 1
ATOM 2347 N N . LYS A 1 299 ? -5.632 0.700 -26.485 1.00 96.38 299 LYS A N 1
ATOM 2348 C CA . LYS A 1 299 ? -7.011 0.197 -26.626 1.00 96.38 299 LYS A CA 1
ATOM 2349 C C . LYS A 1 299 ? -7.310 -0.858 -25.552 1.00 96.38 299 LYS A C 1
ATOM 2351 O O . LYS A 1 299 ? -6.610 -1.869 -25.471 1.00 96.38 299 LYS A O 1
ATOM 2356 N N . GLU A 1 300 ? -8.384 -0.674 -24.779 1.00 92.56 300 GLU A N 1
ATOM 2357 C CA . GLU A 1 300 ? -8.772 -1.592 -23.692 1.00 92.56 300 GLU A CA 1
ATOM 2358 C C . GLU A 1 300 ? -8.983 -3.036 -24.178 1.00 92.56 300 GLU A C 1
ATOM 2360 O O . GLU A 1 300 ? -8.534 -3.976 -23.526 1.00 92.56 300 GLU A O 1
ATOM 2365 N N . ASN A 1 301 ? -9.591 -3.230 -25.353 1.00 92.56 301 ASN A N 1
ATOM 2366 C CA . ASN A 1 301 ? -9.801 -4.566 -25.922 1.00 92.56 301 ASN A CA 1
ATOM 2367 C C . ASN A 1 301 ? -8.475 -5.293 -26.213 1.00 92.56 301 ASN A C 1
ATOM 2369 O O . ASN A 1 301 ? -8.360 -6.488 -25.944 1.00 92.56 301 ASN A O 1
ATOM 2373 N N . THR A 1 302 ? -7.452 -4.577 -26.695 1.00 95.19 302 THR A N 1
ATOM 2374 C CA . THR A 1 302 ? -6.107 -5.138 -26.906 1.00 95.19 302 THR A CA 1
ATOM 2375 C C . THR A 1 302 ? -5.464 -5.511 -25.572 1.00 95.19 302 THR A C 1
ATOM 2377 O O . THR A 1 302 ? -4.962 -6.623 -25.426 1.00 95.19 302 THR A O 1
ATOM 2380 N N . LEU A 1 303 ? -5.551 -4.622 -24.577 1.00 95.56 303 LEU A N 1
ATOM 2381 C CA . LEU A 1 303 ? -5.048 -4.857 -23.222 1.00 95.56 303 LEU A CA 1
ATOM 2382 C C . LEU A 1 303 ? -5.713 -6.081 -22.561 1.00 95.56 303 LEU A C 1
ATOM 2384 O O . LEU A 1 303 ? -5.029 -6.904 -21.958 1.00 95.56 303 LEU A O 1
ATOM 2388 N N . ARG A 1 304 ? -7.035 -6.242 -22.699 1.00 89.88 304 ARG A N 1
ATOM 2389 C CA . ARG A 1 304 ? -7.777 -7.403 -22.175 1.00 89.88 304 ARG A CA 1
ATOM 2390 C C . ARG A 1 304 ? -7.414 -8.700 -22.894 1.00 89.88 304 ARG A C 1
ATOM 2392 O O . ARG A 1 304 ? -7.227 -9.714 -22.230 1.00 89.88 304 ARG A O 1
ATOM 2399 N N . ARG A 1 305 ? -7.273 -8.674 -24.224 1.00 93.44 305 ARG A N 1
ATOM 2400 C CA . ARG A 1 305 ? -6.854 -9.844 -25.017 1.00 93.44 305 ARG A CA 1
ATOM 2401 C C . ARG A 1 305 ? -5.445 -10.315 -24.649 1.00 93.44 305 ARG A C 1
ATOM 2403 O O . ARG A 1 305 ? -5.210 -11.515 -24.601 1.00 93.44 305 ARG A O 1
ATOM 2410 N N . LEU A 1 306 ? -4.542 -9.381 -24.348 1.00 95.75 306 LEU A N 1
ATOM 2411 C CA . LEU A 1 306 ? -3.177 -9.672 -23.899 1.00 95.75 306 LEU A CA 1
ATOM 2412 C C . LEU A 1 306 ? -3.120 -10.218 -22.454 1.00 95.75 306 LEU A C 1
ATOM 2414 O O . LEU A 1 306 ? -2.157 -10.882 -22.085 1.00 95.75 306 LEU A O 1
ATOM 2418 N N . ASN A 1 307 ? -4.163 -9.994 -21.643 1.00 93.50 307 ASN A N 1
ATOM 2419 C CA . ASN A 1 307 ? -4.249 -10.437 -20.245 1.00 93.50 307 ASN A CA 1
ATOM 2420 C C . ASN A 1 307 ? -5.525 -11.274 -19.987 1.00 93.50 307 ASN A C 1
ATOM 2422 O O . ASN A 1 307 ? -6.407 -10.839 -19.241 1.00 93.50 307 ASN A O 1
ATOM 2426 N N . PRO A 1 308 ? -5.649 -12.482 -20.575 1.00 86.19 308 PRO A N 1
ATOM 2427 C CA . PRO A 1 308 ? -6.904 -13.244 -20.609 1.00 86.19 308 PRO A CA 1
ATOM 2428 C C . PRO A 1 308 ? -7.285 -13.942 -19.289 1.00 86.19 308 PRO A C 1
ATOM 2430 O O . PRO A 1 308 ? -8.376 -14.509 -19.193 1.00 86.19 308 PRO A O 1
ATOM 2433 N N . LYS A 1 309 ? -6.406 -13.940 -18.273 1.00 79.56 309 LYS A N 1
ATOM 2434 C CA . LYS A 1 309 ? -6.646 -14.606 -16.980 1.00 79.56 309 LYS A CA 1
ATOM 2435 C C . LYS A 1 309 ? -7.906 -14.064 -16.293 1.00 79.56 309 LYS A C 1
ATOM 2437 O O . LYS A 1 309 ? -8.135 -12.856 -16.249 1.00 79.56 309 LYS A O 1
ATOM 2442 N N . LYS A 1 310 ? -8.691 -14.968 -15.700 1.00 74.94 310 LYS A N 1
ATOM 2443 C CA . LYS A 1 310 ? -9.894 -14.669 -14.904 1.00 74.94 310 LYS A CA 1
ATOM 2444 C C . LYS A 1 310 ? -9.707 -15.163 -13.469 1.00 74.94 310 LYS A C 1
ATOM 2446 O O . LYS A 1 310 ? -9.113 -16.212 -13.247 1.00 74.94 310 LYS A O 1
ATOM 2451 N N . GLY A 1 311 ? -10.262 -14.438 -12.499 1.00 62.94 311 GLY A N 1
ATOM 2452 C CA . GLY A 1 311 ? -10.126 -14.781 -11.083 1.00 62.94 311 GLY A CA 1
ATOM 2453 C C . GLY A 1 311 ? -8.756 -14.394 -10.526 1.00 62.94 311 GLY A C 1
ATOM 2454 O O . GLY A 1 311 ? -8.419 -13.213 -10.527 1.00 62.94 311 GLY A O 1
ATOM 2455 N N . LYS A 1 312 ? -7.998 -15.372 -10.016 1.00 67.12 312 LYS A N 1
ATOM 2456 C CA . LYS A 1 312 ? -6.682 -15.125 -9.413 1.00 67.12 312 LYS A CA 1
ATOM 2457 C C . LYS A 1 312 ? -5.670 -14.675 -10.477 1.00 67.12 312 LYS A C 1
ATOM 2459 O O . LYS A 1 312 ? -5.611 -15.253 -11.559 1.00 67.12 312 LYS A O 1
ATOM 2464 N N . ASP A 1 313 ? -4.881 -13.655 -10.148 1.00 72.69 313 ASP A N 1
ATOM 2465 C CA . ASP A 1 313 ? -3.864 -13.040 -11.011 1.00 72.69 313 ASP A CA 1
ATOM 2466 C C . ASP A 1 313 ? -4.441 -12.484 -12.337 1.00 72.69 313 ASP A C 1
ATOM 2468 O O . ASP A 1 313 ? -3.754 -12.418 -13.357 1.00 72.69 313 ASP A O 1
ATOM 2472 N N . ALA A 1 314 ? -5.720 -12.089 -12.331 1.00 76.50 314 ALA A N 1
ATOM 2473 C CA . ALA A 1 314 ? -6.393 -11.418 -13.444 1.00 76.50 314 ALA A CA 1
ATOM 2474 C C . ALA A 1 314 ? -6.114 -9.905 -13.466 1.00 76.50 314 ALA A C 1
ATOM 2476 O O . ALA A 1 314 ? -5.889 -9.295 -12.425 1.00 76.50 314 ALA A O 1
ATOM 2477 N N . ILE A 1 315 ? -6.272 -9.257 -14.627 1.00 79.75 315 ILE A N 1
ATOM 2478 C CA . ILE A 1 315 ? -6.129 -7.791 -14.786 1.00 79.75 315 ILE A CA 1
ATOM 2479 C C . ILE A 1 315 ? -7.098 -6.954 -13.917 1.00 79.75 315 ILE A C 1
ATOM 2481 O O . ILE A 1 315 ? -6.926 -5.750 -13.759 1.00 79.75 315 ILE A O 1
ATOM 2485 N N . THR A 1 316 ? -8.118 -7.582 -13.331 1.00 75.81 316 THR A N 1
ATOM 2486 C CA . THR A 1 316 ? -9.047 -6.967 -12.369 1.00 75.81 316 THR A CA 1
ATOM 2487 C C . THR A 1 316 ? -8.607 -7.101 -10.905 1.00 75.81 316 THR A C 1
ATOM 2489 O O . THR A 1 316 ? -9.318 -6.623 -10.025 1.00 75.81 316 THR A O 1
ATOM 2492 N N . GLN A 1 317 ? -7.485 -7.769 -10.614 1.00 74.12 317 GLN A N 1
ATOM 2493 C CA . GLN A 1 317 ? -6.981 -7.995 -9.258 1.00 74.12 317 GLN A CA 1
ATOM 2494 C C . GLN A 1 317 ? -5.728 -7.153 -8.989 1.00 74.12 317 GLN A C 1
ATOM 2496 O O . GLN A 1 317 ? -4.745 -7.229 -9.720 1.00 74.12 317 GLN A O 1
ATOM 2501 N N . VAL A 1 318 ? -5.730 -6.397 -7.889 1.00 76.88 318 VAL A N 1
ATOM 2502 C CA . VAL A 1 318 ? -4.562 -5.613 -7.459 1.00 76.88 318 VAL A CA 1
ATOM 2503 C C . VAL A 1 318 ? -3.372 -6.527 -7.162 1.00 76.88 318 VAL A C 1
ATOM 2505 O O . VAL A 1 318 ? -3.509 -7.534 -6.470 1.00 76.88 318 VAL A O 1
ATOM 2508 N N . GLY A 1 319 ? -2.195 -6.156 -7.665 1.00 80.94 319 GLY A N 1
ATOM 2509 C CA . GLY A 1 319 ? -0.978 -6.956 -7.558 1.00 80.94 319 GLY A CA 1
ATOM 2510 C C . GLY A 1 319 ? -0.835 -8.044 -8.627 1.00 80.94 319 GLY A C 1
ATOM 2511 O O . GLY A 1 319 ? 0.196 -8.711 -8.641 1.00 80.94 319 GLY A O 1
ATOM 2512 N N . ALA A 1 320 ? -1.808 -8.229 -9.527 1.00 85.00 320 ALA A N 1
ATOM 2513 C CA . ALA A 1 320 ? -1.618 -9.084 -10.695 1.00 85.00 320 ALA A CA 1
ATOM 2514 C C . ALA A 1 320 ? -0.532 -8.500 -11.611 1.00 85.00 320 ALA A C 1
ATOM 2516 O O . ALA A 1 320 ? -0.507 -7.290 -11.853 1.00 85.00 320 ALA A O 1
ATOM 2517 N N . ASP A 1 321 ? 0.353 -9.360 -12.112 1.00 92.19 321 ASP A N 1
ATOM 2518 C CA . ASP A 1 321 ? 1.342 -8.994 -13.126 1.00 92.19 321 ASP A CA 1
ATOM 2519 C C . ASP A 1 321 ? 0.679 -9.047 -14.502 1.00 92.19 321 ASP A C 1
ATOM 2521 O O . ASP A 1 321 ? 0.050 -10.045 -14.861 1.00 92.19 321 ASP A O 1
ATOM 2525 N N . ILE A 1 322 ? 0.794 -7.952 -15.247 1.00 95.06 322 ILE A N 1
ATOM 2526 C CA . ILE A 1 322 ? 0.105 -7.728 -16.517 1.00 95.06 322 ILE A CA 1
ATOM 2527 C C . ILE A 1 322 ? 1.067 -7.200 -17.580 1.00 95.06 322 ILE A C 1
ATOM 2529 O O . ILE A 1 322 ? 2.066 -6.545 -17.277 1.00 95.06 322 ILE A O 1
ATOM 2533 N N . LEU A 1 323 ? 0.724 -7.457 -18.836 1.00 97.38 323 LEU A N 1
ATOM 2534 C CA . LEU A 1 323 ? 1.403 -6.917 -20.007 1.00 97.38 323 LEU A CA 1
ATOM 2535 C C . LEU A 1 323 ? 0.612 -5.733 -20.568 1.00 97.38 323 LEU A C 1
ATOM 2537 O O . LEU A 1 323 ? -0.606 -5.816 -20.733 1.00 97.38 323 LEU A O 1
ATOM 2541 N N . ILE A 1 324 ? 1.294 -4.638 -20.885 1.00 97.62 324 ILE A N 1
ATOM 2542 C CA . ILE A 1 324 ? 0.727 -3.499 -21.607 1.00 97.62 324 ILE A CA 1
ATOM 2543 C C . ILE A 1 324 ? 1.220 -3.545 -23.059 1.00 97.62 324 ILE A C 1
ATOM 2545 O O . ILE A 1 324 ? 2.428 -3.662 -23.252 1.00 97.62 324 ILE A O 1
ATOM 2549 N N . PRO A 1 325 ? 0.336 -3.417 -24.069 1.00 97.19 325 PRO A N 1
ATOM 2550 C CA . PRO A 1 325 ? 0.751 -3.328 -25.467 1.00 97.19 325 PRO A CA 1
ATOM 2551 C C . PRO A 1 325 ? 1.692 -2.142 -25.721 1.00 97.19 325 PRO A C 1
ATOM 2553 O O . PRO A 1 325 ? 1.305 -1.005 -25.451 1.00 97.19 325 PRO A O 1
ATOM 2556 N N . GLY A 1 326 ? 2.877 -2.396 -26.278 1.00 95.81 326 GLY A N 1
ATOM 2557 C CA . GLY A 1 326 ? 3.909 -1.389 -26.550 1.00 95.81 326 GLY A CA 1
ATOM 2558 C C . GLY A 1 326 ? 5.025 -1.337 -25.499 1.00 95.81 326 GLY A C 1
ATOM 2559 O O . GLY A 1 326 ? 4.845 -1.733 -24.346 1.00 95.81 326 GLY A O 1
ATOM 2560 N N . GLU A 1 327 ? 6.187 -0.817 -25.905 1.00 96.31 327 GLU A N 1
ATOM 2561 C CA . GLU A 1 327 ? 7.397 -0.718 -25.079 1.00 96.31 327 GLU A CA 1
ATOM 2562 C C . GLU A 1 327 ? 7.577 0.696 -24.497 1.00 96.31 327 GLU A C 1
ATOM 2564 O O . GLU A 1 327 ? 8.167 1.588 -25.107 1.00 96.31 327 GLU A O 1
ATOM 2569 N N . PHE A 1 328 ? 7.071 0.912 -23.283 1.00 96.81 328 PHE A N 1
ATOM 2570 C CA . PHE A 1 328 ? 7.149 2.194 -22.581 1.00 96.81 328 PHE A CA 1
ATOM 2571 C C . PHE A 1 328 ? 8.491 2.371 -21.865 1.00 96.81 328 PHE A C 1
ATOM 2573 O O . PHE A 1 328 ? 8.831 1.573 -20.992 1.00 96.81 328 PHE A O 1
ATOM 2580 N N . ASN A 1 329 ? 9.204 3.464 -22.166 1.00 95.19 329 ASN A N 1
ATOM 2581 C CA . ASN A 1 329 ? 10.470 3.799 -21.504 1.00 95.19 329 ASN A CA 1
ATOM 2582 C C . ASN A 1 329 ? 10.327 3.878 -19.971 1.00 95.19 329 ASN A C 1
ATOM 2584 O O . ASN A 1 329 ? 9.291 4.313 -19.453 1.00 95.19 329 ASN A O 1
ATOM 2588 N N . ALA A 1 330 ? 11.390 3.528 -19.244 1.00 95.00 330 ALA A N 1
ATOM 2589 C CA . ALA A 1 330 ? 11.394 3.458 -17.777 1.00 95.00 330 ALA A CA 1
ATOM 2590 C C . ALA A 1 330 ? 11.130 4.802 -17.067 1.00 95.00 330 ALA A C 1
ATOM 2592 O O . ALA A 1 330 ? 10.588 4.838 -15.960 1.00 95.00 330 ALA A O 1
ATOM 2593 N N . ASP A 1 331 ? 11.470 5.916 -17.711 1.00 93.25 331 ASP A N 1
ATOM 2594 C CA . ASP A 1 331 ? 11.248 7.281 -17.232 1.00 93.25 331 ASP A CA 1
ATOM 2595 C C . ASP A 1 331 ? 9.907 7.894 -17.659 1.00 93.25 331 ASP A C 1
ATOM 2597 O O . ASP A 1 331 ? 9.519 8.948 -17.136 1.00 93.25 331 ASP A O 1
ATOM 2601 N N . SER A 1 332 ? 9.185 7.233 -18.571 1.00 94.69 332 SER A N 1
ATOM 2602 C CA . SER A 1 332 ? 7.899 7.703 -19.079 1.00 94.69 332 SER A CA 1
ATOM 2603 C C . SER A 1 332 ? 6.891 7.888 -17.941 1.00 94.69 332 SER A C 1
ATOM 2605 O O . SER A 1 332 ? 6.850 7.114 -16.981 1.00 94.69 332 SER A O 1
ATOM 2607 N N . TYR A 1 333 ? 6.036 8.912 -18.046 1.00 92.81 333 TYR A N 1
ATOM 2608 C CA . TYR A 1 333 ? 5.022 9.207 -17.027 1.00 92.81 333 TYR A CA 1
ATOM 2609 C C . TYR A 1 333 ? 4.211 7.978 -16.561 1.00 92.81 333 TYR A C 1
ATOM 2611 O O . TYR A 1 333 ? 4.141 7.770 -15.346 1.00 92.81 333 TYR A O 1
ATOM 2619 N N . PRO A 1 334 ? 3.631 7.138 -17.451 1.00 91.94 334 PRO A N 1
ATOM 2620 C CA . PRO A 1 334 ? 2.821 6.006 -17.012 1.00 91.94 334 PRO A CA 1
ATOM 2621 C C . PRO A 1 334 ? 3.630 4.917 -16.293 1.00 91.94 334 PRO A C 1
ATOM 2623 O O . PRO A 1 334 ? 3.048 4.216 -15.468 1.00 91.94 334 PRO A O 1
ATOM 2626 N N . MET A 1 335 ? 4.945 4.809 -16.535 1.00 93.81 335 MET A N 1
ATOM 2627 C CA . MET A 1 335 ? 5.847 3.902 -15.810 1.00 93.81 335 MET A CA 1
ATOM 2628 C C . MET A 1 335 ? 6.328 4.494 -14.485 1.00 93.81 335 MET A C 1
ATOM 2630 O O . MET A 1 335 ? 6.270 3.820 -13.461 1.00 93.81 335 MET A O 1
ATOM 2634 N N . ARG A 1 336 ? 6.697 5.780 -14.452 1.00 89.50 336 ARG A N 1
ATOM 2635 C CA . ARG A 1 336 ? 7.183 6.471 -13.244 1.00 89.50 336 ARG A CA 1
ATOM 2636 C C . ARG A 1 336 ? 6.165 6.512 -12.094 1.00 89.50 336 ARG A C 1
ATOM 2638 O O . ARG A 1 336 ? 6.555 6.663 -10.941 1.00 89.50 336 ARG A O 1
ATOM 2645 N N . VAL A 1 337 ? 4.868 6.382 -12.390 1.00 87.81 337 VAL A N 1
ATOM 2646 C CA . VAL A 1 337 ? 3.785 6.292 -11.385 1.00 87.81 337 VAL A CA 1
ATOM 2647 C C . VAL A 1 337 ? 3.381 4.849 -11.034 1.00 87.81 337 VAL A C 1
ATOM 2649 O O . VAL A 1 337 ? 2.414 4.636 -10.288 1.00 87.81 337 VAL A O 1
ATOM 2652 N N . ARG A 1 338 ? 4.084 3.838 -11.565 1.00 87.62 338 ARG A N 1
ATOM 2653 C CA . ARG A 1 338 ? 3.911 2.439 -11.156 1.00 87.62 338 ARG A CA 1
ATOM 2654 C C . ARG A 1 338 ? 4.579 2.193 -9.810 1.00 87.62 338 ARG A C 1
ATOM 2656 O O . ARG A 1 338 ? 5.650 2.704 -9.515 1.00 87.62 338 ARG A O 1
ATOM 2663 N N . LYS A 1 339 ? 3.897 1.404 -8.984 1.00 85.44 339 LYS A N 1
ATOM 2664 C CA . LYS A 1 339 ? 4.415 0.885 -7.716 1.00 85.44 339 LYS A CA 1
ATOM 2665 C C . LYS A 1 339 ? 4.846 -0.558 -7.923 1.00 85.44 339 LYS A C 1
ATOM 2667 O O . LYS A 1 339 ? 4.331 -1.224 -8.821 1.00 85.44 339 LYS A O 1
ATOM 2672 N N . SER A 1 340 ? 5.705 -1.072 -7.052 1.00 83.56 340 SER A N 1
ATOM 2673 C CA . SER A 1 340 ? 5.979 -2.508 -7.017 1.00 83.56 340 SER A CA 1
ATOM 2674 C C . SER A 1 340 ? 4.712 -3.318 -6.691 1.00 83.56 340 SER A C 1
ATOM 2676 O O . SER A 1 340 ? 3.737 -2.812 -6.116 1.00 83.56 340 SER A O 1
ATOM 2678 N N . LYS A 1 341 ? 4.736 -4.617 -7.008 1.00 83.50 341 LYS A N 1
ATOM 2679 C CA . LYS A 1 341 ? 3.683 -5.578 -6.638 1.00 83.50 341 LYS A CA 1
ATOM 2680 C C . LYS A 1 341 ? 3.412 -5.569 -5.127 1.00 83.50 341 LYS A C 1
ATOM 2682 O O . LYS A 1 341 ? 2.264 -5.448 -4.702 1.00 83.50 341 LYS A O 1
ATOM 2687 N N . LYS A 1 342 ? 4.477 -5.592 -4.314 1.00 79.75 342 LYS A N 1
ATOM 2688 C CA . LYS A 1 342 ? 4.414 -5.566 -2.841 1.00 79.75 342 LYS A CA 1
ATOM 2689 C C . LYS A 1 342 ? 3.753 -4.289 -2.311 1.00 79.75 342 LYS A C 1
ATOM 2691 O O . LYS A 1 342 ? 2.878 -4.365 -1.455 1.00 79.75 342 LYS A O 1
ATOM 2696 N N . GLU A 1 343 ? 4.110 -3.119 -2.837 1.00 78.69 343 GLU A N 1
ATOM 2697 C CA . GLU A 1 343 ? 3.481 -1.849 -2.444 1.00 78.69 343 GLU A CA 1
ATOM 2698 C C . GLU A 1 343 ? 2.024 -1.733 -2.895 1.00 78.69 343 GLU A C 1
ATOM 2700 O O . GLU A 1 343 ? 1.202 -1.166 -2.173 1.00 78.69 343 GLU A O 1
ATOM 2705 N N . SER A 1 344 ? 1.696 -2.258 -4.079 1.00 75.62 344 SER A N 1
ATOM 2706 C CA . SER A 1 344 ? 0.333 -2.248 -4.621 1.00 75.62 344 SER A CA 1
ATOM 2707 C C . SER A 1 344 ? -0.602 -3.089 -3.752 1.00 75.62 344 SER A C 1
ATOM 2709 O O . SER A 1 344 ? -1.652 -2.596 -3.333 1.00 75.62 344 SER A O 1
ATOM 2711 N N . ILE A 1 345 ? -0.167 -4.302 -3.389 1.00 75.19 345 ILE A N 1
ATOM 2712 C CA . ILE A 1 345 ? -0.859 -5.187 -2.442 1.00 75.19 345 ILE A CA 1
ATOM 2713 C C . ILE A 1 345 ? -0.944 -4.534 -1.055 1.00 75.19 345 ILE A C 1
ATOM 2715 O O . ILE A 1 345 ? -2.028 -4.456 -0.486 1.00 75.19 345 ILE A O 1
ATOM 2719 N N . ASN A 1 346 ? 0.150 -3.976 -0.525 1.00 75.12 346 ASN A N 1
ATOM 2720 C CA . ASN A 1 346 ? 0.137 -3.329 0.792 1.00 75.12 346 ASN A CA 1
ATOM 2721 C C . ASN A 1 346 ? -0.825 -2.130 0.856 1.00 75.12 346 ASN A C 1
ATOM 2723 O O . ASN A 1 346 ? -1.565 -1.996 1.830 1.00 75.12 346 ASN A O 1
ATOM 2727 N N . LYS A 1 347 ? -0.866 -1.269 -0.172 1.00 73.38 347 LYS A N 1
ATOM 2728 C CA . LYS A 1 347 ? -1.806 -0.132 -0.213 1.00 73.38 347 LYS A CA 1
ATOM 2729 C C . LYS A 1 347 ? -3.257 -0.576 -0.400 1.00 73.38 347 LYS A C 1
ATOM 2731 O O . LYS A 1 347 ? -4.143 0.066 0.162 1.00 73.38 347 LYS A O 1
ATOM 2736 N N . TYR A 1 348 ? -3.506 -1.661 -1.135 1.00 71.38 348 TYR A N 1
ATOM 2737 C CA . TYR A 1 348 ? -4.828 -2.288 -1.201 1.00 71.38 348 TYR A CA 1
ATOM 2738 C C . TYR A 1 348 ? -5.248 -2.841 0.163 1.00 71.38 348 TYR A C 1
ATOM 2740 O O . TYR A 1 348 ? -6.272 -2.418 0.690 1.00 71.38 348 TYR A O 1
ATOM 2748 N N . ASN A 1 349 ? -4.409 -3.661 0.801 1.00 70.50 349 ASN A N 1
ATOM 2749 C CA . ASN A 1 349 ? -4.677 -4.237 2.119 1.00 70.50 349 ASN A CA 1
ATOM 2750 C C . ASN A 1 349 ? -4.924 -3.156 3.181 1.00 70.50 349 ASN A C 1
ATOM 2752 O O . ASN A 1 349 ? -5.846 -3.290 3.980 1.00 70.50 349 ASN A O 1
ATOM 2756 N N . GLN A 1 350 ? -4.166 -2.052 3.178 1.00 72.69 350 GLN A N 1
ATOM 2757 C CA . GLN A 1 350 ? -4.407 -0.913 4.073 1.00 72.69 350 GLN A CA 1
ATOM 2758 C C . GLN A 1 350 ? -5.741 -0.204 3.795 1.00 72.69 350 GLN A C 1
ATOM 2760 O O . GLN A 1 350 ? -6.438 0.176 4.738 1.00 72.69 350 GLN A O 1
ATOM 2765 N N . PHE A 1 351 ? -6.099 0.002 2.524 1.00 71.94 351 PHE A N 1
ATOM 2766 C CA . PHE A 1 351 ? -7.365 0.630 2.141 1.00 71.94 351 PHE A CA 1
ATOM 2767 C C . PHE A 1 351 ? -8.560 -0.256 2.508 1.00 71.94 351 PHE A C 1
ATOM 2769 O O . PHE A 1 351 ? -9.457 0.196 3.220 1.00 71.94 351 PHE A O 1
ATOM 2776 N N . GLU A 1 352 ? -8.527 -1.525 2.108 1.00 70.31 352 GLU A N 1
ATOM 2777 C CA . GLU A 1 352 ? -9.582 -2.494 2.387 1.00 70.31 352 GLU A CA 1
ATOM 2778 C C . GLU A 1 352 ? -9.712 -2.765 3.879 1.00 70.31 352 GLU A C 1
ATOM 2780 O O . GLU A 1 352 ? -10.814 -2.688 4.406 1.00 70.31 352 GLU A O 1
ATOM 2785 N N . THR A 1 353 ? -8.609 -2.934 4.615 1.00 71.81 353 THR A N 1
ATOM 2786 C CA . THR A 1 353 ? -8.663 -3.047 6.082 1.00 71.81 353 THR A CA 1
ATOM 2787 C C . THR A 1 353 ? -9.360 -1.839 6.703 1.00 71.81 353 THR A C 1
ATOM 2789 O O . THR A 1 353 ? -10.199 -2.009 7.585 1.00 71.81 353 THR A O 1
ATOM 2792 N N . ARG A 1 354 ? -9.088 -0.611 6.236 1.00 74.88 354 ARG A N 1
ATOM 2793 C CA . ARG A 1 354 ? -9.767 0.601 6.732 1.00 74.88 354 ARG A CA 1
ATOM 2794 C C . ARG A 1 354 ? -11.247 0.654 6.340 1.00 74.88 354 ARG A C 1
ATOM 2796 O O . ARG A 1 354 ? -12.050 1.088 7.165 1.00 74.88 354 ARG A O 1
ATOM 2803 N N . ARG A 1 355 ? -11.617 0.236 5.123 1.00 77.88 355 ARG A N 1
ATOM 2804 C CA . ARG A 1 355 ? -13.018 0.151 4.672 1.00 77.88 355 ARG A CA 1
ATOM 2805 C C . ARG A 1 355 ? -13.782 -0.879 5.500 1.00 77.88 355 ARG A C 1
ATOM 2807 O O . ARG A 1 355 ? -14.741 -0.525 6.181 1.00 77.88 355 ARG A O 1
ATOM 2814 N N . LEU A 1 356 ? -13.290 -2.112 5.514 1.00 75.75 356 LEU A N 1
ATOM 2815 C CA . LEU A 1 356 ? -13.888 -3.241 6.210 1.00 75.75 356 LEU A CA 1
ATOM 2816 C C . LEU A 1 356 ? -13.932 -3.017 7.721 1.00 75.75 356 LEU A C 1
ATOM 2818 O O . LEU A 1 356 ? -14.938 -3.333 8.336 1.00 75.75 356 LEU A O 1
ATOM 2822 N N . THR A 1 357 ? -12.926 -2.385 8.334 1.00 76.19 357 THR A N 1
ATOM 2823 C CA . THR A 1 357 ? -12.977 -2.034 9.767 1.00 76.19 357 THR A CA 1
ATOM 2824 C C . THR A 1 357 ? -14.104 -1.048 10.080 1.00 76.19 357 THR A C 1
ATOM 2826 O O . THR A 1 357 ? -14.787 -1.218 11.087 1.00 76.19 357 THR A O 1
ATOM 2829 N N . LYS A 1 358 ? -14.346 -0.035 9.232 1.00 74.12 358 LYS A N 1
ATOM 2830 C CA . LYS A 1 358 ? -15.505 0.863 9.399 1.00 74.12 358 LYS A CA 1
ATOM 2831 C C . LYS A 1 358 ? -16.806 0.078 9.281 1.00 74.12 358 LYS A C 1
ATOM 2833 O O . LYS A 1 358 ? -17.643 0.172 10.165 1.00 74.12 358 LYS A O 1
ATOM 2838 N N . GLU A 1 359 ? -16.921 -0.741 8.243 1.00 73.19 359 GLU A N 1
ATOM 2839 C CA . GLU A 1 359 ? -18.091 -1.568 7.947 1.00 73.19 359 GLU A CA 1
ATOM 2840 C C . GLU A 1 359 ? -18.431 -2.538 9.101 1.00 73.19 359 GLU A C 1
ATOM 2842 O O . GLU A 1 359 ? -19.563 -2.583 9.579 1.00 73.19 359 GLU A O 1
ATOM 2847 N N . ILE A 1 360 ? -17.413 -3.213 9.641 1.00 77.50 360 ILE A N 1
ATOM 2848 C CA . ILE A 1 360 ? -17.449 -4.117 10.803 1.00 77.50 360 ILE A CA 1
ATOM 2849 C C . ILE A 1 360 ? -17.788 -3.396 12.124 1.00 77.50 360 ILE A C 1
ATOM 2851 O O . ILE A 1 360 ? -18.323 -4.020 13.051 1.00 77.50 360 ILE A O 1
ATOM 2855 N N . ASN A 1 361 ? -17.460 -2.106 12.245 1.00 76.12 361 ASN A N 1
ATOM 2856 C CA . ASN A 1 361 ? -17.759 -1.281 13.421 1.00 76.12 361 ASN A CA 1
ATOM 2857 C C . ASN A 1 361 ? -19.130 -0.592 13.337 1.00 76.12 361 ASN A C 1
ATOM 2859 O O . ASN A 1 361 ? -19.745 -0.364 14.373 1.00 76.12 361 ASN A O 1
ATOM 2863 N N . SER A 1 362 ? -19.633 -0.313 12.132 1.00 74.44 362 SER A N 1
ATOM 2864 C CA . SER A 1 362 ? -21.036 0.050 11.882 1.00 74.44 362 SER A CA 1
ATOM 2865 C C . SER A 1 362 ? -21.958 -1.172 11.765 1.00 74.44 362 SER A C 1
ATOM 2867 O O . SER A 1 362 ? -23.133 -1.037 11.440 1.00 74.44 362 SER A O 1
ATOM 2869 N N . GLY A 1 363 ? -21.435 -2.381 11.970 1.00 73.50 363 GLY A N 1
ATOM 2870 C CA . GLY A 1 363 ? -22.171 -3.629 11.813 1.00 73.50 363 GLY A CA 1
ATOM 2871 C C . GLY A 1 363 ? -22.551 -4.300 13.130 1.00 73.50 363 GLY A C 1
ATOM 2872 O O . GLY A 1 363 ? -21.879 -4.174 14.161 1.00 73.50 363 GLY A O 1
ATOM 2873 N N . GLU A 1 364 ? -23.616 -5.093 13.077 1.00 73.44 364 GLU A N 1
ATOM 2874 C CA . GLU A 1 364 ? -23.906 -6.077 14.112 1.00 73.44 364 GLU A CA 1
ATOM 2875 C C . GLU A 1 364 ? -22.913 -7.234 14.016 1.00 73.44 364 GLU A C 1
ATOM 2877 O O . GLU A 1 364 ? -22.748 -7.837 12.953 1.00 73.44 364 GLU A O 1
ATOM 2882 N N . VAL A 1 365 ? -22.260 -7.561 15.135 1.00 76.44 365 VAL A N 1
ATOM 2883 C CA . VAL A 1 365 ? -21.355 -8.709 15.215 1.00 76.44 365 VAL A CA 1
ATOM 2884 C C . VAL A 1 365 ? -21.898 -9.722 16.194 1.00 76.44 365 VAL A C 1
ATOM 2886 O O . VAL A 1 365 ? -22.072 -9.435 17.376 1.00 76.44 365 VAL A O 1
ATOM 2889 N N . GLN A 1 366 ? -22.126 -10.920 15.671 1.00 80.81 366 GLN A N 1
ATOM 2890 C CA . GLN A 1 366 ? -22.657 -12.057 16.402 1.00 80.81 366 GLN A CA 1
ATOM 2891 C C . GLN A 1 366 ? -21.591 -13.141 16.554 1.00 80.81 366 GLN A C 1
ATOM 2893 O O . GLN A 1 366 ? -20.732 -13.322 15.688 1.00 80.81 366 GLN A O 1
ATOM 2898 N N . ASN A 1 367 ? -21.687 -13.886 17.650 1.00 86.00 367 ASN A N 1
ATOM 2899 C CA . ASN A 1 367 ? -20.940 -15.115 17.865 1.00 86.00 367 ASN A CA 1
ATOM 2900 C C . ASN A 1 367 ? -21.802 -16.289 17.390 1.00 86.00 367 ASN A C 1
ATOM 2902 O O . ASN A 1 367 ? -22.877 -16.509 17.944 1.00 86.00 367 ASN A O 1
ATOM 2906 N N . ILE A 1 368 ? -21.334 -17.054 16.405 1.00 88.31 368 ILE A N 1
ATOM 2907 C CA . ILE A 1 368 ? -21.999 -18.280 15.946 1.00 88.31 368 ILE A CA 1
ATOM 2908 C C . ILE A 1 368 ? -21.121 -19.500 16.206 1.00 88.31 368 ILE A C 1
ATOM 2910 O O . ILE A 1 368 ? -19.896 -19.430 16.112 1.00 88.31 368 ILE A O 1
ATOM 2914 N N . LYS A 1 369 ? -21.742 -20.634 16.531 1.00 91.88 369 LYS A N 1
ATOM 2915 C CA . LYS A 1 369 ? -21.043 -21.910 16.709 1.00 91.88 369 LYS A CA 1
ATOM 2916 C C . LYS A 1 369 ? -20.983 -22.638 15.365 1.00 91.88 369 LYS A C 1
ATOM 2918 O O . LYS A 1 369 ? -22.013 -22.818 14.719 1.00 91.88 369 LYS A O 1
ATOM 2923 N N . LEU A 1 370 ? -19.791 -23.037 14.925 1.00 91.19 370 LEU A N 1
ATOM 2924 C CA . LEU A 1 370 ? -19.612 -23.726 13.647 1.00 91.19 370 LEU A CA 1
ATOM 2925 C C . LEU A 1 370 ? -20.211 -25.139 13.700 1.00 91.19 370 LEU A C 1
ATOM 2927 O O . LEU A 1 370 ? -19.785 -25.962 14.507 1.00 91.19 370 LEU A O 1
ATOM 2931 N N . ALA A 1 371 ? -21.170 -25.430 12.819 1.00 90.06 371 ALA A N 1
ATOM 2932 C CA . ALA A 1 371 ? -21.795 -26.754 12.716 1.00 90.06 371 ALA A CA 1
ATOM 2933 C C . ALA A 1 371 ? -20.905 -27.801 12.011 1.00 90.06 371 ALA A C 1
ATOM 2935 O O . ALA A 1 371 ? -21.017 -28.988 12.291 1.00 90.06 371 ALA A O 1
ATOM 2936 N N . LYS A 1 372 ? -20.006 -27.362 11.120 1.00 93.94 372 LYS A N 1
ATOM 2937 C CA . LYS A 1 372 ? -19.024 -28.195 10.407 1.00 93.94 372 LYS A CA 1
ATOM 2938 C C . LYS A 1 372 ? -17.652 -27.516 10.395 1.00 93.94 372 LYS A C 1
ATOM 2940 O O . LYS A 1 372 ? -17.559 -26.320 10.675 1.00 93.94 372 LYS A O 1
ATOM 2945 N N . SER A 1 373 ? -16.609 -28.281 10.085 1.00 92.81 373 SER A N 1
ATOM 2946 C CA . SER A 1 373 ? -15.253 -27.764 9.865 1.00 92.81 373 SER A CA 1
ATOM 2947 C C . SER A 1 373 ? -15.083 -27.231 8.438 1.00 92.81 373 SER A C 1
ATOM 2949 O O . SER A 1 373 ? -15.769 -27.687 7.526 1.00 92.81 373 SER A O 1
ATOM 2951 N N . TYR A 1 374 ? -14.140 -26.307 8.257 1.00 88.12 374 TYR A N 1
ATOM 2952 C CA . TYR A 1 374 ? -13.701 -25.760 6.969 1.00 88.12 374 TYR A CA 1
ATOM 2953 C C . TYR A 1 374 ? -12.171 -25.772 6.922 1.00 88.12 374 TYR A C 1
ATOM 2955 O O . TYR A 1 374 ? -11.525 -25.563 7.954 1.00 88.12 374 TYR A O 1
ATOM 2963 N N . ASN A 1 375 ? -11.583 -25.983 5.745 1.00 79.62 375 ASN A N 1
ATOM 2964 C CA . ASN A 1 375 ? -10.127 -26.028 5.586 1.00 79.62 375 ASN A CA 1
ATOM 2965 C C . ASN A 1 375 ? -9.503 -24.633 5.717 1.00 79.62 375 ASN A C 1
ATOM 2967 O O . ASN A 1 375 ? -8.369 -24.488 6.168 1.00 79.62 375 ASN A O 1
ATOM 2971 N N . ASN A 1 376 ? -10.240 -23.596 5.312 1.00 78.81 376 ASN A N 1
ATOM 2972 C CA . ASN A 1 376 ? -9.786 -22.210 5.319 1.00 78.81 376 ASN A CA 1
ATOM 2973 C C . ASN A 1 376 ? -10.963 -21.222 5.450 1.00 78.81 376 ASN A C 1
ATOM 2975 O O . ASN A 1 376 ? -12.136 -21.585 5.345 1.00 78.81 376 ASN A O 1
ATOM 2979 N N . VAL A 1 377 ? -10.633 -19.946 5.662 1.00 80.56 377 VAL A N 1
ATOM 2980 C CA . VAL A 1 377 ? -11.613 -18.862 5.832 1.00 80.56 377 VAL A CA 1
ATOM 2981 C C . VAL A 1 377 ? -12.458 -18.587 4.577 1.00 80.56 377 VAL A C 1
ATOM 2983 O O . VAL A 1 377 ? -13.614 -18.198 4.713 1.00 80.56 377 VAL A O 1
ATOM 2986 N N . TYR A 1 378 ? -11.937 -18.829 3.369 1.00 79.38 378 TYR A N 1
ATOM 2987 C CA . TYR A 1 378 ? -12.645 -18.567 2.107 1.00 79.38 378 TYR A CA 1
ATOM 2988 C C . TYR A 1 378 ? -13.762 -19.587 1.849 1.00 79.38 378 TYR A C 1
ATOM 2990 O O . TYR A 1 378 ? -14.838 -19.218 1.380 1.00 79.38 378 TYR A O 1
ATOM 2998 N N . GLU A 1 379 ? -13.558 -20.857 2.216 1.00 82.12 379 GLU A N 1
ATOM 2999 C CA . GLU A 1 379 ? -14.620 -21.873 2.200 1.00 82.12 379 GLU A CA 1
ATOM 3000 C C . GLU A 1 379 ? -15.772 -21.496 3.138 1.00 82.12 379 GLU A C 1
ATOM 3002 O O . GLU A 1 379 ? -16.941 -21.573 2.756 1.00 82.12 379 GLU A O 1
ATOM 3007 N N . PHE A 1 380 ? -15.447 -21.039 4.352 1.00 91.19 380 PHE A N 1
ATOM 3008 C CA . PHE A 1 380 ? -16.452 -20.587 5.310 1.00 91.19 380 PHE A CA 1
ATOM 3009 C C . PHE A 1 380 ? -17.158 -19.299 4.849 1.00 91.19 380 PHE A C 1
ATOM 3011 O O . PHE A 1 380 ? -18.379 -19.195 4.966 1.00 91.19 380 PHE A O 1
ATOM 3018 N N . ALA A 1 381 ? -16.423 -18.351 4.258 1.00 84.88 381 ALA A N 1
ATOM 3019 C CA . ALA A 1 381 ? -16.986 -17.150 3.643 1.00 84.88 381 ALA A CA 1
ATOM 3020 C C . ALA A 1 381 ? -17.991 -17.502 2.532 1.00 84.88 381 ALA A C 1
ATOM 3022 O O . ALA A 1 381 ? -19.115 -17.003 2.535 1.00 84.88 381 ALA A O 1
ATOM 3023 N N . LYS A 1 382 ? -17.633 -18.426 1.630 1.00 85.50 382 LYS A N 1
ATOM 3024 C CA . LYS A 1 382 ? -18.520 -18.912 0.562 1.00 85.50 382 LYS A CA 1
ATOM 3025 C C . LYS A 1 382 ? -19.785 -19.577 1.121 1.00 85.50 382 LYS A C 1
ATOM 3027 O O . LYS A 1 382 ? -20.883 -19.253 0.677 1.00 85.50 382 LYS A O 1
ATOM 3032 N N . ASP A 1 383 ? -19.650 -20.461 2.113 1.00 89.12 383 ASP A N 1
ATOM 3033 C CA . ASP A 1 383 ? -20.784 -21.124 2.780 1.00 89.12 383 ASP A CA 1
ATOM 3034 C C . ASP A 1 383 ? -21.714 -20.114 3.485 1.00 89.12 383 ASP A C 1
ATOM 3036 O O . ASP A 1 383 ? -22.938 -20.225 3.381 1.00 89.12 383 ASP A O 1
ATOM 3040 N N . LYS A 1 384 ? -21.154 -19.070 4.117 1.00 89.00 384 LYS A N 1
ATOM 3041 C CA . LYS A 1 384 ? -21.923 -17.955 4.694 1.00 89.00 384 LYS A CA 1
ATOM 3042 C C . LYS A 1 384 ? -22.686 -17.163 3.629 1.00 89.00 384 LYS A C 1
ATOM 3044 O O . LYS A 1 384 ? -23.866 -16.889 3.835 1.00 89.00 384 LYS A O 1
ATOM 3049 N N . LEU A 1 385 ? -22.047 -16.808 2.510 1.00 88.25 385 LEU A N 1
ATOM 3050 C CA . LEU A 1 385 ? -22.681 -16.038 1.429 1.00 88.25 385 LEU A CA 1
ATOM 3051 C C . LEU A 1 385 ? -23.853 -16.813 0.800 1.00 88.25 385 LEU A C 1
ATOM 3053 O O . LEU A 1 385 ? -24.945 -16.258 0.645 1.00 88.25 385 LEU A O 1
ATOM 3057 N N . LEU A 1 386 ? -23.663 -18.113 0.550 1.00 89.00 386 LEU A N 1
ATOM 3058 C CA . LEU A 1 386 ? -24.716 -19.026 0.089 1.00 89.00 386 LEU A CA 1
ATOM 3059 C C . LEU A 1 386 ? -25.891 -19.079 1.081 1.00 89.00 386 LEU A C 1
ATOM 3061 O O . LEU A 1 386 ? -27.044 -18.919 0.683 1.00 89.00 386 LEU A O 1
ATOM 3065 N N . LYS A 1 387 ? -25.612 -19.213 2.386 1.00 88.25 387 LYS A N 1
ATOM 3066 C CA . LYS A 1 387 ? -26.636 -19.187 3.451 1.00 88.25 387 LYS A CA 1
ATOM 3067 C C . LYS A 1 387 ? -27.347 -17.842 3.607 1.00 88.25 387 LYS A C 1
ATOM 3069 O O . LYS A 1 387 ? -28.476 -17.823 4.082 1.00 88.25 387 LYS A O 1
ATOM 3074 N N . SER A 1 388 ? -26.730 -16.734 3.192 1.00 81.94 388 SER A N 1
ATOM 3075 C CA . SER A 1 388 ? -27.394 -15.424 3.091 1.00 81.94 388 SER A CA 1
ATOM 3076 C C . SER A 1 388 ? -28.201 -15.221 1.798 1.00 81.94 388 SER A C 1
ATOM 3078 O O . SER A 1 388 ? -28.707 -14.128 1.569 1.00 81.94 388 SER A O 1
ATOM 3080 N N . GLY A 1 389 ? -28.340 -16.252 0.954 1.00 84.00 389 GLY A N 1
ATOM 3081 C CA . GLY A 1 389 ? -29.172 -16.229 -0.255 1.00 84.00 389 GLY A CA 1
ATOM 3082 C C . GLY A 1 389 ? -28.447 -15.840 -1.549 1.00 84.00 389 GLY A C 1
ATOM 3083 O O . GLY A 1 389 ? -29.074 -15.800 -2.609 1.00 84.00 389 GLY A O 1
ATOM 3084 N N . ILE A 1 390 ? -27.133 -15.591 -1.510 1.00 84.62 390 ILE A N 1
ATOM 3085 C CA . ILE A 1 390 ? -26.344 -15.277 -2.710 1.00 84.62 390 ILE A CA 1
ATOM 3086 C C . ILE A 1 390 ? -26.049 -16.588 -3.444 1.00 84.62 390 ILE A C 1
ATOM 3088 O O . ILE A 1 390 ? -25.165 -17.338 -3.042 1.00 84.62 390 ILE A O 1
ATOM 3092 N N . LYS A 1 391 ? -26.796 -16.870 -4.520 1.00 82.56 391 LYS A N 1
ATOM 3093 C CA . LYS A 1 391 ? -26.753 -18.166 -5.227 1.00 82.56 391 LYS A CA 1
ATOM 3094 C C . LYS A 1 391 ? -25.384 -18.498 -5.840 1.00 82.56 391 LYS A C 1
ATOM 3096 O O . LYS A 1 391 ? -24.945 -19.635 -5.735 1.00 82.56 391 LYS A O 1
ATOM 3101 N N . ASN A 1 392 ? -24.716 -17.513 -6.444 1.00 79.31 392 ASN A N 1
ATOM 3102 C CA . ASN A 1 392 ? -23.405 -17.659 -7.088 1.00 79.31 392 ASN A CA 1
ATOM 3103 C C . ASN A 1 392 ? -22.481 -16.508 -6.650 1.00 79.31 392 ASN A C 1
ATOM 3105 O O . ASN A 1 392 ? -22.385 -15.517 -7.373 1.00 79.31 392 ASN A O 1
ATOM 3109 N N . PRO A 1 393 ? -21.848 -16.586 -5.464 1.00 75.38 393 PRO A N 1
ATOM 3110 C CA . PRO A 1 393 ? -20.971 -15.523 -4.993 1.00 75.38 393 PRO A CA 1
ATOM 3111 C C . PRO A 1 393 ? -19.690 -15.464 -5.832 1.00 75.38 393 PRO A C 1
ATOM 3113 O O . PRO A 1 393 ? -19.033 -16.489 -6.041 1.00 75.38 393 PRO A O 1
ATOM 3116 N N . ASP A 1 394 ? -19.330 -14.272 -6.304 1.00 71.25 394 ASP A N 1
ATOM 3117 C CA . ASP A 1 394 ? -18.103 -14.061 -7.072 1.00 71.25 394 ASP A CA 1
ATOM 3118 C C . ASP A 1 394 ? -16.848 -14.019 -6.175 1.00 71.25 394 ASP A C 1
ATOM 3120 O O . ASP A 1 394 ? -16.917 -13.936 -4.944 1.00 71.25 394 ASP A O 1
ATOM 3124 N N . ASN A 1 395 ? -15.663 -14.079 -6.791 1.00 64.00 395 ASN A N 1
ATOM 3125 C CA . ASN A 1 395 ? -14.400 -14.101 -6.049 1.00 64.00 395 ASN A CA 1
ATOM 3126 C C . ASN A 1 395 ? -14.153 -12.824 -5.227 1.00 64.00 395 ASN A C 1
ATOM 3128 O O . ASN A 1 395 ? -13.508 -12.905 -4.185 1.00 64.00 395 ASN A O 1
ATOM 3132 N N . ASN A 1 396 ? -14.651 -11.659 -5.652 1.00 67.44 396 ASN A N 1
ATOM 3133 C CA . ASN A 1 396 ? -14.513 -10.421 -4.887 1.00 67.44 396 ASN A CA 1
ATOM 3134 C C . ASN A 1 396 ? -15.410 -10.465 -3.646 1.00 67.44 396 ASN A C 1
ATOM 3136 O O . ASN A 1 396 ? -14.942 -10.138 -2.560 1.00 67.44 396 ASN A O 1
ATOM 3140 N N . GLN A 1 397 ? -16.649 -10.946 -3.778 1.00 75.81 397 GLN A N 1
ATOM 3141 C CA . GLN A 1 397 ? -17.571 -11.144 -2.655 1.00 75.81 397 GLN A CA 1
ATOM 3142 C C . GLN A 1 397 ? -17.010 -12.141 -1.627 1.00 75.81 397 GLN A C 1
ATOM 3144 O O . GLN A 1 397 ? -17.024 -11.864 -0.427 1.00 75.81 397 GLN A O 1
ATOM 3149 N N . ILE A 1 398 ? -16.458 -13.272 -2.087 1.00 72.38 398 ILE A N 1
ATOM 3150 C CA . ILE A 1 398 ? -15.825 -14.277 -1.215 1.00 72.38 398 ILE A CA 1
ATOM 3151 C C . ILE A 1 398 ? -14.590 -13.693 -0.512 1.00 72.38 398 ILE A C 1
ATOM 3153 O O . ILE A 1 398 ? -14.448 -13.865 0.698 1.00 72.38 398 ILE A O 1
ATOM 3157 N N . ASN A 1 399 ? -13.719 -12.981 -1.235 1.00 70.12 399 ASN A N 1
ATOM 3158 C CA . ASN A 1 399 ? -12.527 -12.350 -0.660 1.00 70.12 399 ASN A CA 1
ATOM 3159 C C . ASN A 1 399 ? -12.885 -11.253 0.352 1.00 70.12 399 ASN A C 1
ATOM 3161 O O . ASN A 1 399 ? -12.255 -11.155 1.403 1.00 70.12 399 ASN A O 1
ATOM 3165 N N . GLU A 1 400 ? -13.903 -10.441 0.066 1.00 78.81 400 GLU A N 1
ATOM 3166 C CA . GLU A 1 400 ? -14.360 -9.385 0.966 1.00 78.81 400 GLU A CA 1
ATOM 3167 C C . GLU A 1 400 ? -14.892 -9.965 2.284 1.00 78.81 400 GLU A C 1
ATOM 3169 O O . GLU A 1 400 ? -14.491 -9.533 3.367 1.00 78.81 400 GLU A O 1
ATOM 3174 N N . GLU A 1 401 ? -15.748 -10.986 2.209 1.00 83.31 401 GLU A N 1
ATOM 3175 C CA . GLU A 1 401 ? -16.280 -11.658 3.394 1.00 83.31 401 GLU A CA 1
ATOM 3176 C C . GLU A 1 401 ? -15.179 -12.411 4.162 1.00 83.31 401 GLU A C 1
ATOM 3178 O O . GLU A 1 401 ? -15.121 -12.328 5.389 1.00 83.31 401 GLU A O 1
ATOM 3183 N N . ALA A 1 402 ? -14.238 -13.061 3.469 1.00 80.44 402 ALA A N 1
ATOM 3184 C CA . ALA A 1 402 ? -13.074 -13.684 4.097 1.00 80.44 402 ALA A CA 1
ATOM 3185 C C . ALA A 1 402 ? -12.203 -12.664 4.852 1.00 80.44 402 ALA A C 1
ATOM 3187 O O . ALA A 1 402 ? -11.813 -12.910 5.994 1.00 80.44 402 ALA A O 1
ATOM 3188 N N . ASN A 1 403 ? -11.968 -11.483 4.273 1.00 79.56 403 ASN A N 1
ATOM 3189 C CA . ASN A 1 403 ? -11.245 -10.397 4.936 1.00 79.56 403 ASN A CA 1
ATOM 3190 C C . ASN A 1 403 ? -12.000 -9.874 6.171 1.00 79.56 403 ASN A C 1
ATOM 3192 O O . ASN A 1 403 ? -11.378 -9.630 7.207 1.00 79.56 403 ASN A O 1
ATOM 3196 N N . LYS A 1 404 ? -13.340 -9.768 6.127 1.00 83.44 404 LYS A N 1
ATOM 3197 C CA . LYS A 1 404 ? -14.149 -9.423 7.317 1.00 83.44 404 LYS A CA 1
ATOM 3198 C C . LYS A 1 404 ? -13.975 -10.449 8.436 1.00 83.44 404 LYS A C 1
ATOM 3200 O O . LYS A 1 404 ? -13.822 -10.079 9.600 1.00 83.44 404 LYS A O 1
ATOM 3205 N N . LEU A 1 405 ? -13.962 -11.733 8.087 1.00 85.94 405 LEU A N 1
ATOM 3206 C CA . LEU A 1 405 ? -13.774 -12.839 9.025 1.00 85.94 405 LEU A CA 1
ATOM 3207 C C . LEU A 1 405 ? -12.365 -12.859 9.632 1.00 85.94 405 LEU A C 1
ATOM 3209 O O . LEU A 1 405 ? -12.239 -13.035 10.846 1.00 85.94 405 LEU A O 1
ATOM 3213 N N . ILE A 1 406 ? -11.326 -12.600 8.832 1.00 80.94 406 ILE A N 1
ATOM 3214 C CA . ILE A 1 406 ? -9.942 -12.422 9.300 1.00 80.94 406 ILE A CA 1
ATOM 3215 C C . ILE A 1 406 ? -9.855 -11.268 10.307 1.00 80.94 406 ILE A C 1
ATOM 3217 O O . ILE A 1 406 ? -9.328 -11.456 11.401 1.00 80.94 406 ILE A O 1
ATOM 3221 N N . LEU A 1 407 ? -10.422 -10.098 9.995 1.00 83.12 407 LEU A N 1
ATOM 3222 C CA . LEU A 1 407 ? -10.396 -8.930 10.889 1.00 83.12 407 LEU A CA 1
ATOM 3223 C C . LEU A 1 407 ? -11.155 -9.158 12.208 1.00 83.12 407 LEU A C 1
ATOM 3225 O O . LEU A 1 407 ? -10.834 -8.543 13.224 1.00 83.12 407 LEU A O 1
ATOM 3229 N N . LEU A 1 408 ? -12.159 -10.039 12.212 1.00 83.69 408 LEU A N 1
ATOM 3230 C CA . LEU A 1 408 ? -12.962 -10.363 13.395 1.00 83.69 408 LEU A CA 1
ATOM 3231 C C . LEU A 1 408 ? -12.361 -11.454 14.293 1.00 83.69 408 LEU A C 1
ATOM 3233 O O . LEU A 1 408 ? -12.614 -11.439 15.502 1.00 83.69 408 LEU A O 1
ATOM 3237 N N . ASN A 1 409 ? -11.611 -12.399 13.720 1.00 86.94 409 ASN A N 1
ATOM 3238 C CA . ASN A 1 409 ? -11.182 -13.630 14.399 1.00 86.94 409 ASN A CA 1
ATOM 3239 C C . ASN A 1 409 ? -9.654 -13.832 14.437 1.00 86.94 409 ASN A C 1
ATOM 3241 O O . ASN A 1 409 ? -9.174 -14.640 15.231 1.00 86.94 409 ASN A O 1
ATOM 3245 N N . GLY A 1 410 ? -8.900 -13.092 13.620 1.00 77.94 410 GLY A N 1
ATOM 3246 C CA . GLY A 1 410 ? -7.466 -13.264 13.380 1.00 77.94 410 GLY A CA 1
ATOM 3247 C C . GLY A 1 410 ? -7.167 -14.212 12.211 1.00 77.94 410 GLY A C 1
ATOM 3248 O O . GLY A 1 410 ? -7.889 -15.181 11.980 1.00 77.94 410 GLY A O 1
ATOM 3249 N N . GLU A 1 411 ? -6.069 -13.963 11.489 1.00 75.88 411 GLU A N 1
ATOM 3250 C CA . GLU A 1 411 ? -5.639 -14.773 10.329 1.00 75.88 411 GLU A CA 1
ATOM 3251 C C . GLU A 1 411 ? -5.454 -16.259 10.664 1.00 75.88 411 GLU A C 1
ATOM 3253 O O . GLU A 1 411 ? -5.802 -17.129 9.871 1.00 75.88 411 GLU A O 1
ATOM 3258 N N . LYS A 1 412 ? -4.937 -16.557 11.863 1.00 82.06 412 LYS A N 1
ATOM 3259 C CA . LYS A 1 412 ? -4.638 -17.922 12.331 1.00 82.06 412 LYS A CA 1
ATOM 3260 C C . LYS A 1 412 ? -5.830 -18.615 13.013 1.00 82.06 412 LYS A C 1
ATOM 3262 O O . LYS A 1 412 ? -5.638 -19.597 13.730 1.00 82.06 412 LYS A O 1
ATOM 3267 N N . PHE A 1 413 ? -7.055 -18.109 12.848 1.00 87.00 413 PHE A N 1
ATOM 3268 C CA . PHE A 1 413 ? -8.237 -18.717 13.461 1.00 87.00 413 PHE A CA 1
ATOM 3269 C C . PHE A 1 413 ? -8.550 -20.100 12.863 1.00 87.00 413 PHE A C 1
ATOM 3271 O O . PHE A 1 413 ? -8.575 -20.282 11.647 1.00 87.00 413 PHE A O 1
ATOM 3278 N N . SER A 1 414 ? -8.845 -21.083 13.721 1.00 89.12 414 SER A N 1
ATOM 3279 C CA . SER A 1 414 ? -9.157 -22.454 13.300 1.00 89.12 414 SER A CA 1
ATOM 3280 C C . SER A 1 414 ? -10.665 -22.674 13.137 1.00 89.12 414 SER A C 1
ATOM 3282 O O . SER A 1 414 ? -11.397 -22.803 14.121 1.00 89.12 414 SER A O 1
ATOM 3284 N N . TYR A 1 415 ? -11.126 -22.776 11.888 1.00 90.50 415 TYR A N 1
ATOM 3285 C CA . TYR A 1 415 ? -12.534 -22.966 11.509 1.00 90.50 415 TYR A CA 1
ATOM 3286 C C . TYR A 1 415 ? -13.016 -24.426 11.666 1.00 90.50 415 TYR A C 1
ATOM 3288 O O . TYR A 1 415 ? -13.608 -25.003 10.758 1.00 90.50 415 TYR A O 1
ATOM 3296 N N . LYS A 1 416 ? -12.758 -25.044 12.826 1.00 92.88 416 LYS A N 1
ATOM 3297 C CA . LYS A 1 416 ? -13.212 -26.408 13.160 1.00 92.88 416 LYS A CA 1
ATOM 3298 C C . LYS A 1 416 ? -14.622 -26.416 13.765 1.00 92.88 416 LYS A C 1
ATOM 3300 O O . LYS A 1 416 ? -15.009 -25.477 14.463 1.00 92.88 416 LYS A O 1
ATOM 3305 N N . ALA A 1 417 ? -15.363 -27.503 13.545 1.00 93.69 417 ALA A N 1
ATOM 3306 C CA . ALA A 1 417 ? -16.682 -27.725 14.137 1.00 93.69 417 ALA A CA 1
ATOM 3307 C C . ALA A 1 417 ? -16.680 -27.506 15.666 1.00 93.69 417 ALA A C 1
ATOM 3309 O O . ALA A 1 417 ? -15.701 -27.777 16.362 1.00 93.69 417 ALA A O 1
ATOM 3310 N N . GLY A 1 418 ? -17.780 -26.969 16.191 1.00 88.31 418 GLY A N 1
ATOM 3311 C CA . GLY A 1 418 ? -17.959 -26.650 17.606 1.00 88.31 418 GLY A CA 1
ATOM 3312 C C . GLY A 1 418 ? -17.275 -25.364 18.091 1.00 88.31 418 GLY A C 1
ATOM 3313 O O . GLY A 1 418 ? -17.633 -24.888 19.170 1.00 88.31 418 GLY A O 1
ATOM 3314 N N . LYS A 1 419 ? -16.347 -24.764 17.327 1.00 92.31 419 LYS A N 1
ATOM 3315 C CA . LYS A 1 419 ? -15.731 -23.467 17.666 1.00 92.31 419 LYS A CA 1
ATOM 3316 C C . LYS A 1 419 ? -16.710 -22.306 17.472 1.00 92.31 419 LYS A C 1
ATOM 3318 O O . LYS A 1 419 ? -17.585 -22.349 16.609 1.00 92.31 419 LYS A O 1
ATOM 3323 N N . THR A 1 420 ? -16.525 -21.251 18.262 1.00 92.12 420 THR A N 1
ATOM 3324 C CA . THR A 1 420 ? -17.289 -20.001 18.163 1.00 92.12 420 THR A CA 1
ATOM 3325 C C . THR A 1 420 ? -16.555 -19.004 17.271 1.00 92.12 420 THR A C 1
ATOM 3327 O O . THR A 1 420 ? -15.414 -18.654 17.565 1.00 92.12 420 THR A O 1
ATOM 3330 N N . VAL A 1 421 ? -17.215 -18.532 16.214 1.00 90.44 421 VAL A N 1
ATOM 3331 C CA . VAL A 1 421 ? -16.715 -17.532 15.260 1.00 90.44 421 VAL A CA 1
ATOM 3332 C C . VAL A 1 421 ? -17.510 -16.238 15.392 1.00 90.44 421 VAL A C 1
ATOM 3334 O O . VAL A 1 421 ? -18.739 -16.261 15.476 1.00 90.44 421 VAL A O 1
ATOM 3337 N N . LYS A 1 422 ? -16.814 -15.101 15.350 1.00 89.19 422 LYS A N 1
ATOM 3338 C CA . LYS A 1 422 ? -17.408 -13.769 15.199 1.00 89.19 422 LYS A CA 1
ATOM 3339 C C . LYS A 1 422 ? -17.684 -13.499 13.724 1.00 89.19 422 LYS A C 1
ATOM 3341 O O . LYS A 1 422 ? -16.757 -13.545 12.917 1.00 89.19 422 LYS A O 1
ATOM 3346 N N . ILE A 1 423 ? -18.923 -13.166 13.373 1.00 86.94 423 ILE A N 1
ATOM 3347 C CA . ILE A 1 423 ? -19.292 -12.746 12.013 1.00 86.94 423 ILE A CA 1
ATOM 3348 C C . ILE A 1 423 ? -20.044 -11.416 12.021 1.00 86.94 423 ILE A C 1
ATOM 3350 O O . ILE A 1 423 ? -20.783 -11.125 12.963 1.00 86.94 423 ILE A O 1
ATOM 3354 N N . ALA A 1 424 ? -19.899 -10.637 10.948 1.00 81.25 424 ALA A N 1
ATOM 3355 C CA . ALA A 1 424 ? -20.793 -9.520 10.664 1.00 81.25 424 ALA A CA 1
ATOM 3356 C C . ALA A 1 424 ? -22.147 -10.065 10.164 1.00 81.25 424 ALA A C 1
ATOM 3358 O O . ALA A 1 424 ? -22.190 -10.876 9.231 1.00 81.25 424 ALA A O 1
ATOM 3359 N N . LYS A 1 425 ? -23.239 -9.657 10.823 1.00 73.06 425 LYS A N 1
ATOM 3360 C CA . LYS A 1 425 ? -24.625 -10.084 10.546 1.00 73.06 425 LYS A CA 1
ATOM 3361 C C . LYS A 1 425 ? -25.368 -9.087 9.666 1.00 73.06 425 LYS A C 1
ATOM 3363 O O . LYS A 1 425 ? -25.957 -9.473 8.665 1.00 73.06 425 LYS A O 1
ATOM 3368 N N . SER A 1 426 ? -25.334 -7.822 10.059 1.00 67.69 426 SER A N 1
ATOM 3369 C CA . SER A 1 426 ? -26.014 -6.709 9.402 1.00 67.69 426 SER A CA 1
ATOM 3370 C C . SER A 1 426 ? -25.104 -5.482 9.424 1.00 67.69 426 SER A C 1
ATOM 3372 O O . SER A 1 426 ? -24.220 -5.378 10.278 1.00 67.69 426 SER A O 1
ATOM 3374 N N . LEU A 1 427 ? -25.295 -4.570 8.475 1.00 68.06 427 LEU A N 1
ATOM 3375 C CA . LEU A 1 427 ? -24.527 -3.334 8.338 1.00 68.06 427 LEU A CA 1
ATOM 3376 C C . LEU A 1 427 ? -25.476 -2.147 8.488 1.00 68.06 427 LEU A C 1
ATOM 3378 O O . LEU A 1 427 ? -26.609 -2.215 8.012 1.00 68.06 427 LEU A O 1
ATOM 3382 N N . THR A 1 428 ? -25.022 -1.041 9.081 1.00 67.44 428 THR A N 1
ATOM 3383 C CA . THR A 1 428 ? -25.731 0.230 8.898 1.00 67.44 428 THR A CA 1
ATOM 3384 C C . THR A 1 428 ? -25.655 0.619 7.425 1.00 67.44 428 THR A C 1
ATOM 3386 O O . THR A 1 428 ? -24.567 0.664 6.850 1.00 67.44 428 THR A O 1
ATOM 3389 N N . GLU A 1 429 ? -26.802 0.922 6.819 1.00 69.50 429 GLU A N 1
ATOM 3390 C CA . GLU A 1 429 ? -26.864 1.442 5.453 1.00 69.50 429 GLU A CA 1
ATOM 3391 C C . GLU A 1 429 ? -25.975 2.684 5.284 1.00 69.50 429 GLU A C 1
ATOM 3393 O O . GLU A 1 429 ? -25.841 3.513 6.190 1.00 69.50 429 GLU A O 1
ATOM 3398 N N . SER A 1 430 ? -25.380 2.839 4.099 1.00 68.81 430 SER A N 1
ATOM 3399 C CA . SER A 1 430 ? -24.358 3.863 3.848 1.00 68.81 430 SER A CA 1
ATOM 3400 C C . SER A 1 430 ? -24.853 5.290 4.103 1.00 68.81 430 SER A C 1
ATOM 3402 O O . SER A 1 430 ? -24.095 6.097 4.641 1.00 68.81 430 SER A O 1
ATOM 3404 N N . LYS A 1 431 ? -26.120 5.592 3.783 1.00 76.81 431 LYS A N 1
ATOM 3405 C CA . LYS A 1 431 ? -26.750 6.900 4.028 1.00 76.81 431 LYS A CA 1
ATOM 3406 C C . LYS A 1 431 ? -26.883 7.200 5.539 1.00 76.81 431 LYS A C 1
ATOM 3408 O O . LYS A 1 431 ? -26.211 8.133 5.983 1.00 76.81 431 LYS A O 1
ATOM 3413 N N . PRO A 1 432 ? -27.609 6.408 6.363 1.00 79.19 432 PRO A N 1
ATOM 3414 C CA . PRO A 1 432 ? -27.602 6.570 7.820 1.00 79.19 432 PRO A CA 1
ATOM 3415 C C . PRO A 1 432 ? -26.200 6.595 8.446 1.00 79.19 432 PRO A C 1
ATOM 3417 O O . PRO A 1 432 ? -25.931 7.438 9.297 1.00 79.19 432 PRO A O 1
ATOM 3420 N N . ALA A 1 433 ? -25.269 5.737 8.012 1.00 77.75 433 ALA A N 1
ATOM 3421 C CA . ALA A 1 433 ? -23.906 5.718 8.553 1.00 77.75 433 ALA A CA 1
ATOM 3422 C C . ALA A 1 433 ? -23.132 7.023 8.273 1.00 77.75 433 ALA A C 1
ATOM 3424 O O . ALA A 1 433 ? -22.401 7.515 9.140 1.00 77.75 433 ALA A O 1
ATOM 3425 N N . GLN A 1 434 ? -23.300 7.604 7.079 1.00 78.44 434 GLN A N 1
ATOM 3426 C CA . GLN A 1 434 ? -22.737 8.911 6.730 1.00 78.44 434 GLN A CA 1
ATOM 3427 C C . GLN A 1 434 ? -23.384 10.041 7.530 1.00 78.44 434 GLN A C 1
ATOM 3429 O O . GLN A 1 434 ? -22.667 10.932 7.981 1.00 78.44 434 GLN A O 1
ATOM 3434 N N . GLU A 1 435 ? -24.704 10.012 7.729 1.00 80.81 435 GLU A N 1
ATOM 3435 C CA . GLU A 1 435 ? -25.392 10.988 8.575 1.00 80.81 435 GLU A CA 1
ATOM 3436 C C . GLU A 1 435 ? -24.878 10.926 10.007 1.00 80.81 435 GLU A C 1
ATOM 3438 O O . GLU A 1 435 ? -24.284 11.896 10.461 1.00 80.81 435 GLU A O 1
ATOM 3443 N N . LEU A 1 436 ? -24.974 9.775 10.673 1.00 87.00 436 LEU A N 1
ATOM 3444 C CA . LEU A 1 436 ? -24.483 9.557 12.038 1.00 87.00 436 LEU A CA 1
ATOM 3445 C C . LEU A 1 436 ? -23.017 10.005 12.213 1.00 87.00 436 LEU A C 1
ATOM 3447 O O . LEU A 1 436 ? -22.680 10.672 13.193 1.00 87.00 436 LEU A O 1
ATOM 3451 N N . THR A 1 437 ? -22.164 9.762 11.211 1.00 84.44 437 THR A N 1
ATOM 3452 C CA . THR A 1 437 ? -20.770 10.243 11.193 1.00 84.44 437 THR A CA 1
ATOM 3453 C C . THR A 1 437 ? -20.653 11.778 11.208 1.00 84.44 437 THR A C 1
ATOM 3455 O O . THR A 1 437 ? -19.749 12.298 11.868 1.00 84.44 437 THR A O 1
ATOM 3458 N N . LYS A 1 438 ? -21.554 12.523 10.543 1.00 82.44 438 LYS A N 1
ATOM 3459 C CA . LYS A 1 438 ? -21.603 14.006 10.581 1.00 82.44 438 LYS A CA 1
ATOM 3460 C C . LYS A 1 438 ? -21.952 14.553 11.974 1.00 82.44 438 LYS A C 1
ATOM 3462 O O . LYS A 1 438 ? -21.610 15.697 12.256 1.00 82.44 438 LYS A O 1
ATOM 3467 N N . TYR A 1 439 ? -22.594 13.755 12.831 1.00 81.50 439 TYR A N 1
ATOM 3468 C CA . TYR A 1 439 ? -22.966 14.108 14.212 1.00 81.50 439 TYR A CA 1
ATOM 3469 C C . TYR A 1 439 ? -22.004 13.520 15.263 1.00 81.50 439 TYR A C 1
ATOM 3471 O O . TYR A 1 439 ? -22.352 13.388 16.430 1.00 81.50 439 TYR A O 1
ATOM 3479 N N . GLY A 1 440 ? -20.787 13.133 14.858 1.00 81.19 440 GLY A N 1
ATOM 3480 C CA . GLY A 1 440 ? -19.739 12.641 15.763 1.00 81.19 440 GLY A CA 1
ATOM 3481 C C . GLY A 1 440 ? -19.732 11.125 15.994 1.00 81.19 440 GLY A C 1
ATOM 3482 O O . GLY A 1 440 ? -18.704 10.582 16.410 1.00 81.19 440 GLY A O 1
ATOM 3483 N N . PHE A 1 441 ? -20.801 10.407 15.634 1.00 86.38 441 PHE A N 1
ATOM 3484 C CA . PHE A 1 441 ? -20.884 8.945 15.736 1.00 86.38 441 PHE A CA 1
ATOM 3485 C C . PHE A 1 441 ? -20.098 8.267 14.602 1.00 86.38 441 PHE A C 1
ATOM 3487 O O . PHE A 1 441 ? -20.651 7.719 13.655 1.00 86.38 441 PHE A O 1
ATOM 3494 N N . LYS A 1 442 ? -18.765 8.324 14.665 1.00 84.50 442 LYS A N 1
ATOM 3495 C CA . LYS A 1 442 ? -17.872 7.650 13.704 1.00 84.50 442 LYS A CA 1
ATOM 3496 C C . LYS A 1 442 ? -17.921 6.132 13.898 1.00 84.50 442 LYS A C 1
ATOM 3498 O O . LYS A 1 442 ? -17.880 5.680 15.038 1.00 84.50 442 LYS A O 1
ATOM 3503 N N . ALA A 1 443 ? -17.917 5.351 12.817 1.00 77.94 443 ALA A N 1
ATOM 3504 C CA . ALA A 1 443 ? -17.853 3.883 12.854 1.00 77.94 443 ALA A CA 1
ATOM 3505 C C . ALA A 1 443 ? -16.488 3.366 13.372 1.00 77.94 443 ALA A C 1
ATOM 3507 O O . ALA A 1 443 ? -15.585 3.017 12.608 1.00 77.94 443 ALA A O 1
ATOM 3508 N N . SER A 1 444 ? -16.331 3.362 14.696 1.00 75.69 444 SER A N 1
ATOM 3509 C CA . SER A 1 444 ? -15.130 2.979 15.444 1.00 75.69 444 SER A CA 1
ATOM 3510 C C . SER A 1 444 ? -15.441 1.854 16.437 1.00 75.69 444 SER A C 1
ATOM 3512 O O . SER A 1 444 ? -16.603 1.587 16.736 1.00 75.69 444 SER A O 1
ATOM 3514 N N . ALA A 1 445 ? -14.407 1.216 16.994 1.00 69.38 445 ALA A N 1
ATOM 3515 C CA . ALA A 1 445 ? -14.591 0.168 17.998 1.00 69.38 445 ALA A CA 1
ATOM 3516 C C . ALA A 1 445 ? -15.343 0.666 19.252 1.00 69.38 445 ALA A C 1
ATOM 3518 O O . ALA A 1 445 ? -16.160 -0.074 19.795 1.00 69.38 445 ALA A O 1
ATOM 3519 N N . GLY A 1 446 ? -15.118 1.920 19.672 1.00 69.06 446 GLY A N 1
ATOM 3520 C CA . GLY A 1 446 ? -15.810 2.532 20.816 1.00 69.06 446 GLY A CA 1
ATOM 3521 C C . GLY A 1 446 ? -17.300 2.774 20.559 1.00 69.06 446 GLY A C 1
ATOM 3522 O O . GLY A 1 446 ? -18.131 2.430 21.392 1.00 69.06 446 GLY A O 1
ATOM 3523 N N . ASN A 1 447 ? -17.650 3.250 19.361 1.00 75.56 447 ASN A N 1
ATOM 3524 C CA . ASN A 1 447 ? -19.039 3.520 18.972 1.00 75.56 447 ASN A CA 1
ATOM 3525 C C . ASN A 1 447 ? -19.765 2.276 18.425 1.00 75.56 447 ASN A C 1
ATOM 3527 O O . ASN A 1 447 ? -20.888 2.376 17.936 1.00 75.56 447 ASN A O 1
ATOM 3531 N N . ARG A 1 448 ? -19.157 1.086 18.462 1.00 75.75 448 ARG A N 1
ATOM 3532 C CA . ARG A 1 448 ? -19.770 -0.121 17.887 1.00 75.75 448 ARG A CA 1
ATOM 3533 C C . ARG A 1 448 ? -21.136 -0.426 18.501 1.00 75.75 448 ARG A C 1
ATOM 3535 O O . ARG A 1 448 ? -22.050 -0.850 17.802 1.00 75.75 448 ARG A O 1
ATOM 3542 N N . ILE A 1 449 ? -21.277 -0.194 19.804 1.00 77.06 449 ILE A N 1
ATOM 3543 C CA . ILE A 1 449 ? -22.500 -0.516 20.549 1.00 77.06 449 ILE A CA 1
ATOM 3544 C C . ILE A 1 449 ? -23.630 0.458 20.200 1.00 77.06 449 ILE A C 1
ATOM 3546 O O . ILE A 1 449 ? -24.775 0.027 20.075 1.00 77.06 449 ILE A O 1
ATOM 3550 N N . PHE A 1 450 ? -23.301 1.726 19.925 1.00 85.00 450 PHE A N 1
ATOM 3551 C CA . PHE A 1 450 ? -24.224 2.695 19.333 1.00 85.00 450 PHE A CA 1
ATOM 3552 C C . PHE A 1 450 ? -24.814 2.165 18.022 1.00 85.00 450 PHE A C 1
ATOM 3554 O O . PHE A 1 450 ? -26.031 2.051 17.886 1.00 85.00 450 PHE A O 1
ATOM 3561 N N . PHE A 1 451 ? -23.951 1.776 17.076 1.00 84.19 451 PHE A N 1
ATOM 3562 C CA . PHE A 1 451 ? -24.381 1.268 15.772 1.00 84.19 451 PHE A CA 1
ATOM 3563 C C . PHE A 1 451 ? -25.155 -0.049 15.877 1.00 84.19 451 PHE A C 1
ATOM 3565 O O . PHE A 1 451 ? -26.129 -0.236 15.157 1.00 84.19 451 PHE A O 1
ATOM 3572 N N . GLN A 1 452 ? -24.790 -0.939 16.804 1.00 79.38 452 GLN A N 1
ATOM 3573 C CA . GLN A 1 452 ? -25.547 -2.165 17.079 1.00 79.38 452 GLN A CA 1
ATOM 3574 C C . GLN A 1 452 ? -26.958 -1.867 17.590 1.00 79.38 452 GLN A C 1
ATOM 3576 O O . GLN A 1 452 ? -27.930 -2.384 17.041 1.00 79.38 452 GLN A O 1
ATOM 3581 N N . LYS A 1 453 ? -27.083 -0.990 18.592 1.00 82.38 453 LYS A N 1
ATOM 3582 C CA . LYS A 1 453 ? -28.379 -0.548 19.116 1.00 82.38 453 LYS A CA 1
ATOM 3583 C C . LYS A 1 453 ? -29.218 0.123 18.029 1.00 82.38 453 LYS A C 1
ATOM 3585 O O . LYS A 1 453 ? -30.371 -0.252 17.861 1.00 82.38 453 LYS A O 1
ATOM 3590 N N . PHE A 1 454 ? -28.628 1.028 17.244 1.00 87.19 454 PHE A N 1
ATOM 3591 C CA . PHE A 1 454 ? -29.290 1.686 16.114 1.00 87.19 454 PHE A CA 1
ATOM 3592 C C . PHE A 1 454 ? -29.744 0.693 15.032 1.00 87.19 454 PHE A C 1
ATOM 3594 O O . PHE A 1 454 ? -30.873 0.777 14.560 1.00 87.19 454 PHE A O 1
ATOM 3601 N N . ASN A 1 455 ? -28.913 -0.284 14.655 1.00 82.94 455 ASN A N 1
ATOM 3602 C CA . ASN A 1 455 ? -29.258 -1.275 13.630 1.00 82.94 455 ASN A CA 1
ATOM 3603 C C . ASN A 1 455 ? -30.386 -2.221 14.067 1.00 82.94 455 ASN A C 1
ATOM 3605 O O . ASN A 1 455 ? -31.169 -2.639 13.214 1.00 82.94 455 ASN A O 1
ATOM 3609 N N . ASN A 1 456 ? -30.506 -2.498 15.369 1.00 82.12 456 ASN A N 1
ATOM 3610 C CA . ASN A 1 456 ? -31.579 -3.312 15.945 1.00 82.12 456 ASN A CA 1
ATOM 3611 C C . ASN A 1 456 ? -32.937 -2.587 16.026 1.00 82.12 456 ASN A C 1
ATOM 3613 O O . ASN A 1 456 ? -33.953 -3.235 16.267 1.00 82.12 456 ASN A O 1
ATOM 3617 N N . LEU A 1 457 ? -32.979 -1.268 15.811 1.00 85.50 457 LEU A N 1
ATOM 3618 C CA . LEU A 1 457 ? -34.230 -0.514 15.708 1.00 85.50 457 LEU A CA 1
ATOM 3619 C C . LEU A 1 457 ? -34.990 -0.868 14.419 1.00 85.50 457 LEU A C 1
ATOM 3621 O O . LEU A 1 457 ? -34.391 -1.111 13.363 1.00 85.50 457 LEU A O 1
ATOM 3625 N N . ASN A 1 458 ? -36.323 -0.825 14.477 1.00 87.25 458 ASN A N 1
ATOM 3626 C CA . ASN A 1 458 ? -37.151 -0.915 13.273 1.00 87.25 458 ASN A CA 1
ATOM 3627 C C . ASN A 1 458 ? -37.024 0.361 12.408 1.00 87.25 458 ASN A C 1
ATOM 3629 O O . ASN A 1 458 ? -36.502 1.383 12.859 1.00 87.25 458 ASN A O 1
ATOM 3633 N N . SER A 1 459 ? -37.484 0.317 11.155 1.00 84.00 459 SER A N 1
ATOM 3634 C CA . SER A 1 459 ? -37.300 1.418 10.193 1.00 84.00 459 SER A CA 1
ATOM 3635 C C . SER A 1 459 ? -37.878 2.758 10.670 1.00 84.00 459 SER A C 1
ATOM 3637 O O . SER A 1 459 ? -37.247 3.796 10.470 1.00 84.00 459 SER A O 1
ATOM 3639 N N . GLN A 1 460 ? -39.022 2.742 11.363 1.00 89.19 460 GLN A N 1
ATOM 3640 C CA . GLN A 1 460 ? -39.634 3.953 11.919 1.00 89.19 460 GLN A CA 1
ATOM 3641 C C . GLN A 1 460 ? -38.800 4.524 13.072 1.00 89.19 460 GLN A C 1
ATOM 3643 O O . GLN A 1 460 ? -38.501 5.714 13.099 1.00 89.19 460 GLN A O 1
ATOM 3648 N N . GLN A 1 461 ? -38.369 3.673 14.005 1.00 90.75 461 GLN A N 1
ATOM 3649 C CA . GLN A 1 461 ? -37.501 4.066 15.116 1.00 90.75 461 GLN A CA 1
ATOM 3650 C C . GLN A 1 461 ? -36.159 4.626 14.624 1.00 90.75 461 GLN A C 1
ATOM 3652 O O . GLN A 1 461 ? -35.688 5.623 15.169 1.00 90.75 461 GLN A O 1
ATOM 3657 N N . LYS A 1 462 ? -35.565 4.033 13.577 1.00 89.38 462 LYS A N 1
ATOM 3658 C CA . LYS A 1 462 ? -34.343 4.549 12.936 1.00 89.38 462 LYS A CA 1
ATOM 3659 C C . LYS A 1 462 ? -34.536 5.972 12.428 1.00 89.38 462 LYS A C 1
ATOM 3661 O O . LYS A 1 462 ? -33.694 6.818 12.721 1.00 89.38 462 LYS A O 1
ATOM 3666 N N . GLN A 1 463 ? -35.636 6.250 11.723 1.00 89.75 463 GLN A N 1
ATOM 3667 C CA . GLN A 1 463 ? -35.900 7.607 11.246 1.00 89.75 463 GLN A CA 1
ATOM 3668 C C . GLN A 1 463 ? -36.191 8.583 12.383 1.00 89.75 463 GLN A C 1
ATOM 3670 O O . GLN A 1 463 ? -35.584 9.647 12.416 1.00 89.75 463 GLN A O 1
ATOM 3675 N N . ASN A 1 464 ? -37.009 8.206 13.370 1.00 92.31 464 ASN A N 1
ATOM 3676 C CA . ASN A 1 464 ? -37.263 9.059 14.533 1.00 92.31 464 ASN A CA 1
ATOM 3677 C C . ASN A 1 464 ? -35.945 9.450 15.237 1.00 92.31 464 ASN A C 1
ATOM 3679 O O . ASN A 1 464 ? -35.752 10.614 15.586 1.00 92.31 464 ASN A O 1
ATOM 3683 N N . VAL A 1 465 ? -35.006 8.504 15.390 1.00 92.12 465 VAL A N 1
ATOM 3684 C CA . VAL A 1 465 ? -33.661 8.768 15.933 1.00 92.12 465 VAL A CA 1
ATOM 3685 C C . VAL A 1 465 ? -32.858 9.715 15.040 1.00 92.12 465 VAL A C 1
ATOM 3687 O O . VAL A 1 465 ? -32.266 10.658 15.561 1.00 92.12 465 VAL A O 1
ATOM 3690 N N . LEU A 1 466 ? -32.834 9.512 13.718 1.00 91.12 466 LEU A N 1
ATOM 3691 C CA . LEU A 1 466 ? -32.132 10.418 12.798 1.00 91.12 466 LEU A CA 1
ATOM 3692 C C . LEU A 1 466 ? -32.709 11.841 12.865 1.00 91.12 466 LEU A C 1
ATOM 3694 O O . LEU A 1 466 ? -31.942 12.792 13.001 1.00 91.12 466 LEU A O 1
ATOM 3698 N N . SER A 1 467 ? -34.036 11.997 12.880 1.00 90.75 467 SER A N 1
ATOM 3699 C CA . SER A 1 467 ? -34.705 13.292 13.054 1.00 90.75 467 SER A CA 1
ATOM 3700 C C . SER A 1 467 ? -34.385 13.946 14.403 1.00 90.75 467 SER A C 1
ATOM 3702 O O . SER A 1 467 ? -34.107 15.143 14.447 1.00 90.75 467 SER A O 1
ATOM 3704 N N . ALA A 1 468 ? -34.344 13.184 15.501 1.00 91.44 468 ALA A N 1
ATOM 3705 C CA . ALA A 1 468 ? -33.956 13.706 16.813 1.00 91.44 468 ALA A CA 1
ATOM 3706 C C . ALA A 1 468 ? -32.483 14.163 16.848 1.00 91.44 468 ALA A C 1
ATOM 3708 O O . ALA A 1 468 ? -32.176 15.223 17.390 1.00 91.44 468 ALA A O 1
ATOM 3709 N N . ILE A 1 469 ? -31.570 13.422 16.210 1.00 90.75 469 ILE A N 1
ATOM 3710 C CA . ILE A 1 469 ? -30.155 13.809 16.070 1.00 90.75 469 ILE A CA 1
ATOM 3711 C C . ILE A 1 469 ? -30.012 15.075 15.199 1.00 90.75 469 ILE A C 1
ATOM 3713 O O . ILE A 1 469 ? -29.251 15.985 15.538 1.00 90.75 469 ILE A O 1
ATOM 3717 N N . GLN A 1 470 ? -30.772 15.170 14.103 1.00 89.50 470 GLN A N 1
ATOM 3718 C CA . GLN A 1 470 ? -30.842 16.364 13.255 1.00 89.50 470 GLN A CA 1
ATOM 3719 C C . GLN A 1 470 ? -31.369 17.583 14.037 1.00 89.50 470 GLN A C 1
ATOM 3721 O O . GLN A 1 470 ? -30.788 18.666 13.934 1.00 89.50 470 GLN A O 1
ATOM 3726 N N . TYR A 1 471 ? -32.398 17.400 14.871 1.00 90.38 471 TYR A N 1
ATOM 3727 C CA . TYR A 1 471 ? -32.922 18.434 15.766 1.00 90.38 471 TYR A CA 1
ATOM 3728 C C . TYR A 1 471 ? -31.885 18.879 16.809 1.00 90.38 471 TYR A C 1
ATOM 3730 O O . TYR A 1 471 ? -31.647 20.073 16.956 1.00 90.38 471 TYR A O 1
ATOM 3738 N N . CYS A 1 472 ? -31.176 17.955 17.466 1.00 89.12 472 CYS A N 1
ATOM 3739 C CA . CYS A 1 472 ? -30.088 18.309 18.387 1.00 89.12 472 CYS A CA 1
ATOM 3740 C C . CYS A 1 472 ? -29.041 19.224 17.725 1.00 89.12 472 CYS A C 1
ATOM 3742 O O . CYS A 1 472 ? -28.627 20.218 18.324 1.00 89.12 472 CYS A O 1
ATOM 3744 N N . LYS A 1 473 ? -28.679 18.967 16.459 1.00 83.56 473 LYS A N 1
ATOM 3745 C CA . LYS A 1 473 ? -27.782 19.854 15.701 1.00 83.56 473 LYS A CA 1
ATOM 3746 C C . LYS A 1 473 ? -28.386 21.237 15.436 1.00 83.56 473 LYS A C 1
ATOM 3748 O O . LYS A 1 473 ? -27.638 22.212 15.493 1.00 83.56 473 LYS A O 1
ATOM 3753 N N . SER A 1 474 ? -29.688 21.355 15.152 1.00 87.56 474 SER A N 1
ATOM 3754 C CA . SER A 1 474 ? -30.329 22.676 14.989 1.00 87.56 474 SER A CA 1
ATOM 3755 C C . SER A 1 474 ? -30.255 23.495 16.285 1.00 87.56 474 SER A C 1
ATOM 3757 O O . SER A 1 474 ? -30.013 24.698 16.240 1.00 87.56 474 SER A O 1
ATOM 3759 N N . GLN A 1 475 ? -30.315 22.815 17.434 1.00 88.50 475 GLN A N 1
ATOM 3760 C CA . GLN A 1 475 ? -30.117 23.377 18.774 1.00 88.50 475 GLN A CA 1
ATOM 3761 C C . GLN A 1 475 ? -28.635 23.535 19.183 1.00 88.50 475 GLN A C 1
ATOM 3763 O O . GLN A 1 475 ? -28.342 23.792 20.347 1.00 88.50 475 GLN A O 1
ATOM 3768 N N . LYS A 1 476 ? -27.683 23.382 18.248 1.00 87.94 476 LYS A N 1
ATOM 3769 C CA . LYS A 1 476 ? -26.221 23.449 18.474 1.00 87.94 476 LYS A CA 1
ATOM 3770 C C . LYS A 1 476 ? -25.661 22.413 19.469 1.00 87.94 476 LYS A C 1
ATOM 3772 O O . LYS A 1 476 ? -24.506 22.526 19.876 1.00 87.94 476 LYS A O 1
ATOM 3777 N N . ILE A 1 477 ? -26.418 21.366 19.801 1.00 84.44 477 ILE A N 1
ATOM 3778 C CA . ILE A 1 477 ? -25.957 20.243 20.627 1.00 84.44 477 ILE A CA 1
ATOM 3779 C C . ILE A 1 477 ? -25.108 19.319 19.743 1.00 84.44 477 ILE A C 1
ATOM 3781 O O . ILE A 1 477 ? -25.622 18.661 18.836 1.00 84.44 477 ILE A O 1
ATOM 3785 N N . THR A 1 478 ? -23.795 19.291 19.983 1.00 81.88 478 THR A N 1
ATOM 3786 C CA . THR A 1 478 ? -22.811 18.565 19.151 1.00 81.88 478 THR A CA 1
ATOM 3787 C C . THR A 1 478 ? -22.100 17.419 19.872 1.00 81.88 478 THR A C 1
ATOM 3789 O O . THR A 1 478 ? -21.461 16.595 19.218 1.00 81.88 478 THR A O 1
ATOM 3792 N N . ASN A 1 479 ? -22.212 17.338 21.199 1.00 83.44 479 ASN A N 1
ATOM 3793 C CA . ASN A 1 479 ? -21.621 16.272 22.001 1.00 83.44 479 ASN A CA 1
ATOM 3794 C C . ASN A 1 479 ? -22.419 14.958 21.833 1.00 83.44 479 ASN A C 1
ATOM 3796 O O . ASN A 1 479 ? -23.626 14.942 22.091 1.00 83.44 479 ASN A O 1
ATOM 3800 N N . PRO A 1 480 ? -21.774 13.835 21.455 1.00 83.62 480 PRO A N 1
ATOM 3801 C CA . PRO A 1 480 ? -22.432 12.537 21.333 1.00 83.62 480 PRO A CA 1
ATOM 3802 C C . PRO A 1 480 ? -23.166 12.051 22.592 1.00 83.62 480 PRO A C 1
ATOM 3804 O O . PRO A 1 480 ? -24.149 11.328 22.445 1.00 83.62 480 PRO A O 1
ATOM 3807 N N . SER A 1 481 ? -22.724 12.411 23.805 1.00 80.56 481 SER A N 1
ATOM 3808 C CA . SER A 1 481 ? -23.438 12.081 25.052 1.00 80.56 481 SER A CA 1
ATOM 3809 C C . SER A 1 481 ? -24.780 12.805 25.141 1.00 80.56 481 SER A C 1
ATOM 3811 O O . SER A 1 481 ? -25.822 12.161 25.255 1.00 80.56 481 SER A O 1
ATOM 3813 N N . ASP A 1 482 ? -24.760 14.131 25.014 1.00 81.50 482 ASP A N 1
ATOM 3814 C CA . ASP A 1 482 ? -25.934 15.000 25.141 1.00 81.50 482 ASP A CA 1
ATOM 3815 C C . ASP A 1 482 ? -26.998 14.646 24.089 1.00 81.50 482 ASP A C 1
ATOM 3817 O O . ASP A 1 482 ? -28.195 14.589 24.376 1.00 81.50 482 ASP A O 1
ATOM 3821 N N . ILE A 1 483 ? -26.557 14.307 22.870 1.00 85.94 483 ILE A N 1
ATOM 3822 C CA . ILE A 1 483 ? -27.436 13.821 21.800 1.00 85.94 483 ILE A CA 1
ATOM 3823 C C . ILE A 1 483 ? -28.131 12.507 22.210 1.00 85.94 483 ILE A C 1
ATOM 3825 O O . ILE A 1 483 ? -29.340 12.376 22.017 1.00 85.94 483 ILE A O 1
ATOM 3829 N N . LYS A 1 484 ? -27.415 11.541 22.806 1.00 86.31 484 LYS A N 1
ATOM 3830 C CA . LYS A 1 484 ? -28.014 10.279 23.295 1.00 86.31 484 LYS A CA 1
ATOM 3831 C C . LYS A 1 484 ? -28.966 10.514 24.462 1.00 86.31 484 LYS A C 1
ATOM 3833 O O . LYS A 1 484 ? -30.027 9.894 24.494 1.00 86.31 484 LYS A O 1
ATOM 3838 N N . ALA A 1 485 ? -28.618 11.417 25.381 1.00 80.75 485 ALA A N 1
ATOM 3839 C CA . ALA A 1 485 ? -29.487 11.820 26.482 1.00 80.75 485 ALA A CA 1
ATOM 3840 C C . ALA A 1 485 ? -30.813 12.381 25.948 1.00 80.75 485 ALA A C 1
ATOM 3842 O O . ALA A 1 485 ? -31.884 11.965 26.394 1.00 80.75 485 ALA A O 1
ATOM 3843 N N . LYS A 1 486 ? -30.754 13.247 24.926 1.00 83.19 486 LYS A N 1
ATOM 3844 C CA . LYS A 1 486 ? -31.949 13.836 24.314 1.00 83.19 486 LYS A CA 1
ATOM 3845 C C . LYS A 1 486 ? -32.772 12.831 23.504 1.00 83.19 486 LYS A C 1
ATOM 3847 O O . LYS A 1 486 ? -33.998 12.892 23.543 1.00 83.19 486 LYS A O 1
ATOM 3852 N N . VAL A 1 487 ? -32.138 11.872 22.822 1.00 87.31 487 VAL A N 1
ATOM 3853 C CA . VAL A 1 487 ? -32.834 10.753 22.152 1.00 87.31 487 VAL A CA 1
ATOM 3854 C C . VAL A 1 487 ? -33.542 9.841 23.165 1.00 87.31 487 VAL A C 1
ATOM 3856 O O . VAL A 1 487 ? -34.691 9.459 22.944 1.00 87.31 487 VAL A O 1
ATOM 3859 N N . LEU A 1 488 ? -32.905 9.531 24.299 1.00 84.25 488 LEU A N 1
ATOM 3860 C CA . LEU A 1 488 ? -33.522 8.752 25.378 1.00 84.25 488 LEU A CA 1
ATOM 3861 C C . LEU A 1 488 ? -34.708 9.496 26.011 1.00 84.25 488 LEU A C 1
ATOM 3863 O O . LEU A 1 488 ? -35.744 8.889 26.267 1.00 84.25 488 LEU A O 1
ATOM 3867 N N . GLU A 1 489 ? -34.579 10.804 26.221 1.00 79.00 489 GLU A N 1
ATOM 3868 C CA . GLU A 1 489 ? -35.644 11.665 26.744 1.00 79.00 489 GLU A CA 1
ATOM 3869 C C . GLU A 1 489 ? -36.856 11.739 25.805 1.00 79.00 489 GLU A C 1
ATOM 3871 O O . GLU A 1 489 ? -37.984 11.505 26.230 1.00 79.00 489 GLU A O 1
ATOM 3876 N N . THR A 1 490 ? -36.621 12.049 24.527 1.00 84.44 490 THR A N 1
ATOM 3877 C CA . THR A 1 490 ? -37.689 12.346 23.556 1.00 84.44 490 THR A CA 1
ATOM 3878 C C . THR A 1 490 ? -38.337 11.099 22.961 1.00 84.44 490 THR A C 1
ATOM 3880 O O . THR A 1 490 ? -39.536 11.107 22.700 1.00 84.44 490 THR A O 1
ATOM 3883 N N . LEU A 1 491 ? -37.572 10.020 22.752 1.00 87.00 491 LEU A N 1
ATOM 3884 C CA . LEU A 1 491 ? -38.050 8.801 22.085 1.00 87.00 491 LEU A CA 1
ATOM 3885 C C . LEU A 1 491 ? -38.103 7.577 23.009 1.00 87.00 491 LEU A C 1
ATOM 3887 O O . LEU A 1 491 ? -38.629 6.538 22.615 1.00 87.00 491 LEU A O 1
ATOM 3891 N N . GLY A 1 492 ? -37.532 7.648 24.217 1.00 80.94 492 GLY A N 1
ATOM 3892 C CA . GLY A 1 492 ? -37.390 6.487 25.103 1.00 80.94 492 GLY A CA 1
ATOM 3893 C C . GLY A 1 492 ? -36.357 5.454 24.635 1.00 80.94 492 GLY A C 1
ATOM 3894 O O . GLY A 1 492 ? -36.334 4.346 25.166 1.00 80.94 492 GLY A O 1
ATOM 3895 N N . ILE A 1 493 ? -35.518 5.783 23.645 1.00 84.19 493 ILE A N 1
ATOM 3896 C CA . ILE A 1 493 ? -34.570 4.850 23.019 1.00 84.19 493 ILE A CA 1
ATOM 3897 C C . ILE A 1 493 ? -33.179 5.015 23.647 1.00 84.19 493 ILE A C 1
ATOM 3899 O O . ILE A 1 493 ? -32.514 6.032 23.450 1.00 84.19 493 ILE A O 1
ATOM 3903 N N . ASN A 1 494 ? -32.698 4.001 24.375 1.00 82.44 494 ASN A N 1
ATOM 3904 C CA . ASN A 1 494 ? -31.363 4.032 24.979 1.00 82.44 494 ASN A CA 1
ATOM 3905 C C . ASN A 1 494 ? -30.246 3.740 23.959 1.00 82.44 494 ASN A C 1
ATOM 3907 O O . ASN A 1 494 ? -29.939 2.578 23.681 1.00 82.44 494 ASN A O 1
ATOM 3911 N N . LEU A 1 495 ? -29.545 4.785 23.514 1.00 83.56 495 LEU A N 1
ATOM 3912 C CA . LEU A 1 495 ? -28.365 4.690 22.644 1.00 83.56 495 LEU A CA 1
ATOM 3913 C C . LEU A 1 495 ? -27.008 4.824 23.368 1.00 83.56 495 LEU A C 1
ATOM 3915 O O . LEU A 1 495 ? -26.005 5.031 22.698 1.00 83.56 495 LEU A O 1
ATOM 3919 N N . PHE A 1 496 ? -26.931 4.714 24.702 1.00 74.62 496 PHE A N 1
ATOM 3920 C CA . PHE A 1 496 ? -25.654 4.802 25.436 1.00 74.62 496 PHE A CA 1
ATOM 3921 C C . PHE A 1 496 ? -24.730 3.586 25.213 1.00 74.62 496 PHE A C 1
ATOM 3923 O O . PHE A 1 496 ? -25.189 2.438 25.123 1.00 74.62 496 PHE A O 1
ATOM 3930 N N . ASP A 1 497 ? -23.417 3.853 25.132 1.00 62.59 497 ASP A N 1
ATOM 3931 C CA . ASP A 1 497 ? -22.405 2.955 24.545 1.00 62.59 497 ASP A CA 1
ATOM 3932 C C . ASP A 1 497 ? -21.672 2.147 25.604 1.00 62.59 497 ASP A C 1
ATOM 3934 O O . ASP A 1 497 ? -20.502 2.386 25.909 1.00 62.59 497 ASP A O 1
ATOM 3938 N N . SER A 1 498 ? -22.329 1.130 26.144 1.00 64.44 498 SER A N 1
ATOM 3939 C CA . SER A 1 498 ? -21.586 0.137 26.902 1.00 64.44 498 SER A CA 1
ATOM 3940 C C . SER A 1 498 ? -22.176 -1.261 26.782 1.00 64.44 498 SER A C 1
ATOM 3942 O O . SER A 1 498 ? -23.259 -1.529 27.291 1.00 64.44 498 SER A O 1
ATOM 3944 N N . ASN A 1 499 ? -21.371 -2.178 26.237 1.00 64.75 499 ASN A N 1
ATOM 3945 C CA . ASN A 1 499 ? -21.440 -3.608 26.567 1.00 64.75 499 ASN A CA 1
ATOM 3946 C C . ASN A 1 499 ? -20.808 -3.901 27.941 1.00 64.75 499 ASN A C 1
ATOM 3948 O O . ASN A 1 499 ? -20.589 -5.060 28.288 1.00 64.75 499 ASN A O 1
ATOM 3952 N N . LYS A 1 500 ? -20.470 -2.853 28.703 1.00 78.38 500 LYS A N 1
ATOM 3953 C CA . LYS A 1 500 ? -19.994 -2.984 30.071 1.00 78.38 500 LYS A CA 1
ATOM 3954 C C . LYS A 1 500 ? -21.117 -3.537 30.941 1.00 78.38 500 LYS A C 1
ATOM 3956 O O . LYS A 1 500 ? -22.298 -3.263 30.708 1.00 78.38 500 LYS A O 1
ATOM 3961 N N . THR A 1 501 ? -20.734 -4.322 31.932 1.00 82.75 501 THR A N 1
ATOM 3962 C CA . THR A 1 501 ? -21.674 -5.006 32.820 1.00 82.75 501 THR A CA 1
ATOM 3963 C C . THR A 1 501 ? -21.278 -4.827 34.276 1.00 82.75 501 THR A C 1
ATOM 3965 O O . THR A 1 501 ? -20.110 -4.599 34.583 1.00 82.75 501 THR A O 1
ATOM 3968 N N . VAL A 1 502 ? -22.258 -4.926 35.167 1.00 81.31 502 VAL A N 1
ATOM 3969 C CA . VAL A 1 502 ? -22.045 -4.975 36.614 1.00 81.31 502 VAL A CA 1
ATOM 3970 C C . VAL A 1 502 ? -22.216 -6.430 37.055 1.00 81.31 502 VAL A C 1
ATOM 3972 O O . VAL A 1 502 ? -23.239 -7.043 36.719 1.00 81.31 502 VAL A O 1
ATOM 3975 N N . PRO A 1 503 ? -21.243 -7.034 37.758 1.00 81.19 503 PRO A N 1
ATOM 3976 C CA . PRO A 1 503 ? -21.381 -8.405 38.209 1.00 81.19 503 PRO A CA 1
ATOM 3977 C C . PRO A 1 503 ? -22.400 -8.516 39.349 1.00 81.19 503 PRO A C 1
ATOM 3979 O O . PRO A 1 503 ? -22.601 -7.613 40.158 1.00 81.19 503 PRO A O 1
ATOM 3982 N N . MET A 1 504 ? -23.054 -9.672 39.426 1.00 76.50 504 MET A N 1
ATOM 3983 C CA . MET A 1 504 ? -24.014 -9.991 40.489 1.00 76.50 504 MET A CA 1
ATOM 3984 C C . MET A 1 504 ? -23.365 -10.148 41.874 1.00 76.50 504 MET A C 1
ATOM 3986 O O . MET A 1 504 ? -24.070 -10.102 42.878 1.00 76.50 504 MET A O 1
ATOM 3990 N N . VAL A 1 505 ? -22.050 -10.369 41.926 1.00 68.12 505 VAL A N 1
ATOM 3991 C CA . VAL A 1 505 ? -21.198 -10.419 43.124 1.00 68.12 505 VAL A CA 1
ATOM 3992 C C . VAL A 1 505 ? -19.827 -9.880 42.703 1.00 68.12 505 VAL A C 1
ATOM 3994 O O . VAL A 1 505 ? -19.344 -10.274 41.646 1.00 68.12 505 VAL A O 1
ATOM 3997 N N . ALA A 1 506 ? -19.210 -8.998 43.490 1.00 57.56 506 ALA A N 1
ATOM 3998 C CA . ALA A 1 506 ? -17.910 -8.404 43.158 1.00 57.56 506 ALA A CA 1
ATOM 3999 C C . ALA A 1 506 ? -16.747 -9.415 43.232 1.00 57.56 506 ALA A C 1
ATOM 4001 O O . ALA A 1 506 ? -16.743 -10.304 44.090 1.00 57.56 506 ALA A O 1
ATOM 4002 N N . ASP A 1 507 ? -15.725 -9.220 42.391 1.00 50.09 507 ASP A N 1
ATOM 4003 C CA . ASP A 1 507 ? -14.593 -10.155 42.217 1.00 50.09 507 ASP A CA 1
ATOM 4004 C C . ASP A 1 507 ? -13.777 -10.416 43.505 1.00 50.09 507 ASP A C 1
ATOM 4006 O O . ASP A 1 507 ? -13.174 -11.477 43.661 1.00 50.09 507 ASP A O 1
ATOM 4010 N N . ASN A 1 508 ? -13.777 -9.475 44.456 1.00 46.81 508 ASN A N 1
ATOM 4011 C CA . ASN A 1 508 ? -12.885 -9.481 45.626 1.00 46.81 508 ASN A CA 1
ATOM 4012 C C . ASN A 1 508 ? -13.457 -10.180 46.879 1.00 46.81 508 ASN A C 1
ATOM 4014 O O . ASN A 1 508 ? -12.850 -10.107 47.949 1.00 46.81 508 ASN A O 1
ATOM 4018 N N . ASN A 1 509 ? -14.629 -10.818 46.799 1.00 44.75 509 ASN A N 1
ATOM 4019 C CA . ASN A 1 509 ? -15.343 -11.291 47.990 1.00 44.75 509 ASN A CA 1
ATOM 4020 C C . ASN A 1 509 ? -14.862 -12.684 48.473 1.00 44.75 509 ASN A C 1
ATOM 4022 O O . ASN A 1 509 ? -15.461 -13.725 48.167 1.00 44.75 509 ASN A O 1
ATOM 4026 N N . TYR A 1 510 ? -13.755 -12.697 49.230 1.00 38.94 510 TYR A N 1
ATOM 4027 C CA . TYR A 1 510 ? -13.164 -13.880 49.878 1.00 38.94 510 TYR A CA 1
ATOM 4028 C C . TYR A 1 510 ? -14.090 -14.465 50.962 1.00 38.94 510 TYR A C 1
ATOM 4030 O O . TYR A 1 510 ? -13.949 -14.197 52.151 1.00 38.94 510 TYR A O 1
ATOM 4038 N N . GLY A 1 511 ? -15.042 -15.289 50.528 1.00 42.62 511 GLY A N 1
ATOM 4039 C CA . GLY A 1 511 ? -16.001 -15.989 51.393 1.00 42.62 511 GLY A CA 1
ATOM 4040 C C . GLY A 1 511 ? -17.240 -16.507 50.656 1.00 42.62 511 GLY A C 1
ATOM 4041 O O . GLY A 1 511 ? -17.961 -17.356 51.173 1.00 42.62 511 GLY A O 1
ATOM 4042 N N . VAL A 1 512 ? -17.493 -16.041 49.427 1.00 43.56 512 VAL A N 1
ATOM 4043 C CA . VAL A 1 512 ? -18.714 -16.396 48.689 1.00 43.56 512 VAL A CA 1
ATOM 4044 C C . VAL A 1 512 ? -18.576 -17.730 47.940 1.00 43.56 512 VAL A C 1
ATOM 4046 O O . VAL A 1 512 ? -17.663 -17.914 47.123 1.00 43.56 512 VAL A O 1
ATOM 4049 N N . MET A 1 513 ? -19.535 -18.629 48.193 1.00 40.94 513 MET A N 1
ATOM 4050 C CA . MET A 1 513 ? -19.702 -19.948 47.565 1.00 40.94 513 MET A CA 1
ATOM 4051 C C . MET A 1 513 ? -19.679 -19.893 46.027 1.00 40.94 513 MET A C 1
ATOM 4053 O O . MET A 1 513 ? -20.282 -19.010 45.412 1.00 40.94 513 MET A O 1
ATOM 4057 N N . ALA A 1 514 ? -19.044 -20.886 45.393 1.00 41.41 514 ALA A N 1
ATOM 4058 C CA . ALA A 1 514 ? -18.784 -20.905 43.948 1.00 41.41 514 ALA A CA 1
ATOM 4059 C C . ALA A 1 514 ? -20.046 -20.752 43.073 1.00 41.41 514 ALA A C 1
ATOM 4061 O O . ALA A 1 514 ? -20.018 -20.026 42.080 1.00 41.41 514 ALA A O 1
ATOM 4062 N N . TYR A 1 515 ? -21.178 -21.350 43.466 1.00 46.62 515 TYR A N 1
ATOM 4063 C CA . TYR A 1 515 ? -22.428 -21.264 42.699 1.00 46.62 515 TYR A CA 1
ATOM 4064 C C . TYR A 1 515 ? -22.976 -19.830 42.581 1.00 46.62 515 TYR A C 1
ATOM 4066 O O . TYR A 1 515 ? -23.626 -19.505 41.591 1.00 46.62 515 TYR A O 1
ATOM 4074 N N . GLN A 1 516 ? -22.678 -18.939 43.535 1.00 45.38 516 GLN A N 1
ATOM 4075 C CA . GLN A 1 516 ? -23.135 -17.546 43.474 1.00 45.38 516 GLN A CA 1
ATOM 4076 C C . GLN A 1 516 ? -22.294 -16.687 42.517 1.00 45.38 516 GLN A C 1
ATOM 4078 O O . GLN A 1 516 ? -22.814 -15.702 41.986 1.00 45.38 516 GLN A O 1
ATOM 4083 N N . ARG A 1 517 ? -21.039 -17.081 42.246 1.00 48.31 517 ARG A N 1
ATOM 4084 C CA . ARG A 1 517 ? -20.146 -16.430 41.266 1.00 48.31 517 ARG A CA 1
ATOM 4085 C C . ARG A 1 517 ? -20.560 -16.710 39.815 1.00 48.31 517 ARG A C 1
ATOM 4087 O O . ARG A 1 517 ? -20.275 -15.907 38.938 1.00 48.31 517 ARG A O 1
ATOM 4094 N N . ASN A 1 518 ? -21.308 -17.790 39.573 1.00 48.69 518 ASN A N 1
ATOM 4095 C CA . ASN A 1 518 ? -21.827 -18.166 38.248 1.00 48.69 518 ASN A CA 1
ATOM 4096 C C . ASN A 1 518 ? -23.076 -17.366 37.809 1.00 48.69 518 ASN A C 1
ATOM 4098 O O . ASN A 1 518 ? -23.673 -17.651 36.770 1.00 48.69 518 ASN A O 1
ATOM 4102 N N . SER A 1 519 ? -23.492 -16.368 38.592 1.00 61.16 519 SER A N 1
ATOM 4103 C CA . SER A 1 519 ? -24.615 -15.487 38.262 1.00 61.16 519 SER A CA 1
ATOM 4104 C C . SER A 1 519 ? -24.232 -14.569 37.091 1.00 61.16 519 SER A C 1
ATOM 4106 O O . SER A 1 519 ? -23.263 -13.819 37.204 1.00 61.16 519 SER A O 1
ATOM 4108 N N . LYS A 1 520 ? -24.982 -14.589 35.977 1.00 69.31 520 LYS A N 1
ATOM 4109 C CA . LYS A 1 520 ? -24.675 -13.746 34.803 1.00 69.31 520 LYS A CA 1
ATOM 4110 C C . LYS A 1 520 ? -24.587 -12.257 35.196 1.00 69.31 520 LYS A C 1
ATOM 4112 O O . LYS A 1 520 ? -25.492 -11.777 35.882 1.00 69.31 520 LYS A O 1
ATOM 4117 N N . PRO A 1 521 ? -23.547 -11.522 34.760 1.00 78.62 521 PRO A N 1
ATOM 4118 C CA . PRO A 1 521 ? -23.459 -10.086 34.990 1.00 78.62 521 PRO A CA 1
ATOM 4119 C C . PRO A 1 521 ? -24.533 -9.355 34.169 1.00 78.62 521 PRO A C 1
ATOM 4121 O O . PRO A 1 521 ? -24.960 -9.834 33.114 1.00 78.62 521 PRO A O 1
ATOM 4124 N N . ILE A 1 522 ? -24.983 -8.201 34.660 1.00 81.19 522 ILE A N 1
ATOM 4125 C CA . ILE A 1 522 ? -26.104 -7.440 34.089 1.00 81.19 522 ILE A CA 1
ATOM 4126 C C . ILE A 1 522 ? -25.633 -6.179 33.368 1.00 81.19 522 ILE A C 1
ATOM 4128 O O . ILE A 1 522 ? -24.567 -5.645 33.662 1.00 81.19 522 ILE A O 1
ATOM 4132 N N . SER A 1 523 ? -26.437 -5.671 32.433 1.00 82.56 523 SER A N 1
ATOM 4133 C CA . SER A 1 523 ? -26.143 -4.395 31.769 1.00 82.56 523 SER A CA 1
ATOM 4134 C C . SER A 1 523 ? -26.186 -3.218 32.753 1.00 82.56 523 SER A C 1
ATOM 4136 O O . SER A 1 523 ? -26.892 -3.273 33.762 1.00 82.56 523 SER A O 1
ATOM 4138 N N . ILE A 1 524 ? -25.481 -2.124 32.441 1.00 85.81 524 ILE A N 1
ATOM 4139 C CA . ILE A 1 524 ? -25.569 -0.883 33.234 1.00 85.81 524 ILE A CA 1
ATOM 4140 C C . ILE A 1 524 ? -27.006 -0.337 33.251 1.00 85.81 524 ILE A C 1
ATOM 4142 O O . ILE A 1 524 ? -27.463 0.130 34.288 1.00 85.81 524 ILE A O 1
ATOM 4146 N N . GLU A 1 525 ? -27.753 -0.459 32.150 1.00 84.75 525 GLU A N 1
ATOM 4147 C CA . GLU A 1 525 ? -29.167 -0.060 32.093 1.00 84.75 525 GLU A CA 1
ATOM 4148 C C . GLU A 1 525 ? -30.016 -0.830 33.116 1.00 84.75 525 GLU A C 1
ATOM 4150 O O . GLU A 1 525 ? -30.729 -0.217 33.908 1.00 84.75 525 GLU A O 1
ATOM 4155 N N . SER A 1 526 ? -29.873 -2.159 33.164 1.00 84.44 526 SER A N 1
ATOM 4156 C CA . SER A 1 526 ? -30.531 -3.014 34.162 1.00 84.44 526 SER A CA 1
ATOM 4157 C C . SER A 1 526 ? -30.077 -2.681 35.586 1.00 84.44 526 SER A C 1
ATOM 4159 O O . SER A 1 526 ? -30.889 -2.648 36.501 1.00 84.44 526 SER A O 1
ATOM 4161 N N . PHE A 1 527 ? -28.794 -2.377 35.802 1.00 87.19 527 PHE A N 1
ATOM 4162 C CA . PHE A 1 527 ? -28.298 -1.983 37.123 1.00 87.19 527 PHE A CA 1
ATOM 4163 C C . PHE A 1 527 ? -28.937 -0.668 37.609 1.00 87.19 527 PHE A C 1
ATOM 4165 O O . PHE A 1 527 ? -29.421 -0.596 38.740 1.00 87.19 527 PHE A O 1
ATOM 4172 N N . VAL A 1 528 ? -29.009 0.349 36.744 1.00 88.50 528 VAL A N 1
ATOM 4173 C CA . VAL A 1 528 ? -29.633 1.646 37.059 1.00 88.50 528 VAL A CA 1
ATOM 4174 C C . VAL A 1 528 ? -31.142 1.501 37.290 1.00 88.50 528 VAL A C 1
ATOM 4176 O O . VAL A 1 528 ? -31.674 2.040 38.262 1.00 88.50 528 VAL A O 1
ATOM 4179 N N . LYS A 1 529 ? -31.829 0.739 36.435 1.00 86.88 529 LYS 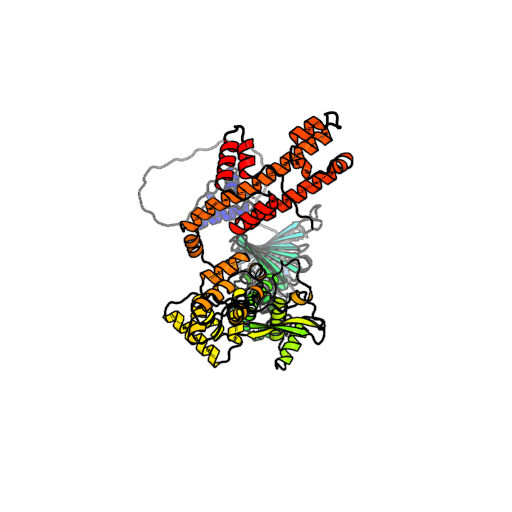A N 1
ATOM 4180 C CA . LYS A 1 529 ? -33.285 0.573 36.483 1.00 86.88 529 LYS A CA 1
ATOM 4181 C C . LYS A 1 529 ? -33.754 -0.369 37.595 1.00 86.88 529 LYS A C 1
ATOM 4183 O O . LYS A 1 529 ? -34.661 -0.026 38.347 1.00 86.88 529 LYS A O 1
ATOM 4188 N N . ASP A 1 530 ? -33.139 -1.542 37.716 1.00 84.50 530 ASP A N 1
ATOM 4189 C CA . ASP A 1 530 ? -33.673 -2.660 38.505 1.00 84.50 530 ASP A CA 1
ATOM 4190 C C . ASP A 1 530 ? -33.014 -2.784 39.894 1.00 84.50 530 ASP A C 1
ATOM 4192 O O . ASP A 1 530 ? -33.560 -3.445 40.786 1.00 84.50 530 ASP A O 1
ATOM 4196 N N . HIS A 1 531 ? -31.852 -2.150 40.115 1.00 84.19 531 HIS A N 1
ATOM 4197 C CA . HIS A 1 531 ? -31.151 -2.170 41.410 1.00 84.19 531 HIS A CA 1
ATOM 4198 C C . HIS A 1 531 ? -31.023 -0.791 42.051 1.00 84.19 531 HIS A C 1
ATOM 4200 O O . HIS A 1 531 ? -31.468 -0.637 43.185 1.00 84.19 531 HIS A O 1
ATOM 4206 N N . LEU A 1 532 ? -30.546 0.229 41.326 1.00 85.50 532 LEU A N 1
ATOM 4207 C CA . LEU A 1 532 ? -30.608 1.614 41.821 1.00 85.50 532 LEU A CA 1
ATOM 4208 C C . LEU A 1 532 ? -32.044 2.178 41.834 1.00 85.50 532 LEU A C 1
ATOM 4210 O O . LEU A 1 532 ? -32.275 3.226 42.436 1.00 85.50 532 LEU A O 1
ATOM 4214 N N . LYS A 1 533 ? -33.002 1.495 41.183 1.00 86.25 533 LYS A N 1
ATOM 4215 C CA . LYS A 1 533 ? -34.422 1.881 41.078 1.00 86.25 533 LYS A CA 1
ATOM 4216 C C . LYS A 1 533 ? -34.633 3.311 40.565 1.00 86.25 533 LYS A C 1
ATOM 4218 O O . LYS A 1 533 ? -35.554 4.015 40.993 1.00 86.25 533 LYS A O 1
ATOM 4223 N N . LEU A 1 534 ? -33.775 3.740 39.641 1.00 86.44 534 LEU A N 1
ATOM 4224 C CA . LEU A 1 534 ? -33.863 5.040 38.987 1.00 86.44 534 LEU A CA 1
ATOM 4225 C C . LEU A 1 534 ? -34.626 4.913 37.667 1.00 86.44 534 LEU A C 1
ATOM 4227 O O . LEU A 1 534 ? -34.368 4.011 36.870 1.00 86.44 534 LEU A O 1
ATOM 4231 N N . ASP A 1 535 ? -35.528 5.857 37.401 1.00 86.06 535 ASP A N 1
ATOM 4232 C CA . ASP A 1 535 ? -36.070 6.025 36.055 1.00 86.06 535 ASP A CA 1
ATOM 4233 C C . ASP A 1 535 ? -34.976 6.599 35.148 1.00 86.06 535 ASP A C 1
ATOM 4235 O O . ASP A 1 535 ? -34.559 7.748 35.323 1.00 86.06 535 ASP A O 1
ATOM 4239 N N . ILE A 1 536 ? -34.536 5.805 34.169 1.00 84.06 536 ILE A N 1
ATOM 4240 C CA . ILE A 1 536 ? -33.520 6.173 33.174 1.00 84.06 536 ILE A CA 1
ATOM 4241 C C . ILE A 1 536 ? -33.923 7.378 32.306 1.00 84.06 536 ILE A C 1
ATOM 4243 O O . ILE A 1 536 ? -33.056 7.965 31.663 1.00 84.06 536 ILE A O 1
ATOM 4247 N N . LYS A 1 537 ? -35.206 7.771 32.294 1.00 82.38 537 LYS A N 1
ATOM 4248 C CA . LYS A 1 537 ? -35.689 8.990 31.626 1.00 82.38 537 LYS A CA 1
ATOM 4249 C C . LYS A 1 537 ? -35.577 10.253 32.487 1.00 82.38 537 LYS A C 1
ATOM 4251 O O . LYS A 1 537 ? -35.625 11.351 31.937 1.00 82.38 537 LYS A O 1
ATOM 4256 N N . SER A 1 538 ? -35.420 10.129 33.807 1.00 84.88 538 SER A N 1
ATOM 4257 C CA . SER A 1 538 ? -35.221 11.278 34.706 1.00 84.88 538 SER A CA 1
ATOM 4258 C C . SER A 1 538 ? -33.804 11.847 34.588 1.00 84.88 538 SER A C 1
ATOM 4260 O O . SER A 1 538 ? -32.874 11.106 34.279 1.00 84.88 538 SER A O 1
ATOM 4262 N N . GLU A 1 539 ? -33.600 13.132 34.899 1.00 83.50 539 GLU A N 1
ATOM 4263 C CA . GLU A 1 539 ? -32.262 13.760 34.882 1.00 83.50 539 GLU A CA 1
ATOM 4264 C C . GLU A 1 539 ? -31.225 12.993 35.714 1.00 83.50 539 GLU A C 1
ATOM 4266 O O . GLU A 1 539 ? -30.097 12.765 35.271 1.00 83.50 539 GLU A O 1
ATOM 4271 N N . LEU A 1 540 ? -31.624 12.506 36.894 1.00 85.62 540 LEU A N 1
ATOM 4272 C CA . LEU A 1 540 ? -30.770 11.665 37.728 1.00 85.62 540 LEU A CA 1
ATOM 4273 C C . LEU A 1 540 ? -30.442 10.327 37.046 1.00 85.62 540 LEU A C 1
ATOM 4275 O O . LEU A 1 540 ? -29.282 9.920 37.027 1.00 85.62 540 LEU A O 1
ATOM 4279 N N . GLY A 1 541 ? -31.442 9.649 36.475 1.00 85.88 541 GLY A N 1
ATOM 4280 C CA . GLY A 1 541 ? -31.246 8.375 35.782 1.00 85.88 541 GLY A CA 1
ATOM 4281 C C . GLY A 1 541 ? -30.367 8.502 34.538 1.00 85.88 541 GLY A C 1
ATOM 4282 O O . GLY A 1 541 ? -29.448 7.700 34.382 1.00 85.88 541 GLY A O 1
ATOM 4283 N N . LYS A 1 542 ? -30.578 9.542 33.715 1.00 84.38 542 LYS A N 1
ATOM 4284 C CA . LYS A 1 542 ? -29.715 9.903 32.576 1.00 84.38 542 LYS A CA 1
ATOM 4285 C C . LYS A 1 542 ? -28.270 10.104 33.035 1.00 84.38 542 LYS A C 1
ATOM 4287 O O . LYS A 1 542 ? -27.372 9.447 32.519 1.00 84.38 542 LYS A O 1
ATOM 4292 N N . THR A 1 543 ? -28.063 10.959 34.042 1.00 86.31 543 THR A N 1
ATOM 4293 C CA . THR A 1 543 ? -26.732 11.312 34.564 1.00 86.31 543 THR A CA 1
ATOM 4294 C C . THR A 1 543 ? -25.994 10.084 35.097 1.00 86.31 543 THR A C 1
ATOM 4296 O O . THR A 1 543 ? -24.826 9.868 34.779 1.00 86.31 543 THR A O 1
ATOM 4299 N N . VAL A 1 544 ? -26.662 9.244 35.894 1.00 88.12 544 VAL A N 1
ATOM 4300 C CA . VAL A 1 544 ? -26.048 8.032 36.458 1.00 88.12 544 VAL A CA 1
ATOM 4301 C C . VAL A 1 544 ? -25.751 7.000 35.364 1.00 88.12 544 VAL A C 1
ATOM 4303 O O . VAL A 1 544 ? -24.665 6.419 35.370 1.00 88.12 544 VAL A O 1
ATOM 4306 N N . LEU A 1 545 ? -26.664 6.801 34.405 1.00 87.31 545 LEU A N 1
ATOM 4307 C CA . LEU A 1 545 ? -26.473 5.896 33.267 1.00 87.31 545 LEU A CA 1
ATOM 4308 C C . LEU A 1 545 ? -25.293 6.329 32.389 1.00 87.31 545 LEU A C 1
ATOM 4310 O O . LEU A 1 545 ? -24.433 5.505 32.083 1.00 87.31 545 LEU A O 1
ATOM 4314 N N . GLU A 1 546 ? -25.217 7.612 32.028 1.00 84.69 546 GLU A N 1
ATOM 4315 C CA . GLU A 1 546 ? -24.116 8.155 31.233 1.00 84.69 546 GLU A CA 1
ATOM 4316 C C . GLU A 1 546 ? -22.771 7.951 31.941 1.00 84.69 546 GLU A C 1
ATOM 4318 O O . GLU A 1 546 ? -21.850 7.355 31.374 1.00 84.69 546 GLU A O 1
ATOM 4323 N N . ARG A 1 547 ? -22.655 8.421 33.189 1.00 88.06 547 ARG A N 1
ATOM 4324 C CA . ARG A 1 547 ? -21.379 8.401 33.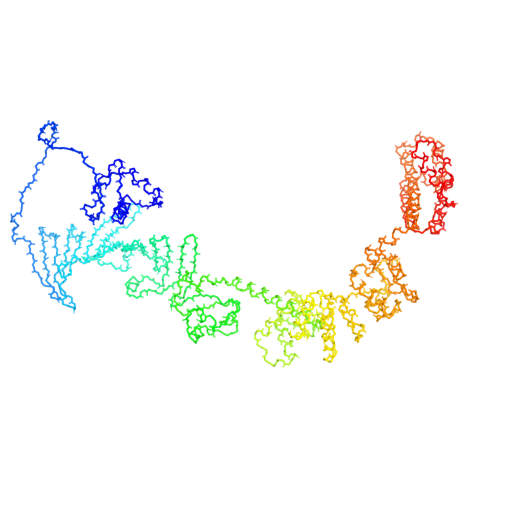913 1.00 88.06 547 ARG A CA 1
ATOM 4325 C C . ARG A 1 547 ? -20.914 6.972 34.193 1.00 88.06 547 ARG A C 1
ATOM 4327 O O . ARG A 1 547 ? -19.740 6.677 33.985 1.00 88.06 547 ARG A O 1
ATOM 4334 N N . LEU A 1 548 ? -21.811 6.049 34.557 1.00 87.69 548 LEU A N 1
ATOM 4335 C CA . LEU A 1 548 ? -21.463 4.627 34.690 1.00 87.69 548 LEU A CA 1
ATOM 4336 C C . LEU A 1 548 ? -21.028 4.000 33.356 1.00 87.69 548 LEU A C 1
ATOM 4338 O O . LEU A 1 548 ? -20.086 3.209 33.346 1.00 87.69 548 LEU A O 1
ATOM 4342 N N . SER A 1 549 ? -21.639 4.365 32.222 1.00 83.56 549 SER A N 1
ATOM 4343 C CA . SER A 1 549 ? -21.171 3.913 30.902 1.00 83.56 549 SER A CA 1
ATOM 4344 C C . SER A 1 549 ? -19.754 4.401 30.566 1.00 83.56 549 SER A C 1
ATOM 4346 O O . SER A 1 549 ? -19.044 3.721 29.818 1.00 83.56 549 SER A O 1
ATOM 4348 N N . GLN A 1 550 ? -19.297 5.513 31.149 1.00 82.19 550 GLN A N 1
ATOM 4349 C CA . GLN A 1 550 ? -17.925 6.012 30.997 1.00 82.19 550 GLN A CA 1
ATOM 4350 C C . GLN A 1 550 ? -16.913 5.260 31.887 1.00 82.19 550 GLN A C 1
ATOM 4352 O O . GLN A 1 550 ? -15.824 4.955 31.406 1.00 82.19 550 GLN A O 1
ATOM 4357 N N . VAL A 1 551 ? -17.280 4.844 33.108 1.00 83.88 551 VAL A N 1
ATOM 4358 C CA . VAL A 1 551 ? -16.411 4.090 34.049 1.00 83.88 551 VAL A CA 1
ATOM 4359 C C . VAL A 1 551 ? -15.838 2.805 33.429 1.00 83.88 551 VAL A C 1
ATOM 4361 O O . VAL A 1 551 ? -16.559 2.039 32.792 1.00 83.88 551 VAL A O 1
ATOM 4364 N N . ASP A 1 552 ? -14.544 2.529 33.612 1.00 80.75 552 ASP A N 1
ATOM 4365 C CA . ASP A 1 552 ? -13.886 1.321 33.087 1.00 80.75 552 ASP A CA 1
ATOM 4366 C C . ASP A 1 552 ? -14.435 0.010 33.667 1.00 80.75 552 ASP A C 1
ATOM 4368 O O . ASP A 1 552 ? -14.786 -0.080 34.844 1.00 80.75 552 ASP A O 1
ATOM 4372 N N . GLN A 1 553 ? -14.433 -1.058 32.858 1.00 82.12 553 GLN A N 1
ATOM 4373 C CA . GLN A 1 553 ? -14.951 -2.371 33.269 1.00 82.12 553 GLN A CA 1
ATOM 4374 C C . GLN A 1 553 ? -14.238 -2.923 34.517 1.00 82.12 553 GLN A C 1
ATOM 4376 O O . GLN A 1 553 ? -14.880 -3.520 35.372 1.00 82.12 553 GLN A O 1
ATOM 4381 N N . THR A 1 554 ? -12.936 -2.670 34.672 1.00 75.50 554 THR A N 1
ATOM 4382 C CA . THR A 1 554 ? -12.154 -3.073 35.856 1.00 75.50 554 THR A CA 1
ATOM 4383 C C . THR A 1 554 ? -12.598 -2.376 37.144 1.00 75.50 554 THR A C 1
ATOM 4385 O O . THR A 1 554 ? -12.432 -2.930 38.227 1.00 75.50 554 THR A O 1
ATOM 4388 N N . GLN A 1 555 ? -13.181 -1.178 37.047 1.00 79.31 555 GLN A N 1
ATOM 4389 C CA . GLN A 1 555 ? -13.785 -0.483 38.182 1.00 79.31 555 GLN A CA 1
ATOM 4390 C C . GLN A 1 555 ? -15.212 -0.993 38.418 1.00 79.31 555 GLN A C 1
ATOM 4392 O O . GLN A 1 555 ? -15.566 -1.293 39.553 1.00 79.31 555 GLN A O 1
ATOM 4397 N N . LEU A 1 556 ? -16.007 -1.187 37.357 1.00 82.75 556 LEU A N 1
ATOM 4398 C CA . LEU A 1 556 ? -17.364 -1.748 37.460 1.00 82.75 556 LEU A CA 1
ATOM 4399 C C . LEU A 1 556 ? -17.386 -3.159 38.073 1.00 82.75 556 LEU A C 1
ATOM 4401 O O . LEU A 1 556 ? -18.307 -3.476 38.818 1.00 82.75 556 LEU A O 1
ATOM 4405 N N . ASN A 1 557 ? -16.352 -3.976 37.844 1.00 77.81 557 ASN A N 1
ATOM 4406 C CA . ASN A 1 557 ? -16.180 -5.293 38.472 1.00 77.81 557 ASN A CA 1
ATOM 4407 C C . ASN A 1 557 ? -16.118 -5.263 40.016 1.00 77.81 557 ASN A C 1
ATOM 4409 O O . ASN A 1 557 ? -16.360 -6.282 40.666 1.00 77.81 557 ASN A O 1
ATOM 4413 N N . LYS A 1 558 ? -15.807 -4.107 40.620 1.00 77.69 558 LYS A N 1
ATOM 4414 C CA . LYS A 1 558 ? -15.810 -3.922 42.081 1.00 77.69 558 LYS A CA 1
ATOM 4415 C C . LYS A 1 558 ? -17.219 -3.774 42.658 1.00 77.69 558 LYS A C 1
ATOM 4417 O O . LYS A 1 558 ? -17.404 -3.940 43.860 1.00 77.69 558 LYS A O 1
ATOM 4422 N N . ILE A 1 559 ? -18.205 -3.446 41.823 1.00 80.81 559 ILE A N 1
ATOM 4423 C CA . ILE A 1 559 ? -19.595 -3.248 42.229 1.00 80.81 559 ILE A CA 1
ATOM 4424 C C . ILE A 1 559 ? -20.289 -4.611 42.254 1.00 80.81 559 ILE A C 1
ATOM 4426 O O . ILE A 1 559 ? -20.461 -5.249 41.221 1.00 80.81 559 ILE A O 1
ATOM 4430 N N . SER A 1 560 ? -20.754 -5.034 43.425 1.00 81.56 560 SER A N 1
ATOM 4431 C CA . SER A 1 560 ? -21.685 -6.156 43.547 1.00 81.56 560 SER A CA 1
ATOM 4432 C C . SER A 1 560 ? -23.106 -5.632 43.362 1.00 81.56 560 SER A C 1
ATOM 4434 O O . SER A 1 560 ? -23.627 -4.916 44.214 1.00 81.56 560 SER A O 1
ATOM 4436 N N . ALA A 1 561 ? -23.763 -5.978 42.256 1.00 79.75 561 ALA A N 1
ATOM 4437 C CA . ALA A 1 561 ? -25.115 -5.503 41.958 1.00 79.75 561 ALA A CA 1
ATOM 4438 C C . ALA A 1 561 ? -26.159 -5.872 43.036 1.00 79.75 561 ALA A C 1
ATOM 4440 O O . ALA A 1 561 ? -27.136 -5.144 43.222 1.00 79.75 561 ALA A O 1
ATOM 4441 N N . LYS A 1 562 ? -25.944 -6.971 43.777 1.00 75.62 562 LYS A N 1
ATOM 4442 C CA . LYS A 1 562 ? -26.795 -7.381 44.907 1.00 75.62 562 LYS A CA 1
ATOM 4443 C C . LYS A 1 562 ? -26.770 -6.388 46.068 1.00 75.62 562 LYS A C 1
ATOM 4445 O O . LYS A 1 562 ? -27.800 -6.214 46.711 1.00 75.62 562 LYS A O 1
ATOM 4450 N N . ASP A 1 563 ? -25.649 -5.714 46.299 1.00 74.44 563 ASP A N 1
ATOM 4451 C CA . ASP A 1 563 ? -25.436 -4.828 47.454 1.00 74.44 563 ASP A CA 1
ATOM 4452 C C . ASP A 1 563 ? -26.266 -3.533 47.340 1.00 74.44 563 ASP A C 1
ATOM 4454 O O . ASP A 1 563 ? -26.474 -2.815 48.314 1.00 74.44 563 ASP A O 1
ATOM 4458 N N . PHE A 1 564 ? -26.796 -3.263 46.142 1.00 75.81 564 PHE A N 1
ATOM 4459 C CA . PHE A 1 564 ? -27.672 -2.136 45.829 1.00 75.81 564 PHE A CA 1
ATOM 4460 C C . PHE A 1 564 ? -29.156 -2.545 45.775 1.00 75.81 564 PHE A C 1
ATOM 4462 O O . PHE A 1 564 ? -30.026 -1.698 45.572 1.00 75.81 564 PHE A O 1
ATOM 4469 N N . LYS A 1 565 ? -29.492 -3.830 45.970 1.00 67.50 565 LYS A N 1
ATOM 4470 C CA . LYS A 1 565 ? -30.872 -4.330 45.893 1.00 67.50 565 LYS A CA 1
ATOM 4471 C C . LYS A 1 565 ? -31.723 -3.754 47.031 1.00 67.50 565 LYS A C 1
ATOM 4473 O O . LYS A 1 565 ? -31.667 -4.224 48.161 1.00 67.50 565 LYS A O 1
ATOM 4478 N N . GLY A 1 566 ? -32.574 -2.781 46.702 1.00 58.41 566 GLY A N 1
ATOM 4479 C CA . GLY A 1 566 ? -33.418 -2.076 47.679 1.00 58.41 566 GLY A CA 1
ATOM 4480 C C . GLY A 1 566 ? -32.912 -0.681 48.054 1.00 58.41 566 GLY A C 1
ATOM 4481 O O . GLY A 1 566 ? -33.464 -0.061 48.959 1.00 58.41 566 GLY A O 1
ATOM 4482 N N . PHE A 1 567 ? -31.903 -0.166 47.347 1.00 68.38 567 PHE A N 1
ATOM 4483 C CA . PHE A 1 567 ? -31.471 1.220 47.467 1.00 68.38 567 PHE A CA 1
ATOM 4484 C C . PHE A 1 567 ? -32.616 2.178 47.087 1.00 68.38 567 PHE A C 1
ATOM 4486 O O . PHE A 1 567 ? -33.098 2.171 45.956 1.00 68.38 567 PHE A O 1
ATOM 4493 N N . ASN A 1 568 ? -33.066 2.993 48.046 1.00 64.00 568 ASN A N 1
ATOM 4494 C CA . ASN A 1 568 ? -34.240 3.868 47.894 1.00 64.00 568 ASN A CA 1
ATOM 4495 C C . ASN A 1 568 ? -33.897 5.373 47.846 1.00 64.00 568 ASN A C 1
ATOM 4497 O O . ASN A 1 568 ? -34.799 6.196 47.691 1.00 64.00 568 ASN A O 1
ATOM 4501 N N . ASN A 1 569 ? -32.625 5.764 48.004 1.00 62.69 569 ASN A N 1
ATOM 4502 C CA . ASN A 1 569 ? -32.240 7.169 48.182 1.00 62.69 569 ASN A CA 1
ATOM 4503 C C . ASN A 1 569 ? -31.900 7.849 46.840 1.00 62.69 569 ASN A C 1
ATOM 4505 O O . ASN A 1 569 ? -30.827 7.627 46.277 1.00 62.69 569 ASN A O 1
ATOM 4509 N N . LYS A 1 570 ? -32.814 8.681 46.327 1.00 70.00 570 LYS A N 1
ATOM 4510 C CA . LYS A 1 570 ? -32.842 9.175 44.936 1.00 70.00 570 LYS A CA 1
ATOM 4511 C C . LYS A 1 570 ? -32.078 10.493 44.709 1.00 70.00 570 LYS A C 1
ATOM 4513 O O . LYS A 1 570 ? -32.648 11.448 44.190 1.00 70.00 570 LYS A O 1
ATOM 4518 N N . THR A 1 571 ? -30.796 10.564 45.066 1.00 83.75 571 THR A N 1
ATOM 4519 C CA . THR A 1 571 ? -29.939 11.723 44.733 1.00 83.75 571 THR A CA 1
ATOM 4520 C C . THR A 1 571 ? -28.641 11.287 44.062 1.00 83.75 571 THR A C 1
ATOM 4522 O O . THR A 1 571 ? -28.188 10.156 44.241 1.00 83.75 571 THR A O 1
ATOM 4525 N N . LEU A 1 572 ? -28.008 12.183 43.299 1.00 83.12 572 LEU A N 1
ATOM 4526 C CA . LEU A 1 572 ? -26.703 11.894 42.695 1.00 83.12 572 LEU A CA 1
ATOM 4527 C C . LEU A 1 572 ? -25.640 11.657 43.777 1.00 83.12 572 LEU A C 1
ATOM 4529 O O . LEU A 1 572 ? -24.835 10.737 43.656 1.00 83.12 572 LEU A O 1
ATOM 4533 N N . ASP A 1 573 ? -25.682 12.427 44.868 1.00 80.06 573 ASP A N 1
ATOM 4534 C CA . ASP A 1 573 ? -24.727 12.302 45.968 1.00 80.06 573 ASP A CA 1
ATOM 4535 C C . ASP A 1 573 ? -24.893 11.015 46.785 1.00 80.06 573 ASP A C 1
ATOM 4537 O O . ASP A 1 573 ? -23.885 10.451 47.219 1.00 80.06 573 ASP A O 1
ATOM 4541 N N . SER A 1 574 ? -26.113 10.503 46.980 1.00 79.94 574 SER A N 1
ATOM 4542 C CA . SER A 1 574 ? -26.314 9.203 47.635 1.00 79.94 574 SER A CA 1
ATOM 4543 C C . SER A 1 574 ? -25.774 8.065 46.767 1.00 79.94 574 SER A C 1
ATOM 4545 O O . SER A 1 574 ? -24.982 7.260 47.255 1.00 79.94 574 SER A O 1
ATOM 4547 N N . VAL A 1 575 ? -26.126 8.035 45.475 1.00 82.81 575 VAL A N 1
ATOM 4548 C CA . VAL A 1 575 ? -25.642 7.024 44.515 1.00 82.81 575 VAL A CA 1
ATOM 4549 C C . VAL A 1 575 ? -24.117 7.060 44.407 1.00 82.81 575 VAL A C 1
ATOM 4551 O O . VAL A 1 575 ? -23.458 6.032 44.546 1.00 82.81 575 VAL A O 1
ATOM 4554 N N . ALA A 1 576 ? -23.534 8.246 44.221 1.00 84.06 576 ALA A N 1
ATOM 4555 C CA . ALA A 1 576 ? -22.094 8.399 44.072 1.00 84.06 576 ALA A CA 1
ATOM 4556 C C . ALA A 1 576 ? -21.320 8.075 45.359 1.00 84.06 576 ALA A C 1
ATOM 4558 O O . ALA A 1 576 ? -20.233 7.513 45.286 1.00 84.06 576 ALA A O 1
ATOM 4559 N N . SER A 1 577 ? -21.857 8.381 46.547 1.00 78.75 577 SER A N 1
ATOM 4560 C CA . SER A 1 577 ? -21.215 7.977 47.813 1.00 78.75 577 SER A CA 1
ATOM 4561 C C . SER A 1 577 ? -21.270 6.462 48.030 1.00 78.75 577 SER A C 1
ATOM 4563 O O . SER A 1 577 ? -20.310 5.890 48.533 1.00 78.75 577 SER A O 1
ATOM 4565 N N . MET A 1 578 ? -22.361 5.809 47.616 1.00 75.69 578 MET A N 1
ATOM 4566 C CA . MET A 1 578 ? -22.506 4.351 47.686 1.00 75.69 578 MET A CA 1
ATOM 4567 C C . MET A 1 578 ? -21.544 3.635 46.721 1.00 75.69 578 MET A C 1
ATOM 4569 O O . MET A 1 578 ? -21.009 2.587 47.051 1.00 75.69 578 MET A O 1
ATOM 4573 N N . LEU A 1 579 ? -21.282 4.203 45.540 1.00 78.69 579 LEU A N 1
ATOM 4574 C CA . LEU A 1 579 ? -20.291 3.676 44.591 1.00 78.69 579 LEU A CA 1
ATOM 4575 C C . LEU A 1 579 ? -18.842 3.939 45.044 1.00 78.69 579 LEU A C 1
ATOM 4577 O O . LEU A 1 579 ? -17.966 3.095 44.845 1.00 78.69 579 LEU A O 1
ATOM 4581 N N . GLU A 1 580 ? -18.586 5.065 45.714 1.00 77.69 580 GLU A N 1
ATOM 4582 C CA . GLU A 1 580 ? -17.269 5.374 46.283 1.00 77.69 580 GLU A CA 1
ATOM 4583 C C . GLU A 1 580 ? -16.838 4.380 47.376 1.00 77.69 580 GLU A C 1
ATOM 4585 O O . GLU A 1 580 ? -15.637 4.145 47.513 1.00 77.69 580 GLU A O 1
ATOM 4590 N N . THR A 1 581 ? -17.764 3.751 48.119 1.00 67.25 581 THR A N 1
ATOM 4591 C CA . THR A 1 581 ? -17.409 2.757 49.161 1.00 67.25 581 THR A CA 1
ATOM 4592 C C . THR A 1 581 ? -16.741 1.512 48.569 1.00 67.25 581 THR A C 1
ATOM 4594 O O . THR A 1 581 ? -15.834 0.954 49.182 1.00 67.25 581 THR A O 1
ATOM 4597 N N . VAL A 1 582 ? -17.120 1.128 47.344 1.00 64.25 582 VAL A N 1
ATOM 4598 C CA . VAL A 1 582 ? -16.485 0.054 46.557 1.00 64.25 582 VAL A CA 1
ATOM 4599 C C . VAL A 1 582 ? -15.380 0.576 45.626 1.00 64.25 582 VAL A C 1
ATOM 4601 O O . VAL A 1 582 ? -14.866 -0.149 44.773 1.00 64.25 582 VAL A O 1
ATOM 4604 N N . GLY A 1 583 ? -14.968 1.837 45.794 1.00 65.06 583 GLY A N 1
ATOM 4605 C CA . GLY A 1 583 ? -13.862 2.449 45.063 1.00 65.06 583 GLY A CA 1
ATOM 4606 C C . GLY A 1 583 ? -14.178 2.813 43.611 1.00 65.06 583 GLY A C 1
ATOM 4607 O O . GLY A 1 583 ? -13.252 2.844 42.797 1.00 65.06 583 GLY A O 1
ATOM 4608 N N . VAL A 1 584 ? -15.448 3.072 43.278 1.00 78.12 584 VAL A N 1
ATOM 4609 C CA . VAL A 1 584 ? -15.882 3.545 41.955 1.00 78.12 584 VAL A CA 1
ATOM 4610 C C . VAL A 1 584 ? -16.327 5.002 42.032 1.00 78.12 584 VAL A C 1
ATOM 4612 O O . VAL A 1 584 ? -17.237 5.348 42.777 1.00 78.12 584 VAL A O 1
ATOM 4615 N N . GLN A 1 585 ? -15.699 5.863 41.230 1.00 83.44 585 GLN A N 1
ATOM 4616 C CA . GLN A 1 585 ? -16.027 7.285 41.171 1.00 83.44 585 GLN A CA 1
ATOM 4617 C C . GLN A 1 585 ? -16.940 7.595 39.977 1.00 83.44 585 GLN A C 1
ATOM 4619 O O . GLN A 1 585 ? -16.632 7.213 38.850 1.00 83.44 585 GLN A O 1
ATOM 4624 N N . ILE A 1 586 ? -18.032 8.326 40.229 1.00 86.81 586 ILE A N 1
ATOM 4625 C CA . ILE A 1 586 ? -18.926 8.888 39.198 1.00 86.81 586 ILE A CA 1
ATOM 4626 C C . ILE A 1 586 ? -19.159 10.402 39.355 1.00 86.81 586 ILE A C 1
ATOM 4628 O O . ILE A 1 586 ? -19.964 10.980 38.629 1.00 86.81 586 ILE A O 1
ATOM 4632 N N . ARG A 1 587 ? -18.496 11.070 40.305 1.00 85.44 587 ARG A N 1
ATOM 4633 C CA . ARG A 1 587 ? -18.482 12.534 40.413 1.00 85.44 587 ARG A CA 1
ATOM 4634 C C . ARG A 1 587 ? -17.495 13.149 39.426 1.00 85.44 587 ARG A C 1
ATOM 4636 O O . ARG A 1 587 ? -16.438 12.581 39.156 1.00 85.44 587 ARG A O 1
ATOM 4643 N N . THR A 1 588 ? -17.817 14.339 38.931 1.00 82.62 588 THR A N 1
ATOM 4644 C CA . THR A 1 588 ? -16.875 15.173 38.172 1.00 82.62 588 THR A CA 1
ATOM 4645 C C . THR A 1 588 ? -15.807 15.755 39.101 1.00 82.62 588 THR A C 1
ATOM 4647 O O . THR A 1 588 ? -16.010 15.870 40.312 1.00 82.62 588 THR A O 1
ATOM 4650 N N . GLN A 1 589 ? -14.670 16.196 38.553 1.00 72.50 589 GLN A N 1
ATOM 4651 C CA . GLN A 1 589 ? -13.622 16.824 39.367 1.00 72.50 589 GLN A CA 1
ATOM 4652 C C . GLN A 1 589 ? -14.120 18.085 40.099 1.00 72.50 589 GLN A C 1
ATOM 4654 O O . GLN A 1 589 ? -13.698 18.347 41.223 1.00 72.50 589 GLN A O 1
ATOM 4659 N N . ALA A 1 590 ? -15.052 18.838 39.504 1.00 74.94 590 ALA A N 1
ATOM 4660 C CA . ALA A 1 590 ? -15.673 19.997 40.143 1.00 74.94 590 ALA A CA 1
ATOM 4661 C C . ALA A 1 590 ? -16.514 19.591 41.368 1.00 74.94 590 ALA A C 1
ATOM 4663 O O . ALA A 1 590 ? -16.335 20.153 42.445 1.00 74.94 590 ALA A O 1
ATOM 4664 N N . GLU A 1 591 ? -17.360 18.565 41.242 1.00 79.56 591 GLU A N 1
ATOM 4665 C CA . GLU A 1 591 ? -18.161 18.020 42.352 1.00 79.56 591 GLU A CA 1
ATOM 4666 C C . GLU A 1 591 ? -17.273 17.454 43.477 1.00 79.56 591 GLU A C 1
ATOM 4668 O O . GLU A 1 591 ? -17.539 17.684 44.658 1.00 79.56 591 GLU A O 1
ATOM 4673 N N . ILE A 1 592 ? -16.174 16.773 43.126 1.00 75.31 592 ILE A N 1
ATOM 4674 C CA . ILE A 1 592 ? -15.163 16.293 44.084 1.00 75.31 592 ILE A CA 1
ATOM 4675 C C . ILE A 1 592 ? -14.516 17.474 44.824 1.00 75.31 592 ILE A C 1
ATOM 4677 O O . ILE A 1 592 ? -14.386 17.440 46.050 1.00 75.31 592 ILE A O 1
ATOM 4681 N N . ASN A 1 593 ? -14.144 18.538 44.109 1.00 70.62 593 ASN A N 1
ATOM 4682 C CA . ASN A 1 593 ? -13.547 19.736 44.701 1.00 70.62 593 ASN A CA 1
ATOM 4683 C C . ASN A 1 593 ? -14.529 20.460 45.640 1.00 70.62 593 ASN A C 1
ATOM 4685 O O . ASN A 1 593 ? -14.127 20.878 46.726 1.00 70.62 593 ASN A O 1
ATOM 4689 N N . VAL A 1 594 ? -15.811 20.564 45.270 1.00 71.88 594 VAL A N 1
ATOM 4690 C CA . VAL A 1 594 ? -16.871 21.139 46.120 1.00 71.88 594 VAL A CA 1
ATOM 4691 C C . VAL A 1 594 ? -17.056 20.309 47.395 1.00 71.88 594 VAL A C 1
ATOM 4693 O O . VAL A 1 594 ? -16.971 20.858 48.494 1.00 71.88 594 VAL A O 1
ATOM 4696 N N . LYS A 1 595 ? -17.201 18.981 47.273 1.00 68.81 595 LYS A N 1
ATOM 4697 C CA . LYS A 1 595 ? -17.304 18.048 48.411 1.00 68.81 595 LYS A CA 1
ATOM 4698 C C . LYS A 1 595 ? -16.124 18.194 49.383 1.00 68.81 595 LYS A C 1
ATOM 4700 O O . LYS A 1 595 ? -16.323 18.327 50.594 1.00 68.81 595 LYS A O 1
ATOM 4705 N N . ASN A 1 596 ? -14.902 18.226 48.849 1.00 62.16 596 ASN A N 1
ATOM 4706 C CA . ASN A 1 596 ? -13.663 18.281 49.628 1.00 62.16 596 ASN A CA 1
ATOM 4707 C C . ASN A 1 596 ? -13.390 19.644 50.289 1.00 62.16 596 ASN A C 1
ATOM 4709 O O . ASN A 1 596 ? -12.658 19.696 51.277 1.00 62.16 596 ASN A O 1
ATOM 4713 N N . ASN A 1 597 ? -13.964 20.739 49.779 1.00 60.12 597 ASN A N 1
ATOM 4714 C CA . ASN A 1 597 ? -13.731 22.087 50.308 1.00 60.12 597 ASN A CA 1
ATOM 4715 C C . ASN A 1 597 ? -14.682 22.511 51.438 1.00 60.12 597 ASN A C 1
ATOM 4717 O O . ASN A 1 597 ? -14.470 23.571 52.033 1.00 60.12 597 ASN A O 1
ATOM 4721 N N . THR A 1 598 ? -15.680 21.693 51.788 1.00 61.88 598 THR A N 1
ATOM 4722 C CA . THR A 1 598 ? -16.582 21.991 52.912 1.00 61.88 598 THR A CA 1
ATOM 4723 C C . THR A 1 598 ? -15.826 22.057 54.257 1.00 61.88 598 THR A C 1
ATOM 4725 O O . THR A 1 598 ? -14.911 21.258 54.489 1.00 61.88 598 THR A O 1
ATOM 4728 N N . PRO A 1 599 ? -16.206 22.949 55.200 1.00 57.00 599 PRO A N 1
ATOM 4729 C CA . PRO A 1 599 ? -15.567 23.028 56.522 1.00 57.00 599 PRO A CA 1
ATOM 4730 C C . PRO A 1 599 ? -15.581 21.691 57.280 1.00 57.00 599 PRO A C 1
ATOM 4732 O O . PRO A 1 599 ? -14.598 21.319 57.919 1.00 57.00 599 PRO A O 1
ATOM 4735 N N . ARG A 1 600 ? -16.670 20.923 57.130 1.00 59.00 600 ARG A N 1
ATOM 4736 C CA . ARG A 1 600 ? -16.836 19.582 57.707 1.00 59.00 600 ARG A CA 1
ATOM 4737 C C . ARG A 1 600 ? -15.823 18.576 57.142 1.00 59.00 600 ARG A C 1
ATOM 4739 O O . ARG A 1 600 ? -15.245 17.818 57.914 1.00 59.00 600 ARG A O 1
ATOM 4746 N N . ALA A 1 601 ? -15.550 18.603 55.833 1.00 59.31 601 ALA A N 1
ATOM 4747 C CA . ALA A 1 601 ? -14.530 17.750 55.215 1.00 59.31 601 ALA A CA 1
ATOM 4748 C C . ALA A 1 601 ? -13.100 18.138 55.638 1.00 59.31 601 ALA A C 1
ATOM 4750 O O . ALA A 1 601 ? -12.274 17.258 55.886 1.00 59.31 601 ALA A O 1
ATOM 4751 N N . LYS A 1 602 ? -12.811 19.441 55.789 1.00 60.31 602 LYS A N 1
ATOM 4752 C CA . LYS A 1 602 ? -11.513 19.920 56.305 1.00 60.31 602 LYS A CA 1
ATOM 4753 C C . LYS A 1 602 ? -11.265 19.458 57.745 1.00 60.31 602 LYS A C 1
ATOM 4755 O O . LYS A 1 602 ? -10.182 18.948 58.034 1.00 60.31 602 LYS A O 1
ATOM 4760 N N . ALA A 1 603 ? -12.270 19.562 58.618 1.00 64.56 603 ALA A N 1
ATOM 4761 C CA . ALA A 1 603 ? -12.195 19.053 59.987 1.00 64.56 603 ALA A CA 1
ATOM 4762 C C . ALA A 1 603 ? -11.960 17.530 60.020 1.00 64.56 603 ALA A C 1
ATOM 4764 O O . ALA A 1 603 ? -11.059 17.057 60.713 1.00 64.56 603 ALA A O 1
ATOM 4765 N N . GLU A 1 604 ? -12.703 16.764 59.215 1.00 69.94 604 GLU A N 1
ATOM 4766 C CA . GLU A 1 604 ? -12.577 15.302 59.178 1.00 69.94 604 GLU A CA 1
ATOM 4767 C C . GLU A 1 604 ? -11.222 14.830 58.626 1.00 69.94 604 GLU A C 1
ATOM 4769 O O . GLU A 1 604 ? -10.661 13.852 59.120 1.00 69.94 604 GLU A O 1
ATOM 4774 N N . LYS A 1 605 ? -10.630 15.557 57.665 1.00 68.69 605 LYS A N 1
ATOM 4775 C CA . LYS A 1 605 ? -9.259 15.297 57.191 1.00 68.69 605 LYS A CA 1
ATOM 4776 C C . LYS A 1 605 ? -8.234 15.444 58.323 1.00 68.69 605 LYS A C 1
ATOM 4778 O O . LYS A 1 605 ? -7.341 14.605 58.438 1.00 68.69 605 LYS A O 1
ATOM 4783 N N . GLY A 1 606 ? -8.388 16.465 59.172 1.00 69.69 606 GLY A N 1
ATOM 4784 C CA . GLY A 1 606 ? -7.561 16.664 60.365 1.00 69.69 606 GLY A CA 1
ATOM 4785 C C . GLY A 1 606 ? -7.703 15.517 61.370 1.00 69.69 606 GLY A C 1
ATOM 4786 O O . GLY A 1 606 ? -6.703 14.917 61.760 1.00 69.69 606 GLY A O 1
ATOM 4787 N N . LYS A 1 607 ? -8.941 15.141 61.717 1.00 77.62 607 LYS A N 1
ATOM 4788 C CA . LYS A 1 607 ? -9.217 14.001 62.610 1.00 77.62 607 LYS A CA 1
ATOM 4789 C C . LYS A 1 607 ? -8.648 12.684 62.073 1.00 77.62 607 LYS A C 1
ATOM 4791 O O . LYS A 1 607 ? -7.998 11.935 62.801 1.00 77.62 607 LYS A O 1
ATOM 4796 N N . ARG A 1 608 ? -8.845 12.402 60.779 1.00 78.75 608 ARG A N 1
ATOM 4797 C CA . ARG A 1 608 ? -8.341 11.182 60.130 1.00 78.75 608 ARG A CA 1
ATOM 4798 C C . ARG A 1 608 ? -6.817 11.088 60.171 1.00 78.75 608 ARG A C 1
ATOM 4800 O O . ARG A 1 608 ? -6.309 9.995 60.407 1.00 78.75 608 ARG A O 1
ATOM 4807 N N . ALA A 1 609 ? -6.095 12.196 59.996 1.00 74.88 609 ALA A N 1
ATOM 4808 C CA . ALA A 1 609 ? -4.637 12.206 60.124 1.00 74.88 609 ALA A CA 1
ATOM 4809 C C . ALA A 1 609 ? -4.182 11.757 61.527 1.00 74.88 609 ALA A C 1
ATOM 4811 O O . ALA A 1 609 ? -3.272 10.942 61.646 1.00 74.88 609 ALA A O 1
ATOM 4812 N N . VAL A 1 610 ? -4.877 12.193 62.584 1.00 80.06 610 VAL A N 1
ATOM 4813 C CA . VAL A 1 610 ? -4.591 11.785 63.974 1.00 80.06 610 VAL A CA 1
ATOM 4814 C C . VAL A 1 610 ? -4.912 10.303 64.206 1.00 80.06 610 VAL A C 1
ATOM 4816 O O . VAL A 1 610 ? -4.170 9.614 64.902 1.00 80.06 610 VAL A O 1
ATOM 4819 N N . ARG A 1 611 ? -5.986 9.779 63.599 1.00 83.69 611 ARG A N 1
ATOM 4820 C CA . ARG A 1 611 ? -6.330 8.342 63.645 1.00 83.69 611 ARG A CA 1
ATOM 4821 C C . ARG A 1 611 ? -5.303 7.471 62.906 1.00 83.69 611 ARG A C 1
ATOM 4823 O O . ARG A 1 611 ? -4.952 6.399 63.390 1.00 83.69 611 ARG A O 1
ATOM 4830 N N . ILE A 1 612 ? -4.766 7.942 61.778 1.00 75.31 612 ILE A N 1
ATOM 4831 C CA . ILE A 1 612 ? -3.669 7.266 61.061 1.00 75.31 612 ILE A CA 1
ATOM 4832 C C . ILE A 1 612 ? -2.386 7.279 61.905 1.00 75.31 612 ILE A C 1
ATOM 4834 O O . ILE A 1 612 ? -1.794 6.220 62.106 1.00 75.31 612 ILE A O 1
ATOM 4838 N N . ALA A 1 613 ? -2.020 8.425 62.486 1.00 75.50 613 ALA A N 1
ATOM 4839 C CA . ALA A 1 613 ? -0.860 8.529 63.370 1.00 75.50 613 ALA A CA 1
ATOM 4840 C C . ALA A 1 613 ? -0.988 7.631 64.619 1.00 75.50 613 ALA A C 1
ATOM 4842 O O . ALA A 1 613 ? -0.004 7.037 65.056 1.00 75.50 613 ALA A O 1
ATOM 4843 N N . ALA A 1 614 ? -2.195 7.457 65.173 1.00 77.19 614 ALA A N 1
ATOM 4844 C CA . ALA A 1 614 ? -2.441 6.500 66.255 1.00 77.19 614 ALA A CA 1
ATOM 4845 C C . ALA A 1 614 ? -2.161 5.044 65.829 1.00 77.19 614 ALA A C 1
ATOM 4847 O O . ALA A 1 614 ? -1.531 4.297 66.575 1.00 77.19 614 ALA A O 1
ATOM 4848 N N . ALA A 1 615 ? -2.580 4.650 64.621 1.00 73.75 615 ALA A N 1
ATOM 4849 C CA . ALA A 1 615 ? -2.306 3.319 64.073 1.00 73.75 615 ALA A CA 1
ATOM 4850 C C . ALA A 1 615 ? -0.803 3.075 63.842 1.00 73.75 615 ALA A C 1
ATOM 4852 O O . ALA A 1 615 ? -0.314 1.963 64.031 1.00 73.75 615 ALA A O 1
ATOM 4853 N N . GLU A 1 616 ? -0.065 4.112 63.447 1.00 76.50 616 GLU A N 1
ATOM 4854 C CA . GLU A 1 616 ? 1.381 4.045 63.208 1.00 76.50 616 GLU A CA 1
ATOM 4855 C C . GLU A 1 616 ? 2.185 3.983 64.512 1.00 76.50 616 GLU A C 1
ATOM 4857 O O . GLU A 1 616 ? 3.145 3.225 64.594 1.00 76.50 616 GLU A O 1
ATOM 4862 N N . ASN A 1 617 ? 1.747 4.662 65.574 1.00 74.31 617 ASN A N 1
ATOM 4863 C CA . ASN A 1 617 ? 2.387 4.542 66.888 1.00 74.31 617 ASN A CA 1
ATOM 4864 C C . ASN A 1 617 ? 2.155 3.172 67.547 1.00 74.31 617 ASN A C 1
ATOM 4866 O O . ASN A 1 617 ? 3.061 2.642 68.185 1.00 74.31 617 ASN A O 1
ATOM 4870 N N . ILE A 1 618 ? 1.003 2.534 67.309 1.00 73.56 618 ILE A N 1
ATOM 4871 C CA . ILE A 1 618 ? 0.799 1.124 67.682 1.00 73.56 618 ILE A CA 1
ATOM 4872 C C . ILE A 1 618 ? 1.769 0.213 66.907 1.00 73.56 618 ILE A C 1
ATOM 4874 O O . ILE A 1 618 ? 2.309 -0.731 67.479 1.00 73.56 618 ILE A O 1
ATOM 4878 N N . ALA A 1 619 ? 2.063 0.512 65.635 1.00 70.81 619 ALA A N 1
ATOM 4879 C CA . ALA A 1 619 ? 3.067 -0.225 64.862 1.00 70.81 619 ALA A CA 1
ATOM 4880 C C . ALA A 1 619 ? 4.475 -0.116 65.479 1.00 70.81 619 ALA A C 1
ATOM 4882 O O . ALA A 1 619 ? 5.159 -1.132 65.595 1.00 70.81 619 ALA A O 1
ATOM 4883 N N . LEU A 1 620 ? 4.868 1.088 65.914 1.00 69.44 620 LEU A N 1
ATOM 4884 C CA . LEU A 1 620 ? 6.147 1.342 66.589 1.00 69.44 620 LEU A CA 1
ATOM 4885 C C . LEU A 1 620 ? 6.256 0.607 67.933 1.00 69.44 620 LEU A C 1
ATOM 4887 O O . LEU A 1 620 ? 7.325 0.104 68.265 1.00 69.44 620 LEU A O 1
ATOM 4891 N N . ALA A 1 621 ? 5.160 0.475 68.686 1.00 67.44 621 ALA A N 1
ATOM 4892 C CA . ALA A 1 621 ? 5.148 -0.311 69.921 1.00 67.44 621 ALA A CA 1
ATOM 4893 C C . ALA A 1 621 ? 5.428 -1.806 69.664 1.00 67.44 621 ALA A C 1
ATOM 4895 O O . ALA A 1 621 ? 6.212 -2.421 70.389 1.00 67.44 621 ALA A O 1
ATOM 4896 N N . TYR A 1 622 ? 4.854 -2.375 68.597 1.00 67.50 622 TYR A N 1
ATOM 4897 C CA . TYR A 1 622 ? 5.180 -3.734 68.150 1.00 67.50 622 TYR A CA 1
ATOM 4898 C C . TYR A 1 622 ? 6.641 -3.861 67.688 1.00 67.50 622 TYR A C 1
ATOM 4900 O O . TYR A 1 622 ? 7.295 -4.841 68.039 1.00 67.50 622 TYR A O 1
ATOM 4908 N N . ASP A 1 623 ? 7.172 -2.884 66.946 1.00 68.25 623 ASP A N 1
ATOM 4909 C CA . ASP A 1 623 ? 8.579 -2.892 66.513 1.00 68.25 623 ASP A CA 1
ATOM 4910 C C . ASP A 1 623 ? 9.549 -2.814 67.694 1.00 68.25 623 ASP A C 1
ATOM 4912 O O . ASP A 1 623 ? 10.517 -3.569 67.741 1.00 68.25 623 ASP A O 1
ATOM 4916 N N . ASN A 1 624 ? 9.263 -1.973 68.689 1.00 66.56 624 ASN A N 1
ATOM 4917 C CA . ASN A 1 624 ? 10.054 -1.893 69.915 1.00 66.56 624 ASN A CA 1
ATOM 4918 C C . ASN A 1 624 ? 10.047 -3.231 70.672 1.00 66.56 624 ASN A C 1
ATOM 4920 O O . ASN A 1 624 ? 11.109 -3.706 71.068 1.00 66.56 624 ASN A O 1
ATOM 4924 N N . ALA A 1 625 ? 8.886 -3.884 70.803 1.00 63.16 625 ALA A N 1
ATOM 4925 C CA . ALA A 1 625 ? 8.784 -5.210 71.418 1.00 63.16 625 ALA A CA 1
ATOM 4926 C C . ALA A 1 625 ? 9.621 -6.263 70.666 1.00 63.16 625 ALA A C 1
ATOM 4928 O O . ALA A 1 625 ? 10.410 -6.989 71.272 1.00 63.16 625 ALA A O 1
ATOM 4929 N N . ILE A 1 626 ? 9.497 -6.309 69.335 1.00 68.81 626 ILE A N 1
ATOM 4930 C CA . ILE A 1 626 ? 10.257 -7.217 68.465 1.00 68.81 626 ILE A CA 1
ATOM 4931 C C . ILE A 1 626 ? 11.765 -6.951 68.573 1.00 68.81 626 ILE A C 1
ATOM 4933 O O . ILE A 1 626 ? 12.543 -7.899 68.665 1.00 68.81 626 ILE A O 1
ATOM 4937 N N . ASN A 1 627 ? 12.189 -5.686 68.602 1.00 66.56 627 ASN A N 1
ATOM 4938 C CA . ASN A 1 627 ? 13.597 -5.306 68.715 1.00 66.56 627 ASN A CA 1
ATOM 4939 C C . ASN A 1 627 ? 14.192 -5.676 70.081 1.00 66.56 627 ASN A C 1
ATOM 4941 O O . ASN A 1 627 ? 15.314 -6.173 70.130 1.00 66.56 627 ASN A O 1
ATOM 4945 N N . VAL A 1 628 ? 13.451 -5.515 71.184 1.00 65.19 628 VAL A N 1
ATOM 4946 C CA . VAL A 1 628 ? 13.908 -5.965 72.513 1.00 65.19 628 VAL A CA 1
ATOM 4947 C C . VAL A 1 628 ? 14.083 -7.489 72.547 1.00 65.19 628 VAL A C 1
ATOM 4949 O O . VAL A 1 628 ? 15.082 -7.970 73.081 1.00 65.19 628 VAL A O 1
ATOM 4952 N N . ILE A 1 629 ? 13.180 -8.249 71.916 1.00 66.69 629 ILE A N 1
ATOM 4953 C CA . ILE A 1 629 ? 13.283 -9.715 71.807 1.00 66.69 629 ILE A CA 1
ATOM 4954 C C . ILE A 1 629 ? 14.470 -10.131 70.915 1.00 66.69 629 ILE A C 1
ATOM 4956 O O . ILE A 1 629 ? 15.258 -10.987 71.315 1.00 66.69 629 ILE A O 1
ATOM 4960 N N . LYS A 1 630 ? 14.664 -9.490 69.752 1.00 69.56 630 LYS A N 1
ATOM 4961 C CA . LYS A 1 630 ? 15.821 -9.732 68.862 1.00 69.56 630 LYS A CA 1
ATOM 4962 C C . LYS A 1 630 ? 17.152 -9.406 69.557 1.00 69.56 630 LYS A C 1
ATOM 4964 O O . LYS A 1 630 ? 18.100 -10.181 69.460 1.00 69.56 630 LYS A O 1
ATOM 4969 N N . ASN A 1 631 ? 17.205 -8.324 70.336 1.00 65.44 631 ASN A N 1
ATOM 4970 C CA . ASN A 1 631 ? 18.376 -7.965 71.143 1.00 65.44 631 ASN A CA 1
ATOM 4971 C C . ASN A 1 631 ? 18.634 -8.955 72.293 1.00 65.44 631 ASN A C 1
ATOM 4973 O O . ASN A 1 631 ? 19.779 -9.116 72.700 1.00 65.44 631 ASN A O 1
ATOM 4977 N N . TYR A 1 632 ? 17.608 -9.623 72.829 1.00 62.47 632 TYR A N 1
ATOM 4978 C CA . TYR A 1 632 ? 17.797 -10.700 73.806 1.00 62.47 632 TYR A CA 1
ATOM 4979 C C . TYR A 1 632 ? 18.387 -11.959 73.145 1.00 62.47 632 TYR A C 1
ATOM 4981 O O . TYR A 1 632 ? 19.380 -12.504 73.625 1.00 62.47 632 TYR A O 1
ATOM 4989 N N . GLN A 1 633 ? 17.831 -12.363 71.996 1.00 63.56 633 GLN A N 1
ATOM 4990 C CA . GLN A 1 633 ? 18.295 -13.503 71.194 1.00 63.56 633 GLN A CA 1
ATOM 4991 C C . GLN A 1 633 ? 19.758 -13.341 70.739 1.00 63.56 633 GLN A C 1
ATOM 4993 O O . GLN A 1 633 ? 20.539 -14.285 70.831 1.00 63.56 633 GLN A O 1
ATOM 4998 N N . GLY A 1 634 ? 20.152 -12.137 70.307 1.00 58.12 634 GLY A N 1
ATOM 4999 C CA . GLY A 1 634 ? 21.526 -11.837 69.883 1.00 58.12 634 GLY A CA 1
ATOM 5000 C C . GLY A 1 634 ? 22.575 -11.862 71.004 1.00 58.12 634 GLY A C 1
ATOM 5001 O O . GLY A 1 634 ? 23.751 -12.056 70.718 1.00 58.12 634 GLY A O 1
ATOM 5002 N N . ASN A 1 635 ? 22.165 -11.717 72.270 1.00 60.38 635 ASN A N 1
ATOM 5003 C CA . ASN A 1 635 ? 23.059 -11.637 73.435 1.00 60.38 635 ASN A CA 1
ATOM 5004 C C . ASN A 1 635 ? 23.139 -12.948 74.253 1.00 60.38 635 ASN A C 1
ATOM 5006 O O . ASN A 1 635 ? 23.537 -12.921 75.418 1.00 60.38 635 ASN A O 1
ATOM 5010 N N . GLN A 1 636 ? 22.750 -14.094 73.671 1.00 55.28 636 GLN A N 1
ATOM 5011 C CA . GLN A 1 636 ? 22.937 -15.447 74.245 1.00 55.28 636 GLN A CA 1
ATOM 5012 C C . GLN A 1 636 ? 22.445 -15.611 75.706 1.00 55.28 636 GLN A C 1
ATOM 5014 O O . GLN A 1 636 ? 22.979 -16.411 76.469 1.00 55.28 636 GLN A O 1
ATOM 5019 N N . GLY A 1 637 ? 21.429 -14.847 76.127 1.00 53.38 637 GLY A N 1
ATOM 5020 C CA . GLY A 1 637 ? 20.843 -14.952 77.470 1.00 53.38 637 GLY A CA 1
ATOM 5021 C C . GLY A 1 637 ? 21.740 -14.506 78.639 1.00 53.38 637 GLY A C 1
ATOM 5022 O O . GLY A 1 637 ? 21.364 -14.722 79.787 1.00 53.38 637 GLY A O 1
ATOM 5023 N N . TRP A 1 638 ? 22.882 -13.849 78.390 1.00 44.25 638 TRP A N 1
ATOM 5024 C CA . TRP A 1 638 ? 23.844 -13.427 79.432 1.00 44.25 638 TRP A CA 1
ATOM 5025 C C . TRP A 1 638 ? 23.337 -12.333 80.395 1.00 44.25 638 TRP A C 1
ATOM 5027 O O . TRP A 1 638 ? 24.034 -11.961 81.337 1.00 44.25 638 TRP A O 1
ATOM 5037 N N . ILE A 1 639 ? 22.126 -11.809 80.186 1.00 47.53 639 ILE A N 1
ATOM 5038 C CA . ILE A 1 639 ? 21.516 -10.770 81.022 1.00 47.53 639 ILE A CA 1
ATOM 5039 C C . ILE A 1 639 ? 20.266 -11.336 81.702 1.00 47.53 639 ILE A C 1
ATOM 5041 O O . ILE A 1 639 ? 19.386 -11.907 81.055 1.00 47.53 639 ILE A O 1
ATOM 5045 N N . ASN A 1 640 ? 20.187 -11.136 83.021 1.00 52.16 640 ASN A N 1
ATOM 5046 C CA . ASN A 1 640 ? 19.124 -11.633 83.893 1.00 52.16 640 ASN A CA 1
ATOM 5047 C C . ASN A 1 640 ? 17.717 -11.317 83.342 1.00 52.16 640 ASN A C 1
ATOM 5049 O O . ASN A 1 640 ? 17.394 -10.167 83.033 1.00 52.16 640 ASN A O 1
ATOM 5053 N N . VAL A 1 641 ? 16.857 -12.343 83.299 1.00 52.00 641 VAL A N 1
ATOM 5054 C CA . VAL A 1 641 ? 15.442 -12.268 82.895 1.00 52.00 641 VAL A CA 1
ATOM 5055 C C . VAL A 1 641 ? 14.694 -11.127 83.598 1.00 52.00 641 VAL A C 1
ATOM 5057 O O . VAL A 1 641 ? 13.843 -10.498 82.975 1.00 52.00 641 VAL A O 1
ATOM 5060 N N . GLY A 1 642 ? 15.024 -10.802 84.853 1.00 50.88 642 GLY A N 1
ATOM 5061 C CA . GLY A 1 642 ? 14.434 -9.676 85.588 1.00 50.88 642 GLY A CA 1
ATOM 5062 C C . GLY A 1 642 ? 14.625 -8.313 84.906 1.00 50.88 642 GLY A C 1
ATOM 5063 O O . GLY A 1 642 ? 13.656 -7.575 84.751 1.00 50.88 642 GLY A O 1
ATOM 5064 N N . PHE A 1 643 ? 15.829 -8.019 84.405 1.00 50.03 643 PHE A N 1
ATOM 5065 C CA . PHE A 1 643 ? 16.140 -6.755 83.718 1.00 50.03 643 PHE A CA 1
ATOM 5066 C C . PHE A 1 643 ? 15.371 -6.621 82.393 1.00 50.03 643 PHE A C 1
ATOM 5068 O O . PHE A 1 643 ? 14.886 -5.548 82.035 1.00 50.03 643 PHE A O 1
ATOM 5075 N N . TYR A 1 644 ? 15.186 -7.733 81.675 1.00 53.03 644 TYR A N 1
ATOM 5076 C CA . TYR A 1 644 ? 14.365 -7.751 80.463 1.00 53.03 644 TYR A CA 1
ATOM 5077 C C . TYR A 1 644 ? 12.859 -7.740 80.752 1.00 53.03 644 TYR A C 1
ATOM 5079 O O . TYR A 1 644 ? 12.121 -7.145 79.972 1.00 53.03 644 TYR A O 1
ATOM 5087 N N . ARG A 1 645 ? 12.384 -8.306 81.873 1.00 50.75 645 ARG A N 1
ATOM 5088 C CA . ARG A 1 645 ? 10.988 -8.133 82.323 1.00 50.75 645 ARG A CA 1
ATOM 5089 C C . ARG A 1 645 ? 10.668 -6.666 82.604 1.00 50.75 645 ARG A C 1
ATOM 5091 O O . ARG A 1 645 ? 9.609 -6.195 82.205 1.00 50.75 645 ARG A O 1
ATOM 5098 N N . GLU A 1 646 ? 11.598 -5.940 83.215 1.00 51.72 646 GLU A N 1
ATOM 5099 C CA . GLU A 1 646 ? 11.469 -4.504 83.472 1.00 51.72 646 GLU A CA 1
ATOM 5100 C C . GLU A 1 646 ? 11.438 -3.678 82.169 1.00 51.72 646 GLU A C 1
ATOM 5102 O O . GLU A 1 646 ? 10.617 -2.774 82.030 1.00 51.72 646 GLU A O 1
ATOM 5107 N N . LYS A 1 647 ? 12.268 -4.024 81.170 1.00 50.09 647 LYS A N 1
ATOM 5108 C CA . LYS A 1 647 ? 12.317 -3.326 79.866 1.00 50.09 647 LYS A CA 1
ATOM 5109 C C . LYS A 1 647 ? 11.211 -3.714 78.874 1.00 50.09 647 LYS A C 1
ATOM 5111 O O . LYS A 1 647 ? 10.835 -2.879 78.056 1.00 50.09 647 LYS A O 1
ATOM 5116 N N . LEU A 1 648 ? 10.695 -4.944 78.922 1.00 51.78 648 LEU A N 1
ATOM 5117 C CA . LEU A 1 648 ? 9.519 -5.375 78.148 1.00 51.78 648 LEU A CA 1
ATOM 5118 C C . LEU A 1 648 ? 8.207 -4.885 78.779 1.00 51.78 648 LEU A C 1
ATOM 5120 O O . LEU A 1 648 ? 7.217 -4.693 78.070 1.00 51.78 648 LEU A O 1
ATOM 5124 N N . GLY A 1 649 ? 8.187 -4.690 80.100 1.00 54.78 649 GLY A N 1
ATOM 5125 C CA . GLY A 1 649 ? 7.014 -4.243 80.841 1.00 54.78 649 GLY A CA 1
ATOM 5126 C C . GLY A 1 649 ? 5.786 -5.130 80.600 1.00 54.78 649 GLY A C 1
ATOM 5127 O O . GLY A 1 649 ? 5.874 -6.355 80.492 1.00 54.78 649 GLY A O 1
ATOM 5128 N N . GLN A 1 650 ? 4.620 -4.494 80.473 1.00 49.06 650 GLN A N 1
ATOM 5129 C CA . GLN A 1 650 ? 3.313 -5.161 80.376 1.00 49.06 650 GLN A CA 1
ATOM 5130 C C . GLN A 1 650 ? 3.051 -5.873 79.026 1.00 49.06 650 GLN A C 1
ATOM 5132 O O . GLN A 1 650 ? 1.972 -6.423 78.817 1.00 49.06 650 GLN A O 1
ATOM 5137 N N . LEU A 1 651 ? 4.022 -5.918 78.100 1.00 45.75 651 LEU A N 1
ATOM 5138 C CA . LEU A 1 651 ? 3.936 -6.748 76.885 1.00 45.75 651 LEU A CA 1
ATOM 5139 C C . LEU A 1 651 ? 4.073 -8.254 77.175 1.00 45.75 651 LEU A C 1
ATOM 5141 O O . LEU A 1 651 ? 3.672 -9.071 76.346 1.00 45.75 651 LEU A O 1
ATOM 5145 N N . LEU A 1 652 ? 4.600 -8.627 78.345 1.00 43.91 652 LEU A N 1
ATOM 5146 C CA . LEU A 1 652 ? 4.740 -10.022 78.775 1.00 43.91 652 LEU A CA 1
ATOM 5147 C C . LEU A 1 652 ? 3.407 -10.756 78.971 1.00 43.91 652 LEU A C 1
ATOM 5149 O O . LEU A 1 652 ? 3.365 -11.960 78.746 1.00 43.91 652 LEU A O 1
ATOM 5153 N N . ASP A 1 653 ? 2.302 -10.061 79.253 1.00 45.50 653 ASP A N 1
ATOM 5154 C CA . ASP A 1 653 ? 0.968 -10.684 79.358 1.00 45.50 653 ASP A CA 1
ATOM 5155 C C . ASP A 1 653 ? 0.492 -11.320 78.031 1.00 45.50 653 ASP A C 1
ATOM 5157 O O . ASP A 1 653 ? -0.442 -12.123 78.015 1.00 45.50 653 ASP A O 1
ATOM 5161 N N . LYS A 1 654 ? 1.137 -10.988 76.901 1.00 45.31 654 LYS A N 1
ATOM 5162 C CA . LYS A 1 654 ? 0.924 -11.634 75.593 1.00 45.31 654 LYS A CA 1
ATOM 5163 C C . LYS A 1 654 ? 1.852 -12.809 75.302 1.00 45.31 654 LYS A C 1
ATOM 5165 O O . LYS A 1 654 ? 1.580 -13.579 74.379 1.00 45.31 654 LYS A O 1
ATOM 5170 N N . VAL A 1 655 ? 2.981 -12.882 75.998 1.00 47.19 655 VAL A N 1
ATOM 5171 C CA . VAL A 1 655 ? 4.106 -13.753 75.665 1.00 47.19 655 VAL A CA 1
ATOM 5172 C C . VAL A 1 655 ? 4.333 -14.675 76.851 1.00 47.19 655 VAL A C 1
ATOM 5174 O O . VAL A 1 655 ? 5.032 -14.328 77.801 1.00 47.19 655 VAL A O 1
ATOM 5177 N N . ASN A 1 656 ? 3.712 -15.854 76.797 1.00 49.66 656 ASN A N 1
ATOM 5178 C CA . ASN A 1 656 ? 3.805 -16.831 77.871 1.00 49.66 656 ASN A CA 1
ATOM 5179 C C . ASN A 1 656 ? 5.291 -17.175 78.115 1.00 49.66 656 ASN A C 1
ATOM 5181 O O . ASN A 1 656 ? 5.964 -17.579 77.162 1.00 49.66 656 ASN A O 1
ATOM 5185 N N . PRO A 1 657 ? 5.844 -17.016 79.337 1.00 43.97 657 PRO A N 1
ATOM 5186 C CA . PRO A 1 657 ? 7.280 -17.185 79.578 1.00 43.97 657 PRO A CA 1
ATOM 5187 C C . PRO A 1 657 ? 7.851 -18.553 79.165 1.00 43.97 657 PRO A C 1
ATOM 5189 O O . PRO A 1 657 ? 9.047 -18.660 78.906 1.00 43.97 657 PRO A O 1
ATOM 5192 N N . THR A 1 658 ? 7.009 -19.584 79.059 1.00 47.66 658 THR A N 1
ATOM 5193 C CA . THR A 1 658 ? 7.369 -20.913 78.538 1.00 47.66 658 THR A CA 1
ATOM 5194 C C . THR A 1 658 ? 7.643 -20.943 77.029 1.00 47.66 658 THR A C 1
ATOM 5196 O O . THR A 1 658 ? 8.501 -21.706 76.592 1.00 47.66 658 THR A O 1
ATOM 5199 N N . ASP A 1 659 ? 6.985 -20.095 76.231 1.00 47.06 659 ASP A N 1
ATOM 5200 C CA . ASP A 1 659 ? 7.207 -20.011 74.775 1.00 47.06 659 ASP A CA 1
ATOM 5201 C C . ASP A 1 659 ? 8.570 -19.357 74.474 1.00 47.06 659 ASP A C 1
ATOM 5203 O O . ASP A 1 659 ? 9.290 -19.740 73.548 1.00 47.06 659 ASP A O 1
ATOM 5207 N N . VAL A 1 660 ? 8.953 -18.390 75.318 1.00 47.41 660 VAL A N 1
ATOM 5208 C CA . VAL A 1 660 ? 10.238 -17.672 75.269 1.00 47.41 660 VAL A CA 1
ATOM 5209 C C . VAL A 1 660 ? 11.416 -18.618 75.513 1.00 47.41 660 VAL A C 1
ATOM 5211 O O . VAL A 1 660 ? 12.477 -18.441 74.927 1.00 47.41 660 VAL A O 1
ATOM 5214 N N . ALA A 1 661 ? 11.228 -19.655 76.333 1.00 47.81 661 ALA A N 1
ATOM 5215 C CA . ALA A 1 661 ? 12.274 -20.621 76.654 1.00 47.81 661 ALA A CA 1
ATOM 5216 C C . ALA A 1 661 ? 12.612 -21.592 75.503 1.00 47.81 661 ALA A C 1
ATOM 5218 O O . ALA A 1 661 ? 13.603 -22.311 75.610 1.00 47.81 661 ALA A O 1
ATOM 5219 N N . THR A 1 662 ? 11.811 -21.652 74.426 1.00 50.47 662 THR A N 1
ATOM 5220 C CA . THR A 1 662 ? 11.983 -22.671 73.368 1.00 50.47 662 THR A CA 1
ATOM 5221 C C . THR A 1 662 ? 11.906 -22.176 71.917 1.00 50.47 662 THR A C 1
ATOM 5223 O O . THR A 1 662 ? 12.478 -22.847 71.059 1.00 50.47 662 THR A O 1
ATOM 5226 N N . CYS A 1 663 ? 11.275 -21.036 71.580 1.00 55.97 663 CYS A N 1
ATOM 5227 C CA . CYS A 1 663 ? 11.280 -20.556 70.182 1.00 55.97 663 CYS A CA 1
ATOM 5228 C C . CYS A 1 663 ? 11.065 -19.035 69.987 1.00 55.97 663 CYS A C 1
ATOM 5230 O O . CYS A 1 663 ? 9.978 -18.580 69.615 1.00 55.97 663 CYS A O 1
ATOM 5232 N N . PHE A 1 664 ? 12.131 -18.237 70.135 1.00 64.00 664 PHE A N 1
ATOM 5233 C CA . PHE A 1 664 ? 12.115 -16.783 69.877 1.00 64.00 664 PHE A CA 1
ATOM 5234 C C . PHE A 1 664 ? 11.588 -16.401 68.480 1.00 64.00 664 PHE A C 1
ATOM 5236 O O . PHE A 1 664 ? 10.762 -15.494 68.357 1.00 64.00 664 PHE A O 1
ATOM 5243 N N . ASP A 1 665 ? 11.989 -17.130 67.435 1.00 63.12 665 ASP A N 1
ATOM 5244 C CA . ASP A 1 665 ? 11.578 -16.858 66.050 1.00 63.12 665 ASP A CA 1
ATOM 5245 C C . ASP A 1 665 ? 10.062 -17.009 65.831 1.00 63.12 665 ASP A C 1
ATOM 5247 O O . ASP A 1 665 ? 9.472 -16.283 65.024 1.00 63.12 665 ASP A O 1
ATOM 5251 N N . ALA A 1 666 ? 9.410 -17.936 66.542 1.00 61.56 666 ALA A N 1
ATOM 5252 C CA . ALA A 1 666 ? 7.961 -18.115 66.471 1.00 61.56 666 ALA A CA 1
ATOM 5253 C C . ALA A 1 666 ? 7.218 -16.944 67.133 1.00 61.56 666 ALA A C 1
ATOM 5255 O O . ALA A 1 666 ? 6.228 -16.453 66.584 1.00 61.56 666 ALA A O 1
ATOM 5256 N N . VAL A 1 667 ? 7.731 -16.448 68.266 1.00 63.53 667 VAL A N 1
ATOM 5257 C CA . VAL A 1 667 ? 7.196 -15.264 68.959 1.00 63.53 667 VAL A CA 1
ATOM 5258 C C . VAL A 1 667 ? 7.355 -14.011 68.091 1.00 63.53 667 VAL A C 1
ATOM 5260 O O . VAL A 1 667 ? 6.388 -13.270 67.911 1.00 63.53 667 VAL A O 1
ATOM 5263 N N . ILE A 1 668 ? 8.523 -13.809 67.472 1.00 69.88 668 ILE A N 1
ATOM 5264 C CA . ILE A 1 668 ? 8.773 -12.697 66.538 1.00 69.88 668 ILE A CA 1
ATOM 5265 C C . ILE A 1 668 ? 7.798 -12.752 65.352 1.00 69.88 668 ILE A C 1
ATOM 5267 O O . ILE A 1 668 ? 7.089 -11.777 65.106 1.00 69.88 668 ILE A O 1
ATOM 5271 N N . LYS A 1 669 ? 7.680 -13.897 64.664 1.00 70.19 669 LYS A N 1
ATOM 5272 C CA . LYS A 1 669 ? 6.751 -14.063 63.526 1.00 70.19 669 LYS A CA 1
ATOM 5273 C C . LYS A 1 669 ? 5.289 -13.835 63.920 1.00 70.19 669 LYS A C 1
ATOM 5275 O O . LYS A 1 669 ? 4.515 -13.276 63.139 1.00 70.19 669 LYS A O 1
ATOM 5280 N N . ARG A 1 670 ? 4.895 -14.239 65.133 1.00 67.94 670 ARG A N 1
ATOM 5281 C CA . ARG A 1 670 ? 3.558 -13.966 65.679 1.00 67.94 670 ARG A CA 1
ATOM 5282 C C . ARG A 1 670 ? 3.338 -12.467 65.890 1.00 67.94 670 ARG A C 1
ATOM 5284 O O . ARG A 1 670 ? 2.318 -11.953 65.436 1.00 67.94 670 ARG A O 1
ATOM 5291 N N . LEU A 1 671 ? 4.283 -11.762 66.514 1.00 67.75 671 LEU A N 1
ATOM 5292 C CA . LEU A 1 671 ? 4.197 -10.313 66.733 1.00 67.75 671 LEU A CA 1
ATOM 5293 C C . LEU A 1 671 ? 4.194 -9.526 65.413 1.00 67.75 671 LEU A C 1
ATOM 5295 O O . LEU A 1 671 ? 3.412 -8.590 65.273 1.00 67.75 671 LEU A O 1
ATOM 5299 N N . GLU A 1 672 ? 4.983 -9.936 64.417 1.00 72.62 672 GLU A N 1
ATOM 5300 C CA . GLU A 1 672 ? 4.978 -9.341 63.072 1.00 72.62 672 GLU A CA 1
ATOM 5301 C C . GLU A 1 672 ? 3.606 -9.512 62.382 1.00 72.62 672 GLU A C 1
ATOM 5303 O O . GLU A 1 672 ? 3.082 -8.564 61.788 1.00 72.62 672 GLU A O 1
ATOM 5308 N N . LYS A 1 673 ? 2.961 -10.679 62.533 1.00 69.19 673 LYS A N 1
ATOM 5309 C CA . LYS A 1 673 ? 1.599 -10.940 62.029 1.00 69.19 673 LYS A CA 1
ATOM 5310 C C . LYS A 1 673 ? 0.522 -10.153 62.790 1.00 69.19 673 LYS A C 1
ATOM 5312 O O . LYS A 1 673 ? -0.375 -9.587 62.162 1.00 69.19 673 LYS A O 1
ATOM 5317 N N . GLU A 1 674 ? 0.608 -10.079 64.121 1.00 67.62 674 GLU A N 1
ATOM 5318 C CA . GLU A 1 674 ? -0.303 -9.275 64.953 1.00 67.62 674 GLU A CA 1
ATOM 5319 C C . GLU A 1 674 ? -0.182 -7.775 64.629 1.00 67.62 674 GLU A C 1
ATOM 5321 O O . GLU A 1 674 ? -1.205 -7.110 64.453 1.00 67.62 674 GLU A O 1
ATOM 5326 N N . LYS A 1 675 ? 1.043 -7.260 64.437 1.00 74.75 675 LYS A N 1
ATOM 5327 C CA . LYS A 1 675 ? 1.318 -5.891 63.971 1.00 74.75 675 LYS A CA 1
ATOM 5328 C C . LYS A 1 675 ? 0.629 -5.606 62.636 1.00 74.75 675 LYS A C 1
ATOM 5330 O O . LYS A 1 675 ? -0.094 -4.617 62.518 1.00 74.75 675 LYS A O 1
ATOM 5335 N N . GLN A 1 676 ? 0.831 -6.462 61.629 1.00 71.06 676 GLN A N 1
ATOM 5336 C CA . GLN A 1 676 ? 0.216 -6.290 60.306 1.00 71.06 676 GLN A CA 1
ATOM 5337 C C . GLN A 1 676 ? -1.317 -6.261 60.389 1.00 71.06 676 GLN A C 1
ATOM 5339 O O . GLN A 1 676 ? -1.947 -5.386 59.791 1.00 71.06 676 GLN A O 1
ATOM 5344 N N . TYR A 1 677 ? -1.916 -7.166 61.169 1.00 72.56 677 TYR A N 1
ATOM 5345 C CA . TYR A 1 677 ? -3.362 -7.200 61.391 1.00 72.56 677 TYR A CA 1
ATOM 5346 C C . TYR A 1 677 ? -3.875 -5.931 62.091 1.00 72.56 677 TYR A C 1
ATOM 5348 O O . TYR A 1 677 ? -4.805 -5.293 61.592 1.00 72.56 677 TYR A O 1
ATOM 5356 N N . ALA A 1 678 ? -3.248 -5.521 63.199 1.00 67.25 678 ALA A N 1
ATOM 5357 C CA . ALA A 1 678 ? -3.648 -4.343 63.969 1.00 67.25 678 ALA A CA 1
ATOM 5358 C C . ALA A 1 678 ? -3.558 -3.052 63.136 1.00 67.25 678 ALA A C 1
ATOM 5360 O O . ALA A 1 678 ? -4.516 -2.278 63.077 1.00 67.25 678 ALA A O 1
ATOM 5361 N N . VAL A 1 679 ? -2.444 -2.847 62.424 1.00 72.06 679 VAL A N 1
ATOM 5362 C CA . VAL A 1 679 ? -2.235 -1.669 61.568 1.00 72.06 679 VAL A CA 1
ATOM 5363 C C . VAL A 1 679 ? -3.204 -1.661 60.387 1.00 72.06 679 VAL A C 1
ATOM 5365 O O . VAL A 1 679 ? -3.789 -0.619 60.096 1.00 72.06 679 VAL A O 1
ATOM 5368 N N . SER A 1 680 ? -3.426 -2.804 59.729 1.00 65.62 680 SER A N 1
ATOM 5369 C CA . SER A 1 680 ? -4.380 -2.918 58.616 1.00 65.62 680 SER A CA 1
ATOM 5370 C C . SER A 1 680 ? -5.812 -2.601 59.058 1.00 65.62 680 SER A C 1
ATOM 5372 O O . SER A 1 680 ? -6.499 -1.785 58.432 1.00 65.62 680 SER A O 1
ATOM 5374 N N . ARG A 1 681 ? -6.242 -3.165 60.197 1.00 71.12 681 ARG A N 1
ATOM 5375 C CA . ARG A 1 681 ? -7.572 -2.938 60.774 1.00 71.12 681 ARG A CA 1
ATOM 5376 C C . ARG A 1 681 ? -7.779 -1.471 61.165 1.00 71.12 681 ARG A C 1
ATOM 5378 O O . ARG A 1 681 ? -8.799 -0.891 60.800 1.00 71.12 681 ARG A O 1
ATOM 5385 N N . LEU A 1 682 ? -6.803 -0.841 61.824 1.00 74.00 682 LEU A N 1
ATOM 5386 C CA . LEU A 1 682 ? -6.887 0.568 62.230 1.00 74.00 682 LEU A CA 1
ATOM 5387 C C . LEU A 1 682 ? -6.784 1.546 61.051 1.00 74.00 682 LEU A C 1
ATOM 5389 O O . LEU A 1 682 ? -7.530 2.524 61.007 1.00 74.00 682 LEU A O 1
ATOM 5393 N N . LYS A 1 683 ? -5.912 1.297 60.063 1.00 71.75 683 LYS A N 1
ATOM 5394 C CA . LYS A 1 683 ? -5.818 2.151 58.865 1.00 71.75 683 LYS A CA 1
ATOM 5395 C C . LYS A 1 683 ? -7.082 2.066 58.007 1.00 71.75 683 LYS A C 1
ATOM 5397 O O . LYS A 1 683 ? -7.537 3.109 57.534 1.00 71.75 683 LYS A O 1
ATOM 5402 N N . THR A 1 684 ? -7.692 0.885 57.889 1.00 69.75 684 THR A N 1
ATOM 5403 C CA . THR A 1 684 ? -9.012 0.704 57.258 1.00 69.75 684 THR A CA 1
ATOM 5404 C C . THR A 1 684 ? -10.091 1.477 58.021 1.00 69.75 684 THR A C 1
ATOM 5406 O O . THR A 1 684 ? -10.728 2.363 57.453 1.00 69.75 684 THR A O 1
ATOM 5409 N N . ALA A 1 685 ? -10.213 1.246 59.334 1.00 70.12 685 ALA A N 1
ATOM 5410 C CA . ALA A 1 685 ? -11.199 1.920 60.180 1.00 70.12 685 ALA A CA 1
ATOM 5411 C C . ALA A 1 685 ? -10.993 3.447 60.280 1.00 70.12 685 ALA A C 1
ATOM 5413 O O . ALA A 1 685 ? -11.931 4.170 60.594 1.00 70.12 685 ALA A O 1
ATOM 5414 N N . SER A 1 686 ? -9.799 3.979 59.973 1.00 74.19 686 SER A N 1
ATOM 5415 C CA . SER A 1 686 ? -9.486 5.420 60.068 1.00 74.19 686 SER A CA 1
ATOM 5416 C C . SER A 1 686 ? -10.435 6.334 59.280 1.00 74.19 686 SER A C 1
ATOM 5418 O O . SER A 1 686 ? -10.495 7.532 59.569 1.00 74.19 686 SER A O 1
ATOM 5420 N N . ALA A 1 687 ? -11.164 5.798 58.297 1.00 68.31 687 ALA A N 1
ATOM 5421 C CA . ALA A 1 687 ? -12.162 6.520 57.514 1.00 68.31 687 ALA A CA 1
ATOM 5422 C C . ALA A 1 687 ? -13.457 6.845 58.290 1.00 68.31 687 ALA A C 1
ATOM 5424 O O . ALA A 1 687 ? -14.111 7.826 57.947 1.00 68.31 687 ALA A O 1
ATOM 5425 N N . ASN A 1 688 ? -13.798 6.088 59.341 1.00 75.50 688 ASN A N 1
ATOM 5426 C CA . ASN A 1 688 ? -15.006 6.269 60.151 1.00 75.50 688 ASN A CA 1
ATOM 5427 C C . ASN A 1 688 ? -14.635 6.383 61.641 1.00 75.50 688 ASN A C 1
ATOM 5429 O O . ASN A 1 688 ? -14.018 5.487 62.211 1.00 75.50 688 ASN A O 1
ATOM 5433 N N . GLU A 1 689 ? -15.016 7.481 62.302 1.00 75.94 689 GLU A N 1
ATOM 5434 C CA . GLU A 1 689 ? -14.661 7.709 63.710 1.00 75.94 689 GLU A CA 1
ATOM 5435 C C . GLU A 1 689 ? -15.234 6.634 64.656 1.00 75.94 689 GLU A C 1
ATOM 5437 O O . GLU A 1 689 ? -14.560 6.252 65.610 1.00 75.94 689 GLU A O 1
ATOM 5442 N N . SER A 1 690 ? -16.436 6.110 64.392 1.00 72.56 690 SER A N 1
ATOM 5443 C CA . SER A 1 690 ? -17.074 5.089 65.239 1.00 72.56 690 SER A CA 1
ATOM 5444 C C . SER A 1 690 ? -16.393 3.724 65.097 1.00 72.56 690 SER A C 1
ATOM 5446 O O . SER A 1 690 ? -16.004 3.124 66.099 1.00 72.56 690 SER A O 1
ATOM 5448 N N . GLU A 1 691 ? -16.153 3.279 63.860 1.00 73.62 691 GLU A N 1
ATOM 5449 C CA . GLU A 1 691 ? -15.405 2.045 63.586 1.00 73.62 691 GLU A CA 1
ATOM 5450 C C . GLU A 1 691 ? -13.976 2.127 64.126 1.00 73.62 691 GLU A C 1
ATOM 5452 O O . GLU A 1 691 ? -13.483 1.160 64.703 1.00 73.62 691 GLU A O 1
ATOM 5457 N N . PHE A 1 692 ? -13.316 3.284 63.994 1.00 80.12 692 PHE A N 1
ATOM 5458 C CA . PHE A 1 692 ? -11.982 3.483 64.551 1.00 80.12 692 PHE A CA 1
ATOM 5459 C C . PHE A 1 692 ? -11.988 3.423 66.076 1.00 80.12 692 PHE A C 1
ATOM 5461 O O . PHE A 1 692 ? -11.122 2.771 66.648 1.00 80.12 692 PHE A O 1
ATOM 5468 N N . ARG A 1 693 ? -12.962 4.055 66.747 1.00 82.25 693 ARG A N 1
ATOM 5469 C CA . ARG A 1 693 ? -13.116 3.975 68.209 1.00 82.25 693 ARG A CA 1
ATOM 5470 C C . ARG A 1 693 ? -13.279 2.529 68.671 1.00 82.25 693 ARG A C 1
ATOM 5472 O O . ARG A 1 693 ? -12.592 2.132 69.608 1.00 82.25 693 ARG A O 1
ATOM 5479 N N . GLN A 1 694 ? -14.114 1.742 67.989 1.00 75.38 694 GLN A N 1
ATOM 5480 C CA . GLN A 1 694 ? -14.300 0.328 68.314 1.00 75.38 694 GLN A CA 1
ATOM 5481 C C . GLN A 1 694 ? -13.034 -0.492 68.035 1.00 75.38 694 GLN A C 1
ATOM 5483 O O . GLN A 1 694 ? -12.553 -1.184 68.922 1.00 75.38 694 GLN A O 1
ATOM 5488 N N . ALA A 1 695 ? -12.440 -0.377 66.843 1.00 72.75 695 ALA A N 1
ATOM 5489 C CA . ALA A 1 695 ? -11.224 -1.109 66.489 1.00 72.75 695 ALA A CA 1
ATOM 5490 C C . ALA A 1 695 ? -10.038 -0.750 67.398 1.00 72.75 695 ALA A C 1
ATOM 5492 O O . ALA A 1 695 ? -9.263 -1.629 67.763 1.00 72.75 695 ALA A O 1
ATOM 5493 N N . PHE A 1 696 ? -9.909 0.517 67.795 1.00 80.25 696 PHE A N 1
ATOM 5494 C CA . PHE A 1 696 ? -8.907 0.972 68.755 1.00 80.25 696 PHE A CA 1
ATOM 5495 C C . PHE A 1 696 ? -9.180 0.402 70.150 1.00 80.25 696 PHE A C 1
ATOM 5497 O O . PHE A 1 696 ? -8.249 -0.095 70.775 1.00 80.25 696 PHE A O 1
ATOM 5504 N N . LYS A 1 697 ? -10.435 0.390 70.618 1.00 80.31 697 LYS A N 1
ATOM 5505 C CA . LYS A 1 697 ? -10.807 -0.217 71.906 1.00 80.31 697 LYS A CA 1
ATOM 5506 C C . LYS A 1 697 ? -10.563 -1.723 71.933 1.00 80.31 697 LYS A C 1
ATOM 5508 O O . LYS A 1 697 ? -9.984 -2.214 72.896 1.00 80.31 697 LYS A O 1
ATOM 5513 N N . ASP A 1 698 ? -10.920 -2.435 70.868 1.00 72.56 698 ASP A N 1
ATOM 5514 C CA . ASP A 1 698 ? -10.628 -3.861 70.706 1.00 72.56 698 ASP A CA 1
ATOM 5515 C C . ASP A 1 698 ? -9.110 -4.118 70.753 1.00 72.56 698 ASP A C 1
ATOM 5517 O O . ASP A 1 698 ? -8.653 -5.030 71.434 1.00 72.56 698 ASP A O 1
ATOM 5521 N N . LEU A 1 699 ? -8.315 -3.289 70.062 1.00 71.50 699 LEU A N 1
ATOM 5522 C CA . LEU A 1 699 ? -6.866 -3.470 69.908 1.00 71.50 699 LEU A CA 1
ATOM 5523 C C . LEU A 1 699 ? -6.002 -2.838 71.009 1.00 71.50 699 LEU A C 1
ATOM 5525 O O . LEU A 1 699 ? -4.806 -3.091 71.029 1.00 71.50 699 LEU A O 1
ATOM 5529 N N . THR A 1 700 ? -6.540 -2.030 71.919 1.00 70.31 700 THR A N 1
ATOM 5530 C CA . THR A 1 700 ? -5.768 -1.415 73.027 1.00 70.31 700 THR A CA 1
ATOM 5531 C C . THR A 1 700 ? -6.390 -1.669 74.397 1.00 70.31 700 THR A C 1
ATOM 5533 O O . THR A 1 700 ? -5.754 -1.467 75.423 1.00 70.31 700 THR A O 1
ATOM 5536 N N . GLY A 1 701 ? -7.647 -2.110 74.446 1.00 70.38 701 GLY A N 1
ATOM 5537 C CA . GLY A 1 701 ? -8.442 -2.148 75.671 1.00 70.38 701 GLY A CA 1
ATOM 5538 C C . GLY A 1 701 ? -8.887 -0.768 76.176 1.00 70.38 701 GLY A C 1
ATOM 5539 O O . GLY A 1 701 ? -9.532 -0.710 77.223 1.00 70.38 701 GLY A O 1
ATOM 5540 N N . LYS A 1 702 ? -8.571 0.329 75.467 1.00 76.75 702 LYS A N 1
ATOM 5541 C CA . LYS A 1 702 ? -8.817 1.712 75.898 1.00 76.75 702 LYS A CA 1
ATOM 5542 C C . LYS A 1 702 ? -9.697 2.480 74.914 1.00 76.75 702 LYS A C 1
ATOM 5544 O O . LYS A 1 702 ? -9.598 2.323 73.702 1.00 76.75 702 LYS A O 1
ATOM 5549 N N . ASP A 1 703 ? -10.559 3.346 75.438 1.00 83.06 703 ASP A N 1
ATOM 5550 C CA . ASP A 1 703 ? -11.381 4.230 74.613 1.00 83.06 703 ASP A CA 1
ATOM 5551 C C . ASP A 1 703 ? -10.526 5.297 73.912 1.00 83.06 703 ASP A C 1
ATOM 5553 O O . ASP A 1 703 ? -9.774 6.037 74.549 1.00 83.06 703 ASP A O 1
ATOM 5557 N N . TYR A 1 704 ? -10.659 5.397 72.586 1.00 84.12 704 TYR A N 1
ATOM 5558 C CA . TYR A 1 704 ? -9.886 6.343 71.781 1.00 84.12 704 TYR A CA 1
ATOM 5559 C C . TYR A 1 704 ? -10.170 7.806 72.164 1.00 84.12 704 TYR A C 1
ATOM 5561 O O . TYR A 1 704 ? -11.304 8.290 72.068 1.00 84.12 704 TYR A O 1
ATOM 5569 N N . ASN A 1 705 ? -9.114 8.544 72.517 1.00 85.00 705 ASN A N 1
ATOM 5570 C CA . ASN A 1 705 ? -9.171 9.972 72.816 1.00 85.00 705 ASN A CA 1
ATOM 5571 C C . ASN A 1 705 ? -8.214 10.753 71.901 1.00 85.00 705 ASN A C 1
ATOM 5573 O O . ASN A 1 705 ? -6.998 10.758 72.100 1.00 85.00 705 ASN A O 1
ATOM 5577 N N . GLU A 1 706 ? -8.777 11.446 70.907 1.00 81.12 706 GLU A N 1
ATOM 5578 C CA . GLU A 1 706 ? -8.024 12.205 69.897 1.00 81.12 706 GLU A CA 1
ATOM 5579 C C . GLU A 1 706 ? -7.086 13.256 70.521 1.00 81.12 706 GLU A C 1
ATOM 5581 O O . GLU A 1 706 ? -5.954 13.422 70.068 1.00 81.12 706 GLU A O 1
ATOM 5586 N N . ASN A 1 707 ? -7.515 13.930 71.594 1.00 84.62 707 ASN A N 1
ATOM 5587 C CA . ASN A 1 707 ? -6.708 14.949 72.269 1.00 84.62 707 ASN A CA 1
ATOM 5588 C C . ASN A 1 707 ? -5.545 14.333 73.058 1.00 84.62 707 ASN A C 1
ATOM 5590 O O . ASN A 1 707 ? -4.458 14.905 73.082 1.00 84.62 707 ASN A O 1
ATOM 5594 N N . SER A 1 708 ? -5.738 13.156 73.663 1.00 82.25 708 SER A N 1
ATOM 5595 C CA . SER A 1 708 ? -4.647 12.425 74.325 1.00 82.25 708 SER A CA 1
ATOM 5596 C C . SER A 1 708 ? -3.596 11.953 73.319 1.00 82.25 708 SER A C 1
ATOM 5598 O O . SER A 1 708 ? -2.409 12.154 73.559 1.00 82.25 708 SER A O 1
ATOM 5600 N N . VAL A 1 709 ? -4.017 11.439 72.155 1.00 81.44 709 VAL A N 1
ATOM 5601 C CA . VAL A 1 709 ? -3.099 11.071 71.062 1.00 81.44 709 VAL A CA 1
ATOM 5602 C C . VAL A 1 709 ? -2.347 12.290 70.515 1.00 81.44 709 VAL A C 1
ATOM 5604 O O . VAL A 1 709 ? -1.129 12.223 70.367 1.00 81.44 709 VAL A O 1
ATOM 5607 N N . LYS A 1 710 ? -3.022 13.423 70.265 1.00 81.06 710 LYS A N 1
ATOM 5608 C CA . LYS A 1 710 ? -2.354 14.675 69.849 1.00 81.06 710 LYS A CA 1
ATOM 5609 C C . LYS A 1 710 ? -1.310 15.134 70.865 1.00 81.06 710 LYS A C 1
ATOM 5611 O O . LYS A 1 710 ? -0.208 15.501 70.469 1.00 81.06 710 LYS A O 1
ATOM 5616 N N . ASN A 1 711 ? -1.648 15.102 72.155 1.00 82.62 711 ASN A N 1
ATOM 5617 C CA . ASN A 1 711 ? -0.725 15.483 73.220 1.00 82.62 711 ASN A CA 1
ATOM 5618 C C . ASN A 1 711 ? 0.497 14.554 73.269 1.00 82.62 711 ASN A C 1
ATOM 5620 O O . ASN A 1 711 ? 1.617 15.044 73.352 1.00 82.62 711 ASN A O 1
ATOM 5624 N N . PHE A 1 712 ? 0.304 13.237 73.146 1.00 81.06 712 PHE A N 1
ATOM 5625 C CA . PHE A 1 712 ? 1.416 12.292 73.036 1.00 81.06 712 PHE A CA 1
ATOM 5626 C C . PHE A 1 712 ? 2.314 12.596 71.822 1.00 81.06 712 PHE A C 1
ATOM 5628 O O . PHE A 1 712 ? 3.517 12.757 72.000 1.00 81.06 712 PHE A O 1
ATOM 5635 N N . ILE A 1 713 ? 1.750 12.756 70.615 1.00 78.69 713 ILE A N 1
ATOM 5636 C CA . ILE A 1 713 ? 2.532 13.047 69.396 1.00 78.69 713 ILE A CA 1
ATOM 5637 C C . ILE A 1 713 ? 3.353 14.333 69.577 1.00 78.69 713 ILE A C 1
ATOM 5639 O O . ILE A 1 713 ? 4.544 14.353 69.275 1.00 78.69 713 ILE A O 1
ATOM 5643 N N . ALA A 1 714 ? 2.742 15.386 70.126 1.00 79.62 714 ALA A N 1
ATOM 5644 C CA . ALA A 1 714 ? 3.407 16.663 70.371 1.00 79.62 714 ALA A CA 1
ATOM 5645 C C . ALA A 1 714 ? 4.497 16.601 71.460 1.00 79.62 714 ALA A C 1
ATOM 5647 O O . ALA A 1 714 ? 5.412 17.424 71.439 1.00 79.62 714 ALA A O 1
ATOM 5648 N N . GLN A 1 715 ? 4.414 15.665 72.412 1.00 77.31 715 GLN A N 1
ATOM 5649 C CA . GLN A 1 715 ? 5.456 15.440 73.423 1.00 77.31 715 GLN A CA 1
ATOM 5650 C C . GLN A 1 715 ? 6.593 14.564 72.880 1.00 77.31 715 GLN A C 1
ATOM 5652 O O . GLN A 1 715 ? 7.757 14.922 73.043 1.00 77.31 715 GLN A O 1
ATOM 5657 N N . ALA A 1 716 ? 6.272 13.492 72.149 1.00 71.19 716 ALA A N 1
ATOM 5658 C CA . ALA A 1 716 ? 7.256 12.634 71.489 1.00 71.19 716 ALA A CA 1
ATOM 5659 C C . ALA A 1 716 ? 8.114 13.418 70.476 1.00 71.19 716 ALA A C 1
ATOM 5661 O O . ALA A 1 716 ? 9.334 13.284 70.463 1.00 71.19 716 ALA A O 1
ATOM 5662 N N . GLN A 1 717 ? 7.503 14.321 69.698 1.00 74.38 717 GLN A N 1
ATOM 5663 C CA . GLN A 1 717 ? 8.213 15.221 68.774 1.00 74.38 717 GLN A CA 1
ATOM 5664 C C . GLN A 1 717 ? 9.149 16.229 69.464 1.00 74.38 717 GLN A C 1
ATOM 5666 O O . GLN A 1 717 ? 10.028 16.779 68.807 1.00 74.38 717 GLN A O 1
ATOM 5671 N N . LYS A 1 718 ? 8.975 16.483 70.767 1.00 77.25 718 LYS A N 1
ATOM 5672 C CA . LYS A 1 718 ? 9.826 17.387 71.562 1.00 77.25 718 LYS A CA 1
ATOM 5673 C C . LYS A 1 718 ? 10.969 16.670 72.291 1.00 77.25 718 LYS A C 1
ATOM 5675 O O . LYS A 1 718 ? 11.742 17.337 72.968 1.00 77.25 718 LYS A O 1
ATOM 5680 N N . GLY A 1 719 ? 11.073 15.343 72.181 1.00 57.81 719 GLY A N 1
ATOM 5681 C CA . GLY A 1 719 ? 12.177 14.560 72.753 1.00 57.81 719 GLY A CA 1
ATOM 5682 C C . GLY A 1 719 ? 12.204 14.446 74.285 1.00 57.81 719 GLY A C 1
ATOM 5683 O O . GLY A 1 719 ? 13.204 13.989 74.828 1.00 57.81 719 GLY A O 1
ATOM 5684 N N . GLY A 1 720 ? 11.142 14.856 74.988 1.00 68.25 720 GLY A N 1
ATOM 5685 C CA . GLY A 1 720 ? 11.015 14.678 76.443 1.00 68.25 720 GLY A CA 1
ATOM 5686 C C . GLY A 1 720 ? 10.484 13.293 76.838 1.00 68.25 720 GLY A C 1
ATOM 5687 O O . GLY A 1 720 ? 10.134 12.492 75.972 1.00 68.25 720 GLY A O 1
ATOM 5688 N N . ASP A 1 721 ? 10.364 13.024 78.145 1.00 69.88 721 ASP A N 1
ATOM 5689 C CA . ASP A 1 721 ? 9.690 11.816 78.651 1.00 69.88 721 ASP A CA 1
ATOM 5690 C C . ASP A 1 721 ? 8.203 11.819 78.254 1.00 69.88 721 ASP A C 1
ATOM 5692 O O . ASP A 1 721 ? 7.372 12.526 78.826 1.00 69.88 721 ASP A O 1
ATOM 5696 N N . TRP A 1 722 ? 7.884 11.021 77.237 1.00 70.62 722 TRP A N 1
ATOM 5697 C CA . TRP A 1 722 ? 6.549 10.874 76.665 1.00 70.62 722 TRP A CA 1
ATOM 5698 C C . TRP A 1 722 ? 5.759 9.704 77.266 1.00 70.62 722 TRP A C 1
ATOM 5700 O O . TRP A 1 722 ? 4.595 9.523 76.899 1.00 70.62 722 TRP A O 1
ATOM 5710 N N . THR A 1 723 ? 6.344 8.926 78.186 1.00 67.62 723 THR A N 1
ATOM 5711 C CA . THR A 1 723 ? 5.793 7.650 78.684 1.00 67.62 723 THR A CA 1
ATOM 5712 C C . THR A 1 723 ? 4.382 7.839 79.246 1.00 67.62 723 THR A C 1
ATOM 5714 O O . THR A 1 723 ? 3.412 7.315 78.702 1.00 67.62 723 THR A O 1
ATOM 5717 N N . LYS A 1 724 ? 4.218 8.756 80.209 1.00 71.00 724 LYS A N 1
ATOM 5718 C CA . LYS A 1 724 ? 2.915 9.071 80.830 1.00 71.00 724 LYS A CA 1
ATOM 5719 C C . LYS A 1 724 ? 1.863 9.577 79.833 1.00 71.00 724 LYS A C 1
ATOM 5721 O O . LYS A 1 724 ? 0.661 9.424 80.059 1.00 71.00 724 LYS A O 1
ATOM 5726 N N . ALA A 1 725 ? 2.281 10.217 78.738 1.00 71.94 725 ALA A N 1
ATOM 5727 C CA . ALA A 1 725 ? 1.368 10.672 77.692 1.00 71.94 725 ALA A CA 1
ATOM 5728 C C . ALA A 1 725 ? 0.965 9.534 76.746 1.00 71.94 725 ALA A C 1
ATOM 5730 O O . ALA A 1 725 ? -0.194 9.490 76.326 1.00 71.94 725 ALA A O 1
ATOM 5731 N N . TYR A 1 726 ? 1.878 8.601 76.466 1.00 73.00 726 TYR A N 1
ATOM 5732 C CA . TYR A 1 726 ? 1.588 7.359 75.755 1.00 73.00 726 TYR A CA 1
ATOM 5733 C C . TYR A 1 726 ? 0.597 6.499 76.550 1.00 73.00 726 TYR A C 1
ATOM 5735 O O . TYR A 1 726 ? -0.462 6.159 76.024 1.00 73.00 726 TYR A O 1
ATOM 5743 N N . ASP A 1 727 ? 0.842 6.274 77.842 1.00 70.75 727 ASP A N 1
ATOM 5744 C CA . ASP A 1 727 ? -0.064 5.535 78.733 1.00 70.75 727 ASP A CA 1
ATOM 5745 C C . ASP A 1 727 ? -1.451 6.192 78.769 1.00 70.75 727 ASP A C 1
ATOM 5747 O O . ASP A 1 727 ? -2.493 5.538 78.652 1.00 70.75 727 ASP A O 1
ATOM 5751 N N . LYS A 1 728 ? -1.508 7.530 78.814 1.00 76.25 728 LYS A N 1
ATOM 5752 C CA . LYS A 1 728 ? -2.771 8.277 78.742 1.00 76.25 728 LYS A CA 1
ATOM 5753 C C . LYS A 1 728 ? -3.486 8.128 77.391 1.00 76.25 728 LYS A C 1
ATOM 5755 O O . LYS A 1 728 ? -4.716 8.079 77.388 1.00 76.25 728 LYS A O 1
ATOM 5760 N N . ALA A 1 729 ? -2.758 8.020 76.281 1.00 74.31 729 ALA A N 1
ATOM 5761 C CA . ALA A 1 729 ? -3.303 7.933 74.924 1.00 74.31 729 ALA A CA 1
ATOM 5762 C C . ALA A 1 729 ? -3.693 6.509 74.478 1.00 74.31 729 ALA A C 1
ATOM 5764 O O . ALA A 1 729 ? -4.719 6.352 73.817 1.00 74.31 729 ALA A O 1
ATOM 5765 N N . PHE A 1 730 ? -2.909 5.493 74.850 1.00 72.94 730 PHE A N 1
ATOM 5766 C CA . PHE A 1 730 ? -3.035 4.106 74.374 1.00 72.94 730 PHE A CA 1
ATOM 5767 C C . PHE A 1 730 ? -3.332 3.103 75.501 1.00 72.94 730 PHE A C 1
ATOM 5769 O O . PHE A 1 730 ? -4.048 2.137 75.263 1.00 72.94 730 PHE A O 1
ATOM 5776 N N . GLY A 1 731 ? -2.922 3.396 76.741 1.00 64.94 731 GLY A N 1
ATOM 5777 C CA . GLY A 1 731 ? -3.216 2.588 77.932 1.00 64.94 731 GLY A CA 1
ATOM 5778 C C . GLY A 1 731 ? -2.104 1.623 78.326 1.00 64.94 731 GLY A C 1
ATOM 5779 O O . GLY A 1 731 ? -1.371 1.135 77.475 1.00 64.9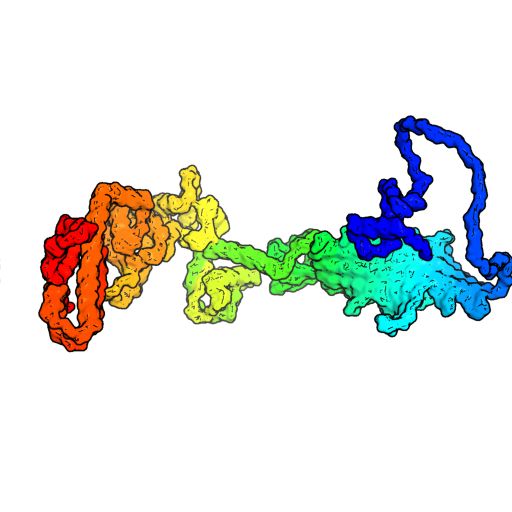4 731 GLY A O 1
ATOM 5780 N N . ASP A 1 732 ? -2.040 1.315 79.622 1.00 53.59 732 ASP A N 1
ATOM 5781 C CA . ASP A 1 732 ? -1.052 0.409 80.222 1.00 53.59 732 ASP A CA 1
ATOM 5782 C C . ASP A 1 732 ? -1.125 -1.017 79.643 1.00 53.59 732 ASP A C 1
ATOM 5784 O O . ASP A 1 732 ? -0.111 -1.687 79.455 1.00 53.59 732 ASP A O 1
ATOM 5788 N N . ARG A 1 733 ? -2.338 -1.487 79.316 1.00 45.00 733 ARG A N 1
ATOM 5789 C CA . ARG A 1 733 ? -2.560 -2.846 78.806 1.00 45.00 733 ARG A CA 1
ATOM 5790 C C . ARG A 1 733 ? -2.190 -2.960 77.333 1.00 45.00 733 ARG A C 1
ATOM 5792 O O . ARG A 1 733 ? -2.917 -2.494 76.457 1.00 45.00 733 ARG A O 1
ATOM 5799 N N . GLY A 1 734 ? -1.144 -3.730 77.052 1.00 41.84 734 GLY A N 1
ATOM 5800 C CA . GLY A 1 734 ? -0.812 -4.177 75.704 1.00 41.84 734 GLY A CA 1
ATOM 5801 C C . GLY A 1 734 ? -1.896 -5.065 75.075 1.00 41.84 734 GLY A C 1
ATOM 5802 O O . GLY A 1 734 ? -1.796 -6.285 75.117 1.00 41.84 734 GLY A O 1
ATOM 5803 N N . CYS A 1 735 ? -2.876 -4.455 74.399 1.00 38.78 735 CYS A N 1
ATOM 5804 C CA . CYS A 1 735 ? -3.622 -5.026 73.267 1.00 38.78 735 CYS A CA 1
ATOM 5805 C C . CYS A 1 735 ? -4.253 -6.427 73.489 1.00 38.78 735 CYS A C 1
ATOM 5807 O O . CYS A 1 735 ? -3.697 -7.446 73.080 1.00 38.78 735 CYS A O 1
ATOM 5809 N N . LYS A 1 736 ? -5.472 -6.509 74.049 1.00 33.66 736 LYS A N 1
ATOM 5810 C CA . LYS A 1 736 ? -6.216 -7.786 74.132 1.00 33.66 736 LYS A CA 1
ATOM 5811 C C . LYS A 1 736 ? -6.537 -8.351 72.737 1.00 33.66 736 LYS A C 1
ATOM 5813 O O . LYS A 1 736 ? -7.501 -7.937 72.104 1.00 33.66 736 LYS A O 1
ATOM 5818 N N . ALA A 1 737 ? -5.787 -9.357 72.288 1.00 32.47 737 ALA A N 1
ATOM 5819 C CA . ALA A 1 737 ? -6.206 -10.197 71.168 1.00 32.47 737 ALA A CA 1
ATOM 5820 C C . ALA A 1 737 ? -7.303 -11.172 71.635 1.00 32.47 737 ALA A C 1
ATOM 5822 O O . ALA A 1 737 ? -7.227 -11.730 72.729 1.00 32.47 737 ALA A O 1
ATOM 5823 N N . CYS A 1 738 ? -8.347 -11.348 70.825 1.00 27.53 738 CYS A N 1
ATOM 5824 C CA . CYS A 1 738 ? -9.504 -12.169 71.173 1.00 27.53 738 CYS A CA 1
ATOM 5825 C C . CYS A 1 738 ? -9.147 -13.660 71.283 1.00 27.53 738 CYS A C 1
ATOM 5827 O O . CYS A 1 738 ? -8.491 -14.201 70.397 1.00 27.53 738 CYS A O 1
ATOM 5829 N N . HIS A 1 739 ? -9.697 -14.351 72.286 1.00 26.06 739 HIS A N 1
ATOM 5830 C CA . HIS A 1 739 ? -9.925 -15.792 72.171 1.00 26.06 739 HIS A CA 1
ATOM 5831 C C . HIS A 1 739 ? -11.107 -16.035 71.224 1.00 26.06 739 HIS A C 1
ATOM 5833 O O . HIS A 1 739 ? -12.259 -15.826 71.611 1.00 26.06 739 HIS A O 1
ATOM 5839 N N . ARG A 1 740 ? -10.808 -16.472 69.998 1.00 26.64 740 ARG A N 1
ATOM 5840 C CA . ARG A 1 740 ? -11.649 -17.330 69.151 1.00 26.64 740 ARG A CA 1
ATOM 5841 C C . ARG A 1 740 ? -10.809 -17.929 68.031 1.00 26.64 740 ARG A C 1
ATOM 5843 O O . ARG A 1 740 ? -10.054 -17.149 67.414 1.00 26.64 740 ARG A O 1
#

Foldseek 3Di:
DDDQDPVLVVVLVVQCVVVVVVPDDSVRSVVVVLVCCVPVVDADPSRNVSRDPDDDDDDDDDDDDDDDDDDDDDDDDDDDDDDDDDDDDPDDDPPQWDWDADPVRWIWIFGDDVVHTAKIWTWDADPVRWIWIKIFGDDPNATAKIFIDTNNHTAKIKGKDWDCADPVRNAIKIWIWIQGPLRKIKIWIFRDADRRGDHDLVGGAKMWIQDSQRKIWIWGDDPQWIWIWIQGPLRKIKIWTFDGRDPVCCVVPRWHTAKMWIADPNDIFIWGADRPFWTKAWAAPPDDLVNLCVLVVHDSVVQCVQFVDDQPLGSRDGLRIGIHHGDDHRPDPSNVPGDHSVVRVVVNLVVLCVVLLLQLLLFDKDKDFQQAFDPALLRVLVVVCVVVVNVDDDNVSSVSQSVNQCSQQNRPDGRGGRDIGIHGDGGDPPVLQVLCVVLVLGSHNQSSQLSNLLVPDDPVLNVLLSVLSVVCVVVVNRDPLVSQLSCCQPPVRRSQGDPAFAALAAPPDVPDDPVSNPGDTHDLLCLLCQQCVDDCNDPQNSLSSNLVSVWDSVLSSLDNSNVSHPNDDRDNVVVQVVSVVSPTHSDDPVRVVVVCPDPVNVVLVVQLVLLLVVLVVLLVLLVQLLVLLVVCVVVVNPDDPVVSCVVNDQVCVVPPVVCSVPDSPVVSVVSVVLSVVLSVQSNVQSNPPVSNQVSLCQFQVDGADSVLSVVLVVCVVVVDPSPVSCCVHRNSHHTDDDDD

Sequence (740 aa):
MTEYNVQQKQFIQEYKAQHKLTNQTDEQIMLFIQKDMQTNGVVYPGFEHLANPNTSASSTANGQIFDTSNKFDENKGISVEKSSTTETSDNLSSEGKEVTTDENGNTITTIKDGDDIIEQTISSTDEKGNNIETVVNYQDGKPIKQTKKKNGNIDTVTTYKYHDASEENKLAYVTLETTKSDNTKVITTALETDKDGNVDQEDFLDRTTISKDGTVTSIYIQDGNLLEQKVKFDGKKVTTMYNGKDLKNYDANKLHRLVQETEEKGIKRYALYDGKGNTKTTVQNGESPALIAQKFKVKENTLRRLNPKKGKDAITQVGADILIPGEFNADSYPMRVRKSKKESINKYNQFETRRLTKEINSGEVQNIKLAKSYNNVYEFAKDKLLKSGIKNPDNNQINEEANKLILLNGEKFSYKAGKTVKIAKSLTESKPAQELTKYGFKASAGNRIFFQKFNNLNSQQKQNVLSAIQYCKSQKITNPSDIKAKVLETLGINLFDSNKTVPMVADNNYGVMAYQRNSKPISIESFVKDHLKLDIKSELGKTVLERLSQVDQTQLNKISAKDFKGFNNKTLDSVASMLETVGVQIRTQAEINVKNNTPRAKAEKGKRAVRIAAAENIALAYDNAINVIKNYQGNQGWINVGFYREKLGQLLDKVNPTDVATCFDAVIKRLEKEKQYAVSRLKTASANESEFRQAFKDLTGKDYNENSVKNFIAQAQKGGDWTKAYDKAFGDRGCKACHR

pLDDT: mean 76.15, std 17.51, range [24.69, 97.94]

Secondary structure (DSSP, 8-state):
-PPPPHHHHHHHHHHHHHHT-TTS-HHHHHHHHHHHHHHH----TT-GGGS-S------------------------------------S---S-SEEEEE-TTS-EEEEEEETTEEEEEEEEEE-TTS-EEEEEEEEETTEEEEEEEEETTEEEEEEEEEEE---SS-SS-EEEEEEEETTS-EEEEEES---TTS---TTTEEEEEEE-TTS-EEEEEEETTEEEEEEE-TTS-EEEEEESS--HHHHHHT-PPEEEEEEEETTEEEEEEE-SSSEEEEEPPTT--HHHHHHHHT--HHHHHHH----STT-TTSTT-EEEEEB---TTSHHHHTPPPHHHHHHHHHHHHHHHHHHHHHSEEEEEEE-SS--SSHHHHHHHHHHHTT-SS--HHHHHHHHHHHHHHH-TT----TT-EEEEEEEE--HHHHHHHHHTT--SSSTTHHHHHHHHTS-HHHHHHHHHHHHHHHHTT---HHHHHHHHHHHH---------EE-SS-TT-TT--HHHHTSPPEEHHHIIIIIS---TTSHHHHHHHHHHHHS-HHHHTT--GGGGTT----SHHHHHHHHHHTT---S-HHHHHHHHHSHHHHHHHHHHHHHHHHHHHHHHHHHHHHHHHHHHHHTTT-S-HHHHHHHHGGGGGGS-HHHHTT-HHHHHHHHHHHHHHHHHHHHHHTT-HHHHHHHHHHHHSS---HHHHHHHHHHHTTTS--HHHHHHHH-SS-------